Protein 8IYM (pdb70)

Solvent-accessible surface area: 25209 Å² total; per-residue (Å²): 103,46,51,38,124,61,12,68,76,114,103,118,72,15,2,49,88,16,26,56,102,26,51,82,67,41,124,141,58,63,170,86,179,122,118,134,66,10,42,26,57,8,103,51,9,80,130,117,50,11,30,0,8,8,0,12,46,45,113,109,12,0,0,0,0,0,6,34,24,89,78,93,69,34,0,35,10,22,38,23,59,32,19,50,67,13,57,50,44,34,12,6,47,84,0,1,85,46,0,31,78,73,0,92,143,117,42,25,63,61,0,18,8,105,18,54,100,53,62,113,146,27,6,77,45,19,56,98,11,9,7,93,85,98,99,76,76,101,45,93,78,147,51,72,67,56,12,24,47,1,39,44,114,13,120,83,41,55,37,127,64,11,71,73,117,98,128,78,10,6,71,95,12,47,57,90,27,40,85,63,43,132,73,56,79,168,78,80,163,109,8,51,33,65,6,92,80,7,78,133,114,54,11,29,0,8,7,0,5,65,43,109,103,7,0,0,0,0,0,5,29,27,86,81,94,66,26,0,34,8,22,63,24,53,29,15,58,83,27,77,42,62,32,20,4,69,99,0,2,90,43,0,36,82,73,0,106,150,120,42,28,42,58,0,16,7,105,17,45,118,54,64,120,96,28,8,76,46,17,38,68,12,10,1,18,79,94,112,61,55,98,43,127,162,145,88,54,12,26,54,1,40,47,81,22,71,138,43,41,42,46,125,62,11,69,78,125,102,126,67,11,4,64,84,13,46,57,99,27,78,83,64,42,124,136,57,56,159,142,125,72,15,43,22,40,8,134,102,6,84,150,112,55,10,30,0,8,7,0,8,26,40,73,103,11,0,0,0,0,0,7,39,40,87,81,92,69,22,0,31,9,22,60,22,52,11,14,49,49,14,97,53,30,42,28,8,54,35,0,0,75,46,0,13,110,75,0,110,149,128,42,31,64,61,0,19,8,108,16,49,94,52,67,107,76,27,8,75,40,20,48,103,10,4,5,45,91,91,120,106,99,85,46,104,124,142,95,90,87,57,12,15,48,3,35,46,117,51

InterPro domains:
  IPR000182 GNAT domain [PF00583] (46-132)
  IPR000182 GNAT domain [PS51186] (1-161)
  IPR016181 Acyl-CoA N-acyltransferase [SSF55729] (3-145)
  IPR050769 N-acetyltransferase, camello-type [PTHR13947] (27-139)

Secondary structure (DSSP, 8-state):
-EEEEE---SSTTHHHHHHHHHHH--TT---------HHHHHHHHHHTT-EEEEEEETTEEEEEEEEEESSSSEEEEEEEEE-GGGGGGTHHHHHHHHHHHHHHHTT--EEEEEEETT-HHHHHHHHHTT-EEEEEEEEE---EEEEEEEEEE--/-EEEEE---SSTTHHHHHHHHHHH--TT-------HHHHHHHHHHTT-EEEEEEETTEEEEEEEEEESSSSEEEEEEEEE-GGGTTTTHHHHHHHHHHHHHHHTT--EEEEEEETT-HHHHHHHHHHT-EEEEEEEE---EEEEEEEEE--/--EEEEE---SSTTHHHHHHHHHHT--TT------HHHHHHHHHHTT-EEEEEEETTEEEEEEEEEESSSSEEEEEEEEE-GGGTTTTHHHHHHHHHHHHHHHTT--EEEEEEETT-HHHHHHHHHHT-EEEEEEEEE---EEEEEEEEEE-

B-factor: mean 24.54, std 9.61, range [7.15, 76.32]

Sequence (458 aa):
MVTIKVFSPKYPTELEEFYAERIADNPLGFIQRLDPSISGFVQKLREHGGEFFEMREGNKLIGICGLNPINQTEAELCKFHINSAYQSQGLGQKLYESVEKYAFIKGYTKISLHVSKSQIKACCNLYQKLGFVHIKEEDCVVTLIFPTLFMEKILSMVTIKVFSPKYPTELEEFYAERIADNPLGFIQRLSISGFVQKLREHGGEFFEMREGNKLIGICCGLNPINQTEAELCKFHINSAYQSQGLGQKLYESVEKYAFIKGYTKISLHVSKSQIKACCNLYQKLGFVHIKEEDCVVIFPTLFMEKILSSMVTIKVVFSPKYPTELEEFYAERIADNPLGFIQPSISGFVQKLREHGGEFFEMREGNKLIGICCGLNPINQTEAELCKFHINSAYQSQGLGQKLYESVEKYAFIKGYTKISLHVSKSQIKACCNLYQKLGFVHIKEEDCVVTLIFPTLFMEKIL

Nearest PDB structures (foldseek):
  8iym-assembly2_B  TM=1.007E+00  e=6.908E-31  Helicobacter pylori 26695
  8iym-assembly1_A  TM=9.982E-01  e=2.989E-29  Helicobacter pylori 26695
  8iym-assembly3_C  TM=9.893E-01  e=1.010E-27  Helicobacter pylori 26695
  8iyo-assembly3_C  TM=9.333E-01  e=1.924E-25  Helicobacter pylori 26695
  7rb3-assembly1_A  TM=7.530E-01  e=3.002E-08  Homo sapiens

Organism: Helicobacter pylori (strain ATCC 700392 / 26695) (NCBI:txid85962)

Structure (mmCIF, N/CA/C/O backbone):
data_8IYM
#
_entry.id   8IYM
#
_cell.length_a   117.856
_cell.length_b   66.170
_cell.length_c   70.904
_cell.angle_alpha   90.000
_cell.angle_beta   91.420
_cell.angle_gamma   90.000
#
_symmetry.space_group_name_H-M   'C 1 2 1'
#
loop_
_entity.id
_entity.type
_entity.pdbx_description
1 polymer 'N-acetyltransferase domain-containing protein'
2 non-polymer 'POTASSIUM ION'
3 non-polymer 1,2-ETHANEDIOL
4 non-polymer 'THIOCYANATE ION'
5 water water
#
loop_
_atom_site.group_PDB
_atom_site.id
_atom_site.type_symbol
_atom_site.label_atom_id
_atom_site.label_alt_id
_atom_site.label_comp_id
_atom_site.label_asym_id
_atom_site.label_entity_id
_atom_site.label_seq_id
_atom_site.pdbx_PDB_ins_code
_atom_site.Cartn_x
_atom_site.Cartn_y
_atom_site.Cartn_z
_atom_site.occupancy
_atom_site.B_iso_or_equiv
_atom_site.auth_seq_id
_atom_site.auth_comp_id
_atom_site.auth_asym_id
_atom_site.auth_atom_id
_atom_site.pdbx_PDB_model_num
ATOM 1 N N . MET A 1 2 ? 15.885 -29.172 -76.843 1.00 32.15 0 MET A N 1
ATOM 2 C CA . MET A 1 2 ? 15.956 -27.947 -76.010 1.00 32.83 0 MET A CA 1
ATOM 3 C C . MET A 1 2 ? 16.628 -26.861 -76.848 1.00 30.20 0 MET A C 1
ATOM 4 O O . MET A 1 2 ? 17.849 -26.918 -77.174 1.00 37.14 0 MET A O 1
ATOM 6 N N . VAL A 1 3 ? 15.812 -25.884 -77.253 1.00 26.40 1 VAL A N 1
ATOM 7 C CA . VAL A 1 3 ? 16.343 -24.731 -77.977 1.00 25.65 1 VAL A CA 1
ATOM 8 C C . VAL A 1 3 ? 16.782 -23.687 -76.941 1.00 23.05 1 VAL A C 1
ATOM 9 O O . VAL A 1 3 ? 15.998 -23.338 -76.045 1.00 22.73 1 VAL A O 1
ATOM 13 N N . THR A 1 4 ? 18.012 -23.178 -77.075 1.00 21.16 2 THR A N 1
ATOM 14 C CA . THR A 1 4 ? 18.623 -22.348 -76.052 1.00 20.81 2 THR A CA 1
ATOM 15 C C . THR A 1 4 ? 19.155 -21.090 -76.700 1.00 19.33 2 THR A C 1
ATOM 16 O O . THR A 1 4 ? 19.868 -21.214 -77.715 1.00 15.90 2 THR A O 1
ATOM 20 N N . ILE A 1 5 ? 18.861 -19.921 -76.055 1.00 15.91 3 ILE A N 1
ATOM 21 C CA . ILE A 1 5 ? 19.375 -18.652 -76.537 1.00 16.49 3 ILE A CA 1
ATOM 22 C C . ILE A 1 5 ? 20.243 -18.009 -75.456 1.00 15.59 3 ILE A C 1
ATOM 23 O O . ILE A 1 5 ? 19.836 -17.898 -74.279 1.00 16.62 3 ILE A O 1
ATOM 28 N N . LYS A 1 6 ? 21.441 -17.609 -75.833 1.00 13.91 4 LYS A N 1
ATOM 29 C CA . LYS A 1 6 ? 22.387 -16.990 -74.912 1.00 14.21 4 LYS A CA 1
ATOM 30 C C . LYS A 1 6 ? 23.292 -16.088 -75.700 1.00 13.04 4 LYS A C 1
ATOM 31 O O . LYS A 1 6 ? 23.303 -16.131 -76.913 1.00 14.52 4 LYS A O 1
ATOM 37 N N . VAL A 1 7 ? 24.201 -15.418 -75.007 1.00 12.21 5 VAL A N 1
ATOM 38 C CA . VAL A 1 7 ? 25.331 -14.756 -75.653 1.00 13.15 5 VAL A CA 1
ATOM 39 C C . VAL A 1 7 ? 26.142 -15.859 -76.351 1.00 13.57 5 VAL A C 1
ATOM 40 O O . VAL A 1 7 ? 26.265 -16.988 -75.817 1.00 13.30 5 VAL A O 1
ATOM 44 N N . PHE A 1 8 ? 26.585 -15.562 -77.586 1.00 12.49 6 PHE A N 1
ATOM 45 C CA . PHE A 1 8 ? 27.390 -16.495 -78.327 1.00 12.95 6 PHE A CA 1
ATOM 46 C C . PHE A 1 8 ? 28.707 -16.788 -77.569 1.00 14.16 6 PHE A C 1
ATOM 47 O O . PHE A 1 8 ? 29.397 -15.871 -77.124 1.00 13.13 6 PHE A O 1
ATOM 55 N N . SER A 1 9 ? 29.002 -18.072 -77.487 1.00 15.29 7 SER A N 1
ATOM 56 C CA . SER A 1 9 ? 30.149 -18.690 -76.885 1.00 17.10 7 SER A CA 1
ATOM 57 C C . SER A 1 9 ? 30.585 -19.855 -77.812 1.00 16.73 7 SER A C 1
ATOM 58 O O . SER A 1 9 ? 29.797 -20.808 -78.111 1.00 15.19 7 SER A O 1
ATOM 61 N N . PRO A 1 10 ? 31.817 -19.804 -78.401 1.00 15.25 8 PRO A N 1
ATOM 62 C CA . PRO A 1 10 ? 32.165 -20.767 -79.442 1.00 15.74 8 PRO A CA 1
ATOM 63 C C . PRO A 1 10 ? 32.376 -22.142 -78.811 1.00 16.14 8 PRO A C 1
ATOM 64 O O . PRO A 1 10 ? 32.967 -22.212 -77.747 1.00 15.09 8 PRO A O 1
ATOM 68 N N . LYS A 1 11 ? 31.942 -23.212 -79.493 1.00 15.31 9 LYS A N 1
ATOM 69 C CA . LYS A 1 11 ? 32.339 -24.556 -79.072 1.00 16.73 9 LYS A CA 1
ATOM 70 C C . LYS A 1 11 ? 33.800 -24.825 -79.439 1.00 16.41 9 LYS A C 1
ATOM 71 O O . LYS A 1 11 ? 34.400 -25.745 -78.928 1.00 16.31 9 LYS A O 1
ATOM 77 N N . TYR A 1 12 ? 34.234 -24.274 -80.555 1.00 14.86 10 TYR A N 1
ATOM 78 C CA . TYR A 1 12 ? 35.605 -24.387 -80.995 1.00 16.76 10 TYR A CA 1
ATOM 79 C C . TYR A 1 12 ? 35.884 -23.096 -81.774 1.00 16.53 10 TYR A C 1
ATOM 80 O O . TYR A 1 12 ? 34.954 -22.341 -82.104 1.00 15.01 10 TYR A O 1
ATOM 89 N N . PRO A 1 13 ? 37.151 -22.679 -81.889 1.00 18.50 11 PRO A N 1
ATOM 90 C CA . PRO A 1 13 ? 37.475 -21.298 -82.347 1.00 18.13 11 PRO A CA 1
ATOM 91 C C . PRO A 1 13 ? 36.849 -20.859 -83.666 1.00 16.80 11 PRO A C 1
ATOM 92 O O . PRO A 1 13 ? 36.297 -19.772 -83.707 1.00 15.91 11 PRO A O 1
ATOM 96 N N . THR A 1 14 ? 36.742 -21.754 -84.641 1.00 17.78 12 THR A N 1
ATOM 97 C CA . THR A 1 14 ? 36.221 -21.446 -85.973 1.00 17.15 12 THR A CA 1
ATOM 98 C C . THR A 1 14 ? 34.722 -21.756 -86.132 1.00 15.28 12 THR A C 1
ATOM 99 O O . THR A 1 14 ? 34.185 -21.662 -87.254 1.00 14.80 12 THR A O 1
ATOM 103 N N . GLU A 1 15 ? 33.995 -22.067 -85.050 1.00 14.81 13 GLU A N 1
ATOM 104 C CA . GLU A 1 15 ? 32.579 -22.481 -85.169 1.00 14.41 13 GLU A CA 1
ATOM 105 C C . GLU A 1 15 ? 31.737 -21.365 -85.854 1.00 13.68 13 GLU A C 1
ATOM 106 O O . GLU A 1 15 ? 31.007 -21.645 -86.783 1.00 14.16 13 GLU A O 1
ATOM 112 N N . LEU A 1 16 ? 31.943 -20.106 -85.469 1.00 13.57 14 LEU A N 1
ATOM 113 C CA . LEU A 1 16 ? 31.173 -19.019 -86.007 1.00 13.52 14 LEU A CA 1
ATOM 114 C C . LEU A 1 16 ? 31.466 -18.800 -87.488 1.00 13.66 14 LEU A C 1
ATOM 115 O O . LEU A 1 16 ? 30.538 -18.659 -88.278 1.00 12.53 14 LEU A O 1
ATOM 120 N N . GLU A 1 17 ? 32.748 -18.743 -87.851 1.00 15.13 15 GLU A N 1
ATOM 121 C CA . GLU A 1 17 ? 33.155 -18.675 -89.251 1.00 17.11 15 GLU A CA 1
ATOM 122 C C . GLU A 1 17 ? 32.443 -19.703 -90.113 1.00 16.62 15 GLU A C 1
ATOM 123 O O . GLU A 1 17 ? 32.013 -19.419 -91.237 1.00 17.29 15 GLU A O 1
ATOM 129 N N . GLU A 1 18 ? 32.402 -20.912 -89.625 1.00 17.22 16 GLU A N 1
ATOM 130 C CA . GLU A 1 18 ? 31.813 -22.007 -90.398 1.00 19.24 16 GLU A CA 1
ATOM 131 C C . GLU A 1 18 ? 30.297 -21.836 -90.553 1.00 16.69 16 GLU A C 1
ATOM 132 O O . GLU A 1 18 ? 29.772 -22.062 -91.664 1.00 15.47 16 GLU A O 1
ATOM 138 N N . PHE A 1 19 ? 29.612 -21.549 -89.436 1.00 14.76 17 PHE A N 1
ATOM 139 C CA . PHE A 1 19 ? 28.182 -21.236 -89.467 1.00 14.36 17 PHE A CA 1
ATOM 140 C C . PHE A 1 19 ? 27.859 -20.120 -90.501 1.00 14.56 17 PHE A C 1
ATOM 141 O O . PHE A 1 19 ? 27.008 -20.242 -91.390 1.00 13.39 17 PHE A O 1
ATOM 149 N N . TYR A 1 20 ? 28.658 -19.071 -90.483 1.00 16.62 18 TYR A N 1
ATOM 150 C CA . TYR A 1 20 ? 28.434 -17.896 -91.288 1.00 18.31 18 TYR A CA 1
ATOM 151 C C . TYR A 1 20 ? 28.693 -18.198 -92.751 1.00 19.73 18 TYR A C 1
ATOM 152 O O . TYR A 1 20 ? 27.836 -17.864 -93.601 1.00 22.73 18 TYR A O 1
ATOM 161 N N . ALA A 1 21 ? 29.752 -18.954 -93.030 1.00 21.66 19 ALA A N 1
ATOM 162 C CA . ALA A 1 21 ? 29.999 -19.396 -94.396 1.00 22.43 19 ALA A CA 1
ATOM 163 C C . ALA A 1 21 ? 28.832 -20.249 -94.895 1.00 23.94 19 ALA A 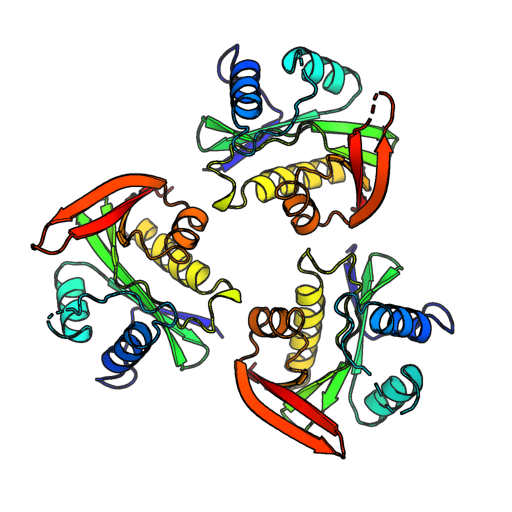C 1
ATOM 164 O O . ALA A 1 21 ? 28.410 -20.070 -96.036 1.00 26.30 19 ALA A O 1
ATOM 166 N N . GLU A 1 22 ? 28.260 -21.144 -94.055 1.00 23.10 20 GLU A N 1
ATOM 167 C CA . GLU A 1 22 ? 27.132 -21.955 -94.470 1.00 24.47 20 GLU A CA 1
ATOM 168 C C . GLU A 1 22 ? 25.930 -21.063 -94.803 1.00 23.15 20 GLU A C 1
ATOM 169 O O . GLU A 1 22 ? 25.221 -21.387 -95.769 1.00 22.90 20 GLU A O 1
ATOM 175 N N . ARG A 1 23 ? 25.662 -19.991 -94.004 1.00 20.95 21 ARG A N 1
ATOM 176 C CA . ARG A 1 23 ? 24.574 -19.073 -94.317 1.00 24.05 21 ARG A CA 1
ATOM 177 C C . ARG A 1 23 ? 24.802 -18.368 -95.655 1.00 25.19 21 ARG A C 1
ATOM 178 O O . ARG A 1 23 ? 23.881 -18.376 -96.448 1.00 26.46 21 ARG A O 1
ATOM 186 N N . ILE A 1 24 ? 26.012 -17.851 -95.901 1.00 27.51 22 ILE A N 1
ATOM 187 C CA . ILE A 1 24 ? 26.361 -17.184 -97.152 1.00 30.68 22 ILE A CA 1
ATOM 188 C C . ILE A 1 24 ? 26.259 -18.175 -98.313 1.00 28.86 22 ILE A C 1
ATOM 189 O O . ILE A 1 24 ? 25.842 -17.800 -99.381 1.00 32.17 22 ILE A O 1
ATOM 194 N N . ALA A 1 25 ? 26.640 -19.440 -98.122 1.00 29.72 23 ALA A N 1
ATOM 195 C CA . ALA A 1 25 ? 26.531 -20.449 -99.157 1.00 29.52 23 ALA A CA 1
ATOM 196 C C . ALA A 1 25 ? 25.065 -20.777 -99.470 1.00 29.09 23 ALA A C 1
ATOM 197 O O . ALA A 1 25 ? 24.852 -21.276 -100.572 1.00 26.90 23 ALA A O 1
ATOM 199 N N . ASP A 1 26 ? 24.098 -20.457 -98.562 1.00 24.71 24 ASP A N 1
ATOM 200 C CA . ASP A 1 26 ? 22.703 -20.856 -98.712 1.00 27.23 24 ASP A CA 1
ATOM 201 C C . ASP A 1 26 ? 21.976 -19.757 -99.503 1.00 26.65 24 ASP A C 1
ATOM 202 O O . ASP A 1 26 ? 21.366 -18.844 -98.901 1.00 27.03 24 ASP A O 1
ATOM 207 N N . ASN A 1 27 ? 22.135 -19.784 -100.830 1.00 26.67 25 ASN A N 1
ATOM 208 C CA . ASN A 1 27 ? 21.693 -18.743 -101.749 1.00 27.02 25 ASN A CA 1
ATOM 209 C C . ASN A 1 27 ? 20.907 -19.356 -102.920 1.00 28.22 25 ASN A C 1
ATOM 210 O O . ASN A 1 27 ? 21.313 -19.206 -104.088 1.00 27.19 25 ASN A O 1
ATOM 215 N N . PRO A 1 28 ? 19.781 -20.084 -102.704 1.00 29.74 26 PRO A N 1
ATOM 216 C CA . PRO A 1 28 ? 19.191 -20.893 -103.789 1.00 32.66 26 PRO A CA 1
ATOM 217 C C . PRO A 1 28 ? 18.565 -20.072 -104.911 1.00 33.25 26 PRO A C 1
ATOM 218 O O . PRO A 1 28 ? 18.594 -20.514 -106.040 1.00 39.14 26 PRO A O 1
ATOM 222 N N . LEU A 1 29 ? 18.079 -18.876 -104.585 1.00 31.95 27 LEU A N 1
ATOM 223 C CA . LEU A 1 29 ? 17.548 -17.903 -105.513 1.00 33.74 27 LEU A CA 1
ATOM 224 C C . LEU A 1 29 ? 18.636 -17.173 -106.306 1.00 33.42 27 LEU A C 1
ATOM 225 O O . LEU A 1 29 ? 18.293 -16.415 -107.209 1.00 33.11 27 LEU A O 1
ATOM 230 N N . GLY A 1 30 ? 19.927 -17.345 -105.940 1.00 32.33 28 GLY A N 1
ATOM 231 C CA . GLY A 1 30 ? 21.050 -16.868 -106.731 1.00 31.21 28 GLY A CA 1
ATOM 232 C C . GLY A 1 30 ? 21.229 -15.354 -106.634 1.00 30.34 28 GLY A C 1
ATOM 233 O O . GLY A 1 30 ? 21.642 -14.748 -107.619 1.00 31.02 28 GLY A O 1
ATOM 234 N N . PHE A 1 31 ? 20.984 -14.770 -105.439 1.00 29.30 29 PHE A N 1
ATOM 235 C CA . PHE A 1 31 ? 21.217 -13.350 -105.211 1.00 29.64 29 PHE A CA 1
ATOM 236 C C . PHE A 1 31 ? 22.711 -13.005 -105.284 1.00 28.47 29 PHE A C 1
ATOM 237 O O . PHE A 1 31 ? 23.549 -13.849 -105.035 1.00 30.46 29 PHE A O 1
ATOM 245 N N . ILE A 1 32 ? 23.069 -11.854 -105.873 1.00 29.49 30 ILE A N 1
ATOM 246 C CA . ILE A 1 32 ? 24.426 -11.303 -105.776 1.00 29.26 30 ILE A CA 1
ATOM 247 C C . ILE A 1 32 ? 24.731 -11.074 -104.297 1.00 28.76 30 ILE A C 1
ATOM 248 O O . ILE A 1 32 ? 23.876 -10.537 -103.612 1.00 26.48 30 ILE A O 1
ATOM 253 N N . GLN A 1 33 ? 25.998 -11.333 -103.906 1.00 29.53 31 GLN A N 1
ATOM 254 C CA . GLN A 1 33 ? 26.449 -11.212 -102.526 1.00 29.75 31 GLN A CA 1
ATOM 255 C C . GLN A 1 33 ? 27.664 -10.277 -102.502 1.00 30.40 31 GLN A C 1
ATOM 256 O O . GLN A 1 33 ? 28.527 -10.367 -103.388 1.00 31.28 31 GLN A O 1
ATOM 262 N N . ARG A 1 34 ? 27.587 -9.266 -101.597 1.00 31.04 32 ARG A N 1
ATOM 263 C CA . ARG A 1 34 ? 28.703 -8.430 -101.169 1.00 34.17 32 ARG A CA 1
ATOM 264 C C . ARG A 1 34 ? 29.272 -9.120 -99.932 1.00 31.89 32 ARG A C 1
ATOM 265 O O . ARG A 1 34 ? 28.596 -9.136 -98.917 1.00 29.66 32 ARG A O 1
ATOM 273 N N . LEU A 1 35 ? 30.416 -9.793 -100.063 1.00 33.51 33 LEU A N 1
ATOM 274 C CA . LEU A 1 35 ? 31.033 -10.468 -98.926 1.00 34.44 33 LEU A CA 1
ATOM 275 C C . LEU A 1 35 ? 31.597 -9.453 -97.940 1.00 34.43 33 LEU A C 1
ATOM 276 O O . LEU A 1 35 ? 32.120 -8.416 -98.366 1.00 40.73 33 LEU A O 1
ATOM 281 N N . ASP A 1 36 ? 31.551 -9.757 -96.640 1.00 36.82 34 ASP A N 1
ATOM 282 C CA . ASP A 1 36 ? 32.268 -8.904 -95.693 1.00 39.13 34 ASP A CA 1
ATOM 283 C C . ASP A 1 36 ? 33.787 -8.950 -95.960 1.00 36.73 34 ASP A C 1
ATOM 284 O O . ASP A 1 36 ? 34.343 -7.867 -95.782 1.00 42.33 34 ASP A O 1
ATOM 289 N N . PRO A 1 39 ? 37.303 -7.588 -91.226 1.00 29.20 37 PRO A N 1
ATOM 290 C CA . PRO A 1 39 ? 37.648 -8.854 -90.520 1.00 26.66 37 PRO A CA 1
ATOM 291 C C . PRO A 1 39 ? 36.622 -9.982 -90.631 1.00 22.59 37 PRO A C 1
ATOM 292 O O . PRO A 1 39 ? 35.465 -9.738 -90.855 1.00 20.76 37 PRO A O 1
ATOM 296 N N . SER A 1 40 ? 37.036 -11.196 -90.310 1.00 21.71 38 SER A N 1
ATOM 297 C CA . SER A 1 40 ? 36.148 -12.334 -90.166 1.00 20.96 38 SER A CA 1
ATOM 298 C C . SER A 1 40 ? 35.072 -12.029 -89.118 1.00 18.25 38 SER A C 1
ATOM 299 O O . SER A 1 40 ? 35.198 -11.122 -88.275 1.00 16.87 38 SER A O 1
ATOM 302 N N . ILE A 1 41 ? 33.993 -12.815 -89.184 1.00 16.58 39 ILE A N 1
ATOM 303 C CA . ILE A 1 41 ? 32.825 -12.644 -88.320 1.00 14.46 39 ILE A CA 1
ATOM 304 C C . ILE A 1 41 ? 33.226 -12.644 -86.838 1.00 14.00 39 ILE A C 1
ATOM 305 O O . ILE A 1 41 ? 32.711 -11.880 -86.052 1.00 12.31 39 ILE A O 1
ATOM 310 N N . SER A 1 42 ? 34.122 -13.520 -86.433 1.00 14.67 40 SER A N 1
ATOM 311 C CA . SER A 1 42 ? 34.664 -13.498 -85.089 1.00 15.46 40 SER A CA 1
ATOM 312 C C . SER A 1 42 ? 35.347 -12.186 -84.743 1.00 15.55 40 SER A C 1
ATOM 313 O O . SER A 1 42 ? 35.141 -11.689 -83.641 1.00 16.85 40 SER A O 1
ATOM 316 N N . GLY A 1 43 ? 36.140 -11.604 -85.650 1.00 16.59 41 GLY A N 1
ATOM 317 C CA . GLY A 1 43 ? 36.657 -10.253 -85.453 1.00 16.05 41 GLY A CA 1
ATOM 318 C C . GLY A 1 43 ? 35.555 -9.196 -85.293 1.00 15.05 41 GLY A C 1
ATOM 319 O O . GLY A 1 43 ? 35.583 -8.355 -84.379 1.00 13.65 41 GLY A O 1
ATOM 320 N N . PHE A 1 44 ? 34.492 -9.335 -86.134 1.00 14.90 42 PHE A N 1
ATOM 321 C CA . PHE A 1 44 ? 33.360 -8.414 -86.091 1.00 15.54 42 PHE A CA 1
ATOM 322 C C . PHE A 1 44 ? 32.736 -8.490 -84.699 1.00 14.62 42 PHE A C 1
ATOM 323 O O . PHE A 1 44 ? 32.486 -7.445 -84.079 1.00 15.14 42 PHE A O 1
ATOM 331 N N . VAL A 1 45 ? 32.529 -9.723 -84.210 1.00 13.69 43 VAL A N 1
ATOM 332 C CA . VAL A 1 45 ? 31.897 -9.908 -82.922 1.00 14.20 43 VAL A CA 1
ATOM 333 C C . VAL A 1 45 ? 32.733 -9.273 -81.826 1.00 18.00 43 VAL A C 1
ATOM 334 O O . VAL A 1 45 ? 32.156 -8.619 -80.922 1.00 15.18 43 VAL A O 1
ATOM 338 N N . GLN A 1 46 ? 34.051 -9.529 -81.866 1.00 18.88 44 GLN A N 1
ATOM 339 C CA . GLN A 1 46 ? 34.966 -8.921 -80.914 1.00 22.82 44 GLN A CA 1
ATOM 340 C C . GLN A 1 46 ? 34.837 -7.390 -80.894 1.00 22.76 44 GLN A C 1
ATOM 341 O O . GLN A 1 46 ? 34.718 -6.802 -79.806 1.00 21.26 44 GLN A O 1
ATOM 347 N N . LYS A 1 47 ? 34.825 -6.775 -82.072 1.00 22.14 45 LYS A N 1
ATOM 348 C CA . LYS A 1 47 ? 34.745 -5.322 -82.186 1.00 21.25 45 LYS A CA 1
ATOM 349 C C . LYS A 1 47 ? 33.399 -4.801 -81.703 1.00 21.45 45 LYS A C 1
ATOM 350 O O . LYS A 1 47 ? 33.340 -3.760 -81.028 1.00 21.35 45 LYS A O 1
ATOM 352 N N . LEU A 1 48 ? 32.321 -5.560 -82.010 1.00 19.49 46 LEU A N 1
ATOM 353 C CA . LEU A 1 48 ? 30.973 -5.205 -81.598 1.00 19.01 46 LEU A CA 1
ATOM 354 C C . LEU A 1 48 ? 30.898 -5.167 -80.062 1.00 19.38 46 LEU A C 1
ATOM 355 O O . LEU A 1 48 ? 30.319 -4.244 -79.484 1.00 21.76 46 LEU A O 1
ATOM 360 N N . ARG A 1 49 ? 31.466 -6.181 -79.408 1.00 18.60 47 ARG A N 1
ATOM 361 C CA . ARG A 1 49 ? 31.436 -6.252 -77.962 1.00 19.06 47 ARG A CA 1
ATOM 362 C C . ARG A 1 49 ? 32.276 -5.132 -77.345 1.00 22.91 47 ARG A C 1
ATOM 363 O O . ARG A 1 49 ? 31.803 -4.537 -76.342 1.00 21.36 47 ARG A O 1
ATOM 371 N N . GLU A 1 50 ? 33.446 -4.824 -77.944 1.00 25.19 48 GLU A N 1
ATOM 372 C CA . GLU A 1 50 ? 34.288 -3.698 -77.499 1.00 30.58 48 GLU A CA 1
ATOM 373 C C . GLU A 1 50 ? 33.556 -2.356 -77.585 1.00 29.70 48 GLU A C 1
ATOM 374 O O . GLU A 1 50 ? 33.761 -1.516 -76.712 1.00 29.00 48 GLU A O 1
ATOM 380 N N . HIS A 1 51 ? 32.676 -2.176 -78.590 1.00 27.73 49 HIS A N 1
ATOM 381 C CA . HIS A 1 51 ? 31.884 -0.966 -78.779 1.00 29.91 49 HIS A CA 1
ATOM 382 C C . HIS A 1 51 ? 30.639 -0.948 -77.869 1.00 27.28 49 HIS A C 1
ATOM 383 O O . HIS A 1 51 ? 29.812 -0.070 -78.012 1.00 27.35 49 HIS A O 1
ATOM 390 N N . GLY A 1 52 ? 30.450 -1.948 -77.007 1.00 23.36 50 GLY A N 1
ATOM 391 C CA . GLY A 1 52 ? 29.305 -2.027 -76.112 1.00 23.88 50 GLY A CA 1
ATOM 392 C C . GLY A 1 52 ? 28.129 -2.865 -76.657 1.00 19.87 50 GLY A C 1
ATOM 393 O O . GLY A 1 52 ? 27.120 -2.987 -75.982 1.00 19.74 50 GLY A O 1
ATOM 394 N N . GLY A 1 53 ? 28.265 -3.512 -77.828 1.00 18.02 51 GLY A N 1
ATOM 395 C CA . GLY A 1 53 ? 27.216 -4.363 -78.341 1.00 15.53 51 GLY A CA 1
ATOM 396 C C . GLY A 1 53 ? 27.262 -5.755 -77.725 1.00 15.91 51 GLY A C 1
ATOM 397 O O . GLY A 1 53 ? 28.044 -6.056 -76.809 1.00 16.15 51 GLY A O 1
ATOM 398 N N . GLU A 1 54 ? 26.507 -6.643 -78.341 1.00 13.74 52 GLU A N 1
ATOM 399 C CA . GLU A 1 54 ? 26.376 -8.014 -77.897 1.00 12.59 52 GLU A CA 1
ATOM 400 C C . GLU A 1 54 ? 25.907 -8.883 -79.055 1.00 11.89 52 GLU A C 1
ATOM 401 O O . GLU A 1 54 ? 25.360 -8.368 -80.030 1.00 12.74 52 GLU A O 1
ATOM 407 N N . PHE A 1 55 ? 26.316 -10.161 -78.975 1.00 11.67 53 PHE A N 1
ATOM 408 C CA . PHE A 1 55 ? 26.149 -11.135 -80.047 1.00 12.12 53 PHE A CA 1
ATOM 409 C C . PHE A 1 55 ? 25.623 -12.418 -79.439 1.00 10.89 53 PHE A C 1
ATOM 410 O O . PHE A 1 55 ? 26.115 -12.861 -78.404 1.00 12.13 53 PHE A O 1
ATOM 418 N N . PHE A 1 56 ? 24.528 -12.923 -80.019 1.00 10.11 54 PHE A N 1
ATOM 419 C CA . PHE A 1 56 ? 23.762 -14.031 -79.469 1.00 10.40 54 PHE A CA 1
ATOM 420 C C . PHE A 1 56 ? 23.785 -15.269 -80.362 1.00 10.16 54 PHE A C 1
ATOM 421 O O . PHE A 1 56 ? 23.857 -15.185 -81.601 1.00 9.92 54 PHE A O 1
ATOM 429 N N . GLU A 1 57 ? 23.638 -16.416 -79.695 1.00 11.40 55 GLU A N 1
ATOM 430 C CA . GLU A 1 57 ? 23.480 -17.734 -80.307 1.00 11.11 55 GLU A CA 1
ATOM 431 C C . GLU A 1 57 ? 22.066 -18.234 -80.037 1.00 10.96 55 GLU A C 1
ATOM 432 O O . GLU A 1 57 ? 21.488 -17.945 -78.972 1.00 10.42 55 GLU A O 1
ATOM 438 N N . MET A 1 58 ? 21.605 -19.069 -80.954 1.00 10.59 56 MET A N 1
ATOM 439 C CA . MET A 1 58 ? 20.560 -20.007 -80.631 1.00 13.05 56 MET A CA 1
ATOM 440 C C . MET A 1 58 ? 21.071 -21.397 -80.966 1.00 12.81 56 MET A C 1
ATOM 441 O O . MET A 1 58 ? 21.528 -21.649 -82.100 1.00 12.48 56 MET A O 1
ATOM 446 N N . ARG A 1 59 ? 20.897 -22.320 -80.015 1.00 14.08 57 ARG A N 1
ATOM 447 C CA . ARG A 1 59 ? 21.328 -23.684 -80.242 1.00 15.57 57 ARG A CA 1
ATOM 448 C C . ARG A 1 59 ? 20.130 -24.642 -80.126 1.00 17.57 57 ARG A C 1
ATOM 449 O O . ARG A 1 59 ? 19.254 -24.419 -79.302 1.00 16.15 57 ARG A O 1
ATOM 457 N N . GLU A 1 60 ? 20.118 -25.701 -80.934 1.00 18.69 58 GLU A N 1
ATOM 458 C CA . GLU A 1 60 ? 19.223 -26.850 -80.751 1.00 22.66 58 GLU A CA 1
ATOM 459 C C . GLU A 1 60 ? 20.092 -27.983 -80.218 1.00 21.81 58 GLU A C 1
ATOM 460 O O . GLU A 1 60 ? 20.954 -28.531 -80.927 1.00 20.24 58 GLU A O 1
ATOM 466 N N . GLY A 1 61 ? 19.912 -28.285 -78.940 1.00 23.55 59 GLY A N 1
ATOM 467 C CA . GLY A 1 61 ? 20.894 -29.088 -78.228 1.00 24.10 59 GLY A CA 1
ATOM 468 C C . GLY A 1 61 ? 22.224 -28.342 -78.253 1.00 22.90 59 GLY A C 1
ATOM 469 O O . GLY A 1 61 ? 22.271 -27.143 -77.908 1.00 24.21 59 GLY A O 1
ATOM 470 N N . ASN A 1 62 ? 23.273 -28.964 -78.783 1.00 21.84 60 ASN A N 1
ATOM 471 C CA . ASN A 1 62 ? 24.565 -28.277 -78.899 1.00 21.29 60 ASN A CA 1
ATOM 472 C C . ASN A 1 62 ? 24.773 -27.618 -80.255 1.00 19.50 60 ASN A C 1
ATOM 473 O O . ASN A 1 62 ? 25.817 -26.982 -80.476 1.00 17.90 60 ASN A O 1
ATOM 478 N N . LYS A 1 63 ? 23.801 -27.707 -81.149 1.00 21.03 61 LYS A N 1
ATOM 479 C CA . LYS A 1 63 ? 24.014 -27.320 -82.544 1.00 21.03 61 LYS A CA 1
ATOM 480 C C . LYS A 1 63 ? 23.686 -25.842 -82.681 1.00 17.83 61 LYS A C 1
ATOM 481 O O . LYS A 1 63 ? 22.565 -25.468 -82.403 1.00 17.52 61 LYS A O 1
ATOM 487 N N . LEU A 1 64 ? 24.611 -25.046 -83.240 1.00 16.45 62 LEU A N 1
ATOM 488 C CA . LEU A 1 64 ? 24.330 -23.669 -83.548 1.00 15.61 62 LEU A CA 1
ATOM 489 C C . LEU A 1 64 ? 23.371 -23.570 -84.731 1.00 15.08 62 LEU A C 1
ATOM 490 O O . LEU A 1 64 ? 23.672 -24.029 -85.794 1.00 14.88 62 LEU A O 1
ATOM 495 N N . ILE A 1 65 ? 22.197 -22.971 -84.534 1.00 14.45 63 ILE A N 1
ATOM 496 C CA . ILE A 1 65 ? 21.192 -22.861 -85.603 1.00 14.19 63 ILE A CA 1
ATOM 497 C C . ILE A 1 65 ? 20.851 -21.397 -85.910 1.00 13.65 63 ILE A C 1
ATOM 498 O O . ILE A 1 65 ? 20.297 -21.103 -86.969 1.00 16.14 63 ILE A O 1
ATOM 503 N N . GLY A 1 66 ? 21.175 -20.452 -85.039 1.00 14.01 64 GLY A N 1
ATOM 504 C CA . GLY A 1 66 ? 21.018 -19.036 -85.358 1.00 13.38 64 GLY A CA 1
ATOM 505 C C . GLY A 1 66 ? 21.959 -18.133 -84.599 1.00 11.53 64 GLY A C 1
ATOM 506 O O . GLY A 1 66 ? 22.468 -18.518 -83.530 1.00 10.64 64 GLY A O 1
ATOM 507 N N . ILE A 1 67 ? 22.102 -16.914 -85.150 1.00 11.48 65 ILE A N 1
ATOM 508 C CA . ILE A 1 67 ? 22.897 -15.836 -84.582 1.00 11.05 65 ILE A CA 1
ATOM 509 C C . ILE A 1 67 ? 22.171 -14.511 -84.791 1.00 11.97 65 ILE A C 1
ATOM 510 O O . ILE A 1 67 ? 21.404 -14.386 -85.729 1.00 11.02 65 ILE A O 1
ATOM 515 N N . CYS A 1 68 ? 22.569 -13.509 -84.006 1.00 12.84 66 CYS A N 1
ATOM 516 C CA . CYS A 1 68 ? 21.965 -12.184 -84.004 1.00 14.89 66 CYS A CA 1
ATOM 517 C C . CYS A 1 68 ? 22.916 -11.269 -83.263 1.00 14.47 66 CYS A C 1
ATOM 518 O O . CYS A 1 68 ? 23.410 -11.668 -82.195 1.00 15.19 66 CYS A O 1
ATOM 521 N N . GLY A 1 69 ? 23.165 -10.060 -83.802 1.00 13.55 67 GLY A N 1
ATOM 522 C CA . GLY A 1 69 ? 23.913 -9.033 -83.082 1.00 13.07 67 GLY A CA 1
ATOM 523 C C . GLY A 1 69 ? 23.052 -7.815 -82.733 1.00 12.64 67 GLY A C 1
ATOM 524 O O . GLY A 1 69 ? 22.055 -7.566 -83.434 1.00 10.98 67 GLY A O 1
ATOM 525 N N . LEU A 1 70 ? 23.453 -7.074 -81.701 1.00 11.78 68 LEU A N 1
ATOM 526 C CA . LEU A 1 70 ? 22.912 -5.767 -81.371 1.00 13.27 68 LEU A CA 1
ATOM 527 C C . LEU A 1 70 ? 24.067 -4.761 -81.281 1.00 15.39 68 LEU A C 1
ATOM 528 O O . LEU A 1 70 ? 25.013 -4.988 -80.554 1.00 15.41 68 LEU A O 1
ATOM 533 N N . ASN A 1 71 ? 24.031 -3.680 -82.049 1.00 15.87 69 ASN A N 1
ATOM 534 C CA . ASN A 1 71 ? 25.071 -2.671 -82.086 1.00 19.06 69 ASN A CA 1
ATOM 535 C C . ASN A 1 71 ? 24.527 -1.331 -81.623 1.00 19.25 69 ASN A C 1
ATOM 536 O O . ASN A 1 71 ? 23.620 -0.802 -82.258 1.00 18.84 69 ASN A O 1
ATOM 541 N N . PRO A 1 72 ? 25.048 -0.729 -80.532 1.00 22.92 70 PRO A N 1
ATOM 542 C CA . PRO A 1 72 ? 24.527 0.545 -80.060 1.00 23.51 70 PRO A CA 1
ATOM 543 C C . PRO A 1 72 ? 24.782 1.624 -81.105 1.00 25.40 70 PRO A C 1
ATOM 544 O O . PRO A 1 72 ? 25.895 1.734 -81.602 1.00 28.14 70 PRO A O 1
ATOM 548 N N . ILE A 1 73 ? 23.717 2.354 -81.440 1.00 25.10 71 ILE A N 1
ATOM 549 C CA . ILE A 1 73 ? 23.782 3.592 -82.193 1.00 27.78 71 ILE A CA 1
ATOM 550 C C . ILE A 1 73 ? 23.963 4.761 -81.210 1.00 32.69 71 ILE A C 1
ATOM 551 O O . ILE A 1 73 ? 24.814 5.627 -81.429 1.00 34.04 71 ILE A O 1
ATOM 556 N N . ASN A 1 74 ? 23.156 4.792 -80.132 1.00 30.37 72 ASN A N 1
ATOM 557 C CA . ASN A 1 74 ? 23.267 5.756 -79.063 1.00 31.82 72 ASN A CA 1
ATOM 558 C C . ASN A 1 74 ? 22.702 5.114 -77.794 1.00 30.74 72 ASN A C 1
ATOM 559 O O . ASN A 1 74 ? 22.501 3.908 -77.745 1.00 30.14 72 ASN A O 1
ATOM 564 N N . GLN A 1 75 ? 22.450 5.959 -76.787 1.00 30.75 73 GLN A N 1
ATOM 565 C CA . GLN A 1 75 ? 21.904 5.607 -75.495 1.00 29.35 73 GLN A CA 1
ATOM 566 C C . GLN A 1 75 ? 20.604 4.806 -75.598 1.00 27.95 73 GLN A C 1
ATOM 567 O O . GLN A 1 75 ? 20.439 3.889 -74.805 1.00 25.74 73 GLN A O 1
ATOM 569 N N . THR A 1 76 ? 19.728 5.113 -76.580 1.00 26.82 74 THR A N 1
ATOM 570 C CA . THR A 1 76 ? 18.404 4.509 -76.626 1.00 25.94 74 THR A CA 1
ATOM 571 C C . THR A 1 76 ? 18.082 3.743 -77.898 1.00 25.22 74 THR A C 1
ATOM 572 O O . THR A 1 76 ? 17.023 3.132 -77.920 1.00 23.24 74 THR A O 1
ATOM 576 N N . GLU A 1 77 ? 18.972 3.755 -78.914 1.00 22.78 75 GLU A N 1
ATOM 577 C CA . GLU A 1 77 ? 18.778 3.036 -80.155 1.00 20.53 75 GLU A CA 1
ATOM 578 C C . GLU A 1 77 ? 19.921 2.027 -80.360 1.00 18.51 75 GLU A C 1
ATOM 579 O O . GLU A 1 77 ? 21.107 2.319 -80.174 1.00 18.07 75 GLU A O 1
ATOM 585 N N . ALA A 1 78 ? 19.545 0.793 -80.737 1.00 16.62 76 ALA A N 1
ATOM 586 C CA . ALA A 1 78 ? 20.473 -0.253 -81.099 1.00 14.52 76 ALA A CA 1
ATOM 587 C C . ALA A 1 78 ? 20.099 -0.716 -82.502 1.00 15.16 76 ALA A C 1
ATOM 588 O O . ALA A 1 78 ? 18.939 -0.605 -82.911 1.00 16.29 76 ALA A O 1
ATOM 590 N N . GLU A 1 79 ? 21.069 -1.308 -83.209 1.00 15.02 77 GLU A N 1
ATOM 591 C CA . GLU A 1 79 ? 20.856 -1.787 -84.558 1.00 16.14 77 GLU A CA 1
ATOM 592 C C . GLU A 1 79 ? 21.006 -3.286 -84.494 1.00 15.10 77 GLU A C 1
ATOM 593 O O . GLU A 1 79 ? 22.030 -3.780 -83.990 1.00 13.92 77 GLU A O 1
ATOM 599 N N . LEU A 1 80 ? 20.035 -3.969 -85.099 1.00 13.97 78 LEU A N 1
ATOM 600 C CA . LEU A 1 80 ? 20.069 -5.410 -85.249 1.00 15.00 78 LEU A CA 1
ATOM 601 C C . LEU A 1 80 ? 21.002 -5.751 -86.406 1.00 14.91 78 LEU A C 1
ATOM 602 O O . LEU A 1 80 ? 20.813 -5.154 -87.470 1.00 14.32 78 LEU A O 1
ATOM 607 N N . CYS A 1 81 ? 21.978 -6.687 -86.220 1.00 14.60 79 CYS A N 1
ATOM 608 C CA . CYS A 1 81 ? 22.939 -6.988 -87.281 1.00 14.59 79 CYS A CA 1
ATOM 609 C C . CYS A 1 81 ? 23.295 -8.471 -87.296 1.00 13.84 79 CYS A C 1
ATOM 610 O O . CYS A 1 81 ? 23.050 -9.188 -86.329 1.00 13.92 79 CYS A O 1
ATOM 613 N N . LYS A 1 82 ? 23.763 -8.943 -88.426 1.00 12.31 80 LYS A N 1
ATOM 614 C CA . LYS A 1 82 ? 24.174 -10.323 -88.619 1.00 14.96 80 LYS A CA 1
ATOM 615 C C . LYS A 1 82 ? 23.091 -11.319 -88.167 1.00 15.52 80 LYS A C 1
ATOM 616 O O . LYS A 1 82 ? 23.421 -12.374 -87.620 1.00 14.44 80 LYS A O 1
ATOM 622 N N . PHE A 1 83 ? 21.808 -11.003 -88.391 1.00 14.92 81 PHE A N 1
ATOM 623 C CA . PHE A 1 83 ? 20.718 -11.898 -88.023 1.00 15.39 81 PHE A CA 1
ATOM 624 C C . PHE A 1 83 ? 20.578 -13.013 -89.080 1.00 15.74 81 PHE A C 1
ATOM 625 O O . PHE A 1 83 ? 20.179 -12.767 -90.210 1.00 14.31 81 PHE A O 1
ATOM 633 N N . HIS A 1 84 ? 20.855 -14.241 -88.703 1.00 14.71 82 HIS A N 1
ATOM 634 C CA . HIS A 1 84 ? 20.953 -15.351 -89.660 1.00 15.59 82 HIS A CA 1
ATOM 635 C C . HIS A 1 84 ? 20.523 -16.635 -88.942 1.00 15.08 82 HIS A C 1
ATOM 636 O O . HIS A 1 84 ? 20.968 -16.946 -87.837 1.00 14.45 82 HIS A O 1
ATOM 643 N N . ILE A 1 85 ? 19.578 -17.335 -89.541 1.00 16.97 83 ILE A N 1
ATOM 644 C CA . ILE A 1 85 ? 19.051 -18.600 -89.055 1.00 17.60 83 ILE A CA 1
ATOM 645 C C . ILE A 1 85 ? 19.359 -19.625 -90.139 1.00 17.77 83 ILE A C 1
ATOM 646 O O . ILE A 1 85 ? 19.203 -19.301 -91.318 1.00 16.71 83 ILE A O 1
ATOM 651 N N . ASN A 1 86 ? 19.701 -20.865 -89.751 1.00 17.65 84 ASN A N 1
ATOM 652 C CA . ASN A 1 86 ? 19.747 -21.997 -90.673 1.00 20.70 84 ASN A CA 1
ATOM 653 C C . ASN A 1 86 ? 18.345 -22.186 -91.261 1.00 23.20 84 ASN A C 1
ATOM 654 O O . ASN A 1 86 ? 17.358 -22.296 -90.517 1.00 24.02 84 ASN A O 1
ATOM 659 N N . SER A 1 87 ? 18.236 -22.133 -92.595 1.00 24.69 85 SER A N 1
ATOM 660 C CA . SER A 1 87 ? 16.930 -22.001 -93.237 1.00 28.84 85 SER A CA 1
ATOM 661 C C . SER A 1 87 ? 16.028 -23.204 -92.965 1.00 29.45 85 SER A C 1
ATOM 662 O O . SER A 1 87 ? 14.814 -23.031 -93.062 1.00 32.54 85 SER A O 1
ATOM 665 N N . ALA A 1 88 ? 16.607 -24.378 -92.671 1.00 26.91 86 ALA A N 1
ATOM 666 C CA . ALA A 1 88 ? 15.830 -25.542 -92.251 1.00 29.76 86 ALA A CA 1
ATOM 667 C C . ALA A 1 88 ? 14.966 -25.288 -90.996 1.00 29.66 86 ALA A C 1
ATOM 668 O O . ALA A 1 88 ? 14.077 -26.088 -90.737 1.00 32.10 86 ALA A O 1
ATOM 670 N N . TYR A 1 89 ? 15.270 -24.244 -90.177 1.00 24.61 87 TYR A N 1
ATOM 671 C CA . TYR A 1 89 ? 14.507 -23.918 -88.986 1.00 24.91 87 TYR A CA 1
ATOM 672 C C . TYR A 1 89 ? 13.521 -22.772 -89.153 1.00 28.34 87 TYR A C 1
ATOM 673 O O . TYR A 1 89 ? 12.855 -22.416 -88.174 1.00 31.48 87 TYR A O 1
ATOM 682 N N . GLN A 1 90 ? 13.289 -22.324 -90.404 1.00 30.01 88 GLN A N 1
ATOM 683 C CA . GLN A 1 90 ? 12.397 -21.204 -90.710 1.00 29.38 88 GLN A CA 1
ATOM 684 C C . GLN A 1 90 ? 10.913 -21.500 -90.444 1.00 29.78 88 GLN A C 1
ATOM 685 O O . GLN A 1 90 ? 10.211 -20.612 -89.933 1.00 28.47 88 GLN A O 1
ATOM 687 N N . SER A 1 91 ? 10.422 -22.751 -90.663 1.00 29.14 89 SER A N 1
ATOM 688 C CA . SER A 1 91 ? 9.008 -23.037 -90.417 1.00 30.15 89 SER A CA 1
ATOM 689 C C . SER A 1 91 ? 8.644 -23.216 -88.940 1.00 28.32 89 SER A C 1
ATOM 690 O O . SER A 1 91 ? 7.471 -23.156 -88.610 1.00 29.37 89 SER A O 1
ATOM 693 N N . GLN A 1 92 ? 9.612 -23.422 -88.049 1.00 26.59 90 GLN A N 1
ATOM 694 C CA . GLN A 1 92 ? 9.347 -23.500 -86.602 1.00 26.11 90 GLN A CA 1
ATOM 695 C C . GLN A 1 92 ? 9.213 -22.143 -85.931 1.00 25.76 90 GLN A C 1
ATOM 696 O O . GLN A 1 92 ? 8.949 -22.118 -84.725 1.00 29.14 90 GLN A O 1
ATOM 702 N N . GLY A 1 93 ? 9.407 -21.020 -86.645 1.00 24.14 91 GLY A N 1
ATOM 703 C CA . GLY A 1 93 ? 9.355 -19.729 -86.000 1.00 24.14 91 GLY A CA 1
ATOM 704 C C . GLY A 1 93 ? 10.540 -19.478 -85.036 1.00 22.50 91 GLY A C 1
ATOM 705 O O . GLY A 1 93 ? 10.404 -18.710 -84.076 1.00 22.78 91 GLY A O 1
ATOM 706 N N . LEU A 1 94 ? 11.701 -20.131 -85.263 1.00 19.37 92 LEU A N 1
ATOM 707 C CA . LEU A 1 94 ? 12.841 -19.962 -84.392 1.00 18.06 92 LEU A CA 1
ATOM 708 C C . LEU A 1 94 ? 13.557 -18.664 -84.701 1.00 16.67 92 LEU A C 1
ATOM 709 O O . LEU A 1 94 ? 14.174 -18.138 -83.798 1.00 17.31 92 LEU A O 1
ATOM 714 N N . GLY A 1 95 ? 13.450 -18.119 -85.903 1.00 16.83 93 GLY A N 1
ATOM 715 C CA . GLY A 1 95 ? 13.982 -16.769 -86.126 1.00 17.36 93 GLY A CA 1
ATOM 716 C C . GLY A 1 95 ? 13.302 -15.760 -85.169 1.00 18.01 93 GLY A C 1
ATOM 717 O O . GLY A 1 95 ? 13.954 -14.906 -84.535 1.00 14.12 93 GLY A O 1
ATOM 718 N N . GLN A 1 96 ? 11.981 -15.968 -85.005 1.00 16.37 94 GLN A N 1
ATOM 719 C CA . GLN A 1 96 ? 11.164 -15.097 -84.186 1.00 18.42 94 GLN A CA 1
ATOM 720 C C . GLN A 1 96 ? 11.521 -15.270 -82.706 1.00 17.41 94 GLN A C 1
ATOM 721 O O . GLN A 1 96 ? 11.611 -14.274 -81.985 1.00 15.36 94 GLN A O 1
ATOM 727 N N . LYS A 1 97 ? 11.788 -16.517 -82.295 1.00 19.22 95 LYS A N 1
ATOM 728 C CA . LYS A 1 97 ? 12.203 -16.839 -80.932 1.00 19.65 95 LYS A CA 1
ATOM 729 C C . LYS A 1 97 ? 13.522 -16.133 -80.618 1.00 15.96 95 LYS A C 1
ATOM 730 O O . LYS A 1 97 ? 13.669 -15.507 -79.584 1.00 14.75 95 LYS A O 1
ATOM 736 N N . LEU A 1 98 ? 14.505 -16.247 -81.509 1.00 15.73 96 LEU A N 1
ATOM 737 C CA . LEU A 1 98 ? 15.774 -15.607 -81.252 1.00 14.41 96 LEU A CA 1
ATOM 738 C C . LEU A 1 98 ? 15.583 -14.095 -81.176 1.00 12.98 96 LEU A C 1
ATOM 739 O O . LEU A 1 98 ? 16.081 -13.505 -80.242 1.00 13.66 96 LEU A O 1
ATOM 744 N N . TYR A 1 99 ? 14.851 -13.480 -82.105 1.00 13.25 97 TYR A N 1
ATOM 745 C CA . TYR A 1 99 ? 14.634 -12.050 -82.074 1.00 13.61 97 TYR A CA 1
ATOM 746 C C . TYR A 1 99 ? 13.935 -11.635 -80.775 1.00 14.10 97 TYR A C 1
ATOM 747 O O . TYR A 1 99 ? 14.395 -10.671 -80.191 1.00 14.35 97 TYR A O 1
ATOM 756 N N . GLU A 1 100 ? 12.879 -12.335 -80.342 1.00 15.37 98 GLU A N 1
ATOM 757 C CA . GLU A 1 100 ? 12.188 -11.949 -79.117 1.00 17.29 98 GLU A CA 1
ATOM 758 C C . GLU A 1 100 ? 13.128 -11.991 -77.886 1.00 16.80 98 GLU A C 1
ATOM 759 O O . GLU A 1 100 ? 12.986 -11.158 -76.997 1.00 17.39 98 GLU A O 1
ATOM 765 N N . SER A 1 101 ? 14.066 -12.934 -77.803 1.00 16.10 99 SER A N 1
ATOM 766 C CA . SER A 1 101 ? 15.037 -12.969 -76.703 1.00 18.83 99 SER A CA 1
ATOM 767 C C . SER A 1 101 ? 15.963 -11.773 -76.768 1.00 16.33 99 SER A C 1
ATOM 768 O O . SER A 1 101 ? 16.153 -11.077 -75.770 1.00 19.46 99 SER A O 1
ATOM 771 N N . VAL A 1 102 ? 16.462 -11.486 -77.957 1.00 14.58 100 VAL A N 1
ATOM 772 C CA . VAL A 1 102 ? 17.326 -10.346 -78.204 1.00 14.20 100 VAL A CA 1
ATOM 773 C C . VAL A 1 102 ? 16.626 -9.012 -77.887 1.00 13.14 100 VAL A C 1
ATOM 774 O O . VAL A 1 102 ? 17.225 -8.132 -77.276 1.00 14.04 100 VAL A O 1
ATOM 778 N N . GLU A 1 103 ? 15.354 -8.907 -78.231 1.00 13.55 101 GLU A N 1
ATOM 779 C CA . GLU A 1 103 ? 14.563 -7.724 -77.969 1.00 13.85 101 GLU A CA 1
ATOM 780 C C . GLU A 1 103 ? 14.374 -7.543 -76.467 1.00 14.73 101 GLU A C 1
ATOM 781 O O . GLU A 1 103 ? 14.413 -6.422 -75.997 1.00 14.69 101 GLU A O 1
ATOM 787 N N . LYS A 1 104 ? 14.019 -8.600 -75.730 1.00 14.59 102 LYS A N 1
ATOM 788 C CA . LYS A 1 104 ? 13.883 -8.480 -74.282 1.00 17.18 102 LYS A CA 1
ATOM 789 C C . LYS A 1 104 ? 15.199 -8.009 -73.667 1.00 16.27 102 LYS A C 1
ATOM 790 O O . LYS A 1 104 ? 15.173 -7.177 -72.751 1.00 16.77 102 LYS A O 1
ATOM 793 N N . TYR A 1 105 ? 16.308 -8.623 -74.072 1.00 15.61 103 TYR A N 1
ATOM 794 C CA . TYR A 1 105 ? 17.642 -8.149 -73.656 1.00 17.74 103 TYR A CA 1
ATOM 795 C C . TYR A 1 105 ? 17.812 -6.657 -73.936 1.00 15.70 103 TYR A C 1
ATOM 796 O O . TYR A 1 105 ? 18.261 -5.961 -73.040 1.00 17.07 103 TYR A O 1
ATOM 805 N N . ALA A 1 106 ? 17.411 -6.179 -75.139 1.00 16.70 104 ALA A N 1
ATOM 806 C CA . ALA A 1 106 ? 17.651 -4.803 -75.530 1.00 15.54 104 ALA A CA 1
ATOM 807 C C . ALA A 1 106 ? 16.903 -3.843 -74.613 1.00 16.39 104 ALA A C 1
ATOM 808 O O . ALA A 1 106 ? 17.408 -2.783 -74.210 1.00 15.07 104 ALA A O 1
ATOM 810 N N . PHE A 1 107 ? 15.662 -4.245 -74.353 1.00 16.45 105 PHE A N 1
ATOM 811 C CA . PHE A 1 107 ? 14.759 -3.543 -73.505 1.00 17.70 105 PHE A CA 1
ATOM 812 C C . PHE A 1 107 ? 15.311 -3.423 -72.082 1.00 17.18 105 PHE A C 1
ATOM 813 O O . PHE A 1 107 ? 15.292 -2.309 -71.588 1.00 15.93 105 PHE A O 1
ATOM 821 N N . ILE A 1 108 ? 15.794 -4.533 -71.508 1.00 16.96 106 ILE A N 1
ATOM 822 C CA . ILE A 1 108 ? 16.411 -4.560 -70.176 1.00 18.98 106 ILE A CA 1
ATOM 823 C C . ILE A 1 108 ? 17.625 -3.629 -70.127 1.00 18.91 106 ILE A C 1
ATOM 824 O O . ILE A 1 108 ? 17.771 -2.877 -69.134 1.00 19.68 106 ILE A O 1
ATOM 829 N N . LYS A 1 109 ? 18.375 -3.562 -71.256 1.00 17.55 107 LYS A N 1
ATOM 830 C CA . LYS A 1 109 ? 19.574 -2.738 -71.342 1.00 18.10 107 LYS A CA 1
ATOM 831 C C . LYS A 1 109 ? 19.248 -1.263 -71.536 1.00 18.71 107 LYS A C 1
ATOM 832 O O . LYS A 1 109 ? 20.189 -0.488 -71.492 1.00 21.77 107 LYS A O 1
ATOM 838 N N . GLY A 1 110 ? 17.978 -0.834 -71.686 1.00 17.02 108 GLY A N 1
ATOM 839 C CA . GLY A 1 110 ? 17.615 0.571 -71.735 1.00 18.49 108 GLY A CA 1
ATOM 840 C C . GLY A 1 110 ? 17.376 1.108 -73.147 1.00 17.98 108 GLY A C 1
ATOM 841 O O . GLY A 1 110 ? 17.035 2.234 -73.339 1.00 20.01 108 GLY A O 1
ATOM 842 N N . TYR A 1 111 ? 17.401 0.240 -74.145 1.00 17.46 109 TYR A N 1
ATOM 843 C CA . TYR A 1 111 ? 17.057 0.642 -75.504 1.00 18.53 109 TYR A CA 1
ATOM 844 C C . TYR A 1 111 ? 15.557 0.687 -75.639 1.00 18.07 109 TYR A C 1
ATOM 845 O O . TYR A 1 111 ? 14.861 -0.163 -75.082 1.00 17.64 109 TYR A O 1
ATOM 854 N N . THR A 1 112 ? 15.121 1.692 -76.351 1.00 18.58 110 THR A N 1
ATOM 855 C CA . THR A 1 112 ? 13.720 1.840 -76.719 1.00 20.36 110 THR A CA 1
ATOM 856 C C . THR A 1 112 ? 13.512 1.818 -78.241 1.00 19.33 110 THR A C 1
ATOM 857 O O . THR A 1 112 ? 12.377 1.910 -78.707 1.00 19.53 110 THR A O 1
ATOM 861 N N . LYS A 1 113 ? 14.592 1.689 -79.004 1.00 19.30 111 LYS A N 1
ATOM 862 C CA . LYS A 1 113 ? 14.440 1.589 -80.457 1.00 20.17 111 LYS A CA 1
ATOM 863 C C . LYS A 1 113 ? 15.426 0.556 -80.984 1.00 18.30 111 LYS A C 1
ATOM 864 O O . LYS A 1 113 ? 16.601 0.648 -80.631 1.00 18.64 111 LYS A O 1
ATOM 870 N N . ILE A 1 114 ? 14.957 -0.329 -81.905 1.00 17.44 112 ILE A N 1
ATOM 871 C CA . ILE A 1 114 ? 15.865 -1.150 -82.699 1.00 16.05 112 ILE A CA 1
ATOM 872 C C . ILE A 1 114 ? 15.683 -0.790 -84.190 1.00 16.33 112 ILE A C 1
ATOM 873 O O . ILE A 1 114 ? 14.560 -0.793 -84.667 1.00 16.08 112 ILE A O 1
ATOM 878 N N . SER A 1 115 ? 16.811 -0.470 -84.864 1.00 15.23 113 SER A N 1
ATOM 879 C CA . SER A 1 115 ? 16.820 -0.150 -86.279 1.00 17.01 113 SER A CA 1
ATOM 880 C C . SER A 1 115 ? 17.535 -1.282 -87.036 1.00 16.34 113 SER A C 1
ATOM 881 O O . SER A 1 115 ? 18.341 -2.030 -86.471 1.00 14.79 113 SER A O 1
ATOM 884 N N . LEU A 1 116 ? 17.237 -1.391 -88.354 1.00 16.03 114 LEU A N 1
ATOM 885 C CA . LEU A 1 116 ? 17.957 -2.342 -89.204 1.00 15.23 114 LEU A CA 1
ATOM 886 C C . LEU A 1 116 ? 17.854 -1.863 -90.633 1.00 16.94 114 LEU A C 1
ATOM 887 O O . LEU A 1 116 ? 16.980 -0.998 -90.987 1.00 17.68 114 LEU A O 1
ATOM 892 N N . HIS A 1 117 ? 18.742 -2.445 -91.449 1.00 16.81 115 HIS A N 1
ATOM 893 C CA . HIS A 1 117 ? 18.622 -2.271 -92.897 1.00 18.83 115 HIS A CA 1
ATOM 894 C C . HIS A 1 117 ? 18.826 -3.626 -93.539 1.00 18.68 115 HIS A C 1
ATOM 895 O O . HIS A 1 117 ? 19.549 -4.477 -92.997 1.00 17.23 115 HIS A O 1
ATOM 902 N N . VAL A 1 118 ? 18.174 -3.801 -94.701 1.00 19.66 116 VAL A N 1
ATOM 903 C CA . VAL A 1 118 ? 18.154 -5.090 -95.365 1.00 20.21 116 VAL A CA 1
ATOM 904 C C . VAL A 1 118 ? 18.010 -4.842 -96.851 1.00 20.21 116 VAL A C 1
ATOM 905 O O . VAL A 1 118 ? 17.331 -3.906 -97.259 1.00 20.17 116 VAL A O 1
ATOM 909 N N . SER A 1 119 ? 18.641 -5.711 -97.617 1.00 20.34 117 SER A N 1
ATOM 910 C CA . SER A 1 119 ? 18.530 -5.710 -99.065 1.00 21.14 117 SER A CA 1
ATOM 911 C C . SER A 1 119 ? 17.097 -5.932 -99.494 1.00 21.01 117 SER A C 1
ATOM 912 O O . SER A 1 119 ? 16.421 -6.841 -98.987 1.00 20.15 117 SER A O 1
ATOM 915 N N . LYS A 1 120 ? 16.713 -5.191 -100.527 1.00 23.02 118 LYS A N 1
ATOM 916 C CA . LYS A 1 120 ? 15.321 -5.181 -100.968 1.00 25.08 118 LYS A CA 1
ATOM 917 C C . LYS A 1 120 ? 14.968 -6.501 -101.647 1.00 26.59 118 LYS A C 1
ATOM 918 O O . LYS A 1 120 ? 13.814 -6.910 -101.616 1.00 26.70 118 LYS A O 1
ATOM 924 N N . SER A 1 121 ? 15.977 -7.201 -102.182 1.00 27.03 119 SER A N 1
ATOM 925 C CA . SER A 1 121 ? 15.787 -8.517 -102.743 1.00 28.43 119 SER A CA 1
ATOM 926 C C . SER A 1 121 ? 15.378 -9.575 -101.704 1.00 25.98 119 SER A C 1
ATOM 927 O O . SER A 1 121 ? 14.864 -10.603 -102.114 1.00 24.23 119 SER A O 1
ATOM 930 N N . GLN A 1 122 ? 15.629 -9.364 -100.401 1.00 24.98 120 GLN A N 1
ATOM 931 C CA . GLN A 1 122 ? 15.504 -10.391 -99.398 1.00 24.26 120 GLN A CA 1
ATOM 932 C C . GLN A 1 122 ? 14.062 -10.379 -98.867 1.00 25.51 120 GLN A C 1
ATOM 933 O O . GLN A 1 122 ? 13.794 -9.937 -97.760 1.00 22.99 120 GLN A O 1
ATOM 939 N N . ILE A 1 123 ? 13.135 -10.911 -99.650 1.00 26.58 121 ILE A N 1
ATOM 940 C CA . ILE A 1 123 ? 11.706 -10.905 -99.357 1.00 28.94 121 ILE A CA 1
ATOM 941 C C . ILE A 1 123 ? 11.386 -11.593 -98.036 1.00 28.50 121 ILE A C 1
ATOM 942 O O . ILE A 1 123 ? 10.548 -11.099 -97.286 1.00 25.10 121 ILE A O 1
ATOM 947 N N . LYS A 1 124 ? 11.966 -12.773 -97.830 1.00 29.08 122 LYS A N 1
ATOM 948 C CA . LYS A 1 124 ? 11.651 -13.618 -96.699 1.00 29.91 122 LYS A CA 1
ATOM 949 C C . LYS A 1 124 ? 12.109 -12.879 -95.455 1.00 27.74 122 LYS A C 1
ATOM 950 O O . LYS A 1 124 ? 11.334 -12.813 -94.521 1.00 27.00 122 LYS A O 1
ATOM 956 N N . ALA A 1 125 ? 13.292 -12.239 -95.496 1.00 22.32 123 ALA A N 1
ATOM 957 C CA . ALA A 1 125 ? 13.787 -11.475 -94.374 1.00 20.87 123 ALA A CA 1
ATOM 958 C C . ALA A 1 125 ? 12.876 -10.287 -94.067 1.00 20.14 123 ALA A C 1
ATOM 959 O O . ALA A 1 125 ? 12.522 -10.131 -92.908 1.00 17.02 123 ALA A O 1
ATOM 961 N N A CYS A 1 126 ? 12.540 -9.478 -95.084 0.44 20.69 124 CYS A N 1
ATOM 962 N N B CYS A 1 126 ? 12.542 -9.477 -95.084 0.56 20.93 124 CYS A N 1
ATOM 963 C CA A CYS A 1 126 ? 11.639 -8.345 -94.935 0.44 22.24 124 CYS A CA 1
ATOM 964 C CA B CYS A 1 126 ? 11.624 -8.357 -94.940 0.56 23.07 124 CYS A CA 1
ATOM 965 C C A CYS A 1 126 ? 10.311 -8.801 -94.318 0.44 23.93 124 CYS A C 1
ATOM 966 C C B CYS A 1 126 ? 10.311 -8.811 -94.303 0.56 24.61 124 CYS A C 1
ATOM 967 O O A CYS A 1 126 ? 9.823 -8.148 -93.396 0.44 25.39 124 CYS A O 1
ATOM 968 O O B CYS A 1 126 ? 9.820 -8.151 -93.386 0.56 26.59 124 CYS A O 1
ATOM 973 N N . ASN A 1 127 ? 9.777 -9.956 -94.747 1.00 24.24 125 ASN A N 1
ATOM 974 C CA . ASN A 1 127 ? 8.498 -10.446 -94.255 1.00 26.68 125 ASN A CA 1
ATOM 975 C C . ASN A 1 127 ? 8.576 -10.829 -92.783 1.00 24.41 125 ASN A C 1
ATOM 976 O O . ASN A 1 127 ? 7.665 -10.460 -92.023 1.00 22.93 125 ASN A O 1
ATOM 981 N N . LEU A 1 128 ? 9.671 -11.472 -92.360 1.00 20.64 126 LEU A N 1
ATOM 982 C CA . LEU A 1 128 ? 9.897 -11.715 -90.954 1.00 20.11 126 LEU A CA 1
ATOM 983 C C . LEU A 1 128 ? 9.933 -10.415 -90.134 1.00 19.85 126 LEU A C 1
ATOM 984 O O . LEU A 1 128 ? 9.288 -10.328 -89.076 1.00 17.66 126 LEU A O 1
ATOM 989 N N . TYR A 1 129 ? 10.721 -9.426 -90.584 1.00 19.61 127 TYR A N 1
ATOM 990 C CA . TYR A 1 129 ? 10.904 -8.184 -89.838 1.00 18.94 127 TYR A CA 1
ATOM 991 C C . TYR A 1 129 ? 9.550 -7.483 -89.646 1.00 19.05 127 TYR A C 1
ATOM 992 O O . TYR A 1 129 ? 9.247 -7.058 -88.541 1.00 16.79 127 TYR A O 1
ATOM 1001 N N . GLN A 1 130 ? 8.740 -7.378 -90.704 1.00 21.04 128 GLN A N 1
ATOM 1002 C CA . GLN A 1 130 ? 7.342 -6.926 -90.624 1.00 23.50 128 GLN A CA 1
ATOM 1003 C C . GLN A 1 130 ? 6.546 -7.674 -89.545 1.00 24.14 128 GLN A C 1
ATOM 1004 O O . GLN A 1 130 ? 5.939 -7.049 -88.636 1.00 28.61 128 GLN A O 1
ATOM 1010 N N . LYS A 1 131 ? 6.629 -8.999 -89.596 1.00 22.61 129 LYS A N 1
ATOM 1011 C CA . LYS A 1 131 ? 6.006 -9.895 -88.637 1.00 23.49 129 LYS A CA 1
ATOM 1012 C C . LYS A 1 131 ? 6.467 -9.574 -87.226 1.00 21.44 129 LYS A C 1
ATOM 1013 O O . LYS A 1 131 ? 5.610 -9.616 -86.349 1.00 21.07 129 LYS A O 1
ATOM 1019 N N . LEU A 1 132 ? 7.768 -9.217 -87.038 1.00 19.48 130 LEU A N 1
ATOM 1020 C CA . LEU A 1 132 ? 8.305 -8.936 -85.708 1.00 19.25 130 LEU A CA 1
ATOM 1021 C C . LEU A 1 132 ? 7.903 -7.542 -85.217 1.00 18.85 130 LEU A C 1
ATOM 1022 O O . LEU A 1 132 ? 8.239 -7.185 -84.100 1.00 18.86 130 LEU A O 1
ATOM 1027 N N . GLY A 1 133 ? 7.346 -6.698 -86.070 1.00 20.37 131 GLY A N 1
ATOM 1028 C CA . GLY A 1 133 ? 6.865 -5.363 -85.703 1.00 23.39 131 GLY A CA 1
ATOM 1029 C C . GLY A 1 133 ? 7.753 -4.239 -86.273 1.00 22.61 131 GLY A C 1
ATOM 1030 O O . GLY A 1 133 ? 7.544 -3.060 -85.949 1.00 21.55 131 GLY A O 1
ATOM 1031 N N . PHE A 1 134 ? 8.744 -4.564 -87.123 1.00 20.15 132 PHE A N 1
ATOM 1032 C CA . PHE A 1 134 ? 9.478 -3.491 -87.774 1.00 20.27 132 PHE A CA 1
ATOM 1033 C C . PHE A 1 134 ? 8.608 -2.737 -88.772 1.00 22.05 132 PHE A C 1
ATOM 1034 O O . PHE A 1 134 ? 7.866 -3.356 -89.532 1.00 22.69 132 PHE A O 1
ATOM 1042 N N . VAL A 1 135 ? 8.781 -1.405 -88.808 1.00 23.43 133 VAL A N 1
ATOM 1043 C CA . VAL A 1 135 ? 8.043 -0.514 -89.692 1.00 26.65 133 VAL A CA 1
ATOM 1044 C C . VAL A 1 135 ? 8.989 0.031 -90.750 1.00 26.61 133 VAL A C 1
ATOM 1045 O O . VAL A 1 135 ? 10.117 0.375 -90.425 1.00 26.38 133 VAL A O 1
ATOM 1049 N N . HIS A 1 136 ? 8.532 0.123 -92.015 1.00 28.45 134 HIS A N 1
ATOM 1050 C CA . HIS A 1 136 ? 9.289 0.728 -93.107 1.00 28.67 134 HIS A CA 1
ATOM 1051 C C . HIS A 1 136 ? 9.445 2.235 -92.863 1.00 29.26 134 HIS A C 1
ATOM 1052 O O . HIS A 1 136 ? 8.455 2.929 -92.686 1.00 28.61 134 HIS A O 1
ATOM 1059 N N . ILE A 1 137 ? 10.700 2.735 -92.850 1.00 29.60 135 ILE A N 1
ATOM 1060 C CA . ILE A 1 137 ? 11.007 4.157 -92.691 1.00 30.55 135 ILE A CA 1
ATOM 1061 C C . ILE A 1 137 ? 11.380 4.761 -94.054 1.00 33.25 135 ILE A C 1
ATOM 1062 O O . ILE A 1 137 ? 10.933 5.837 -94.380 1.00 32.92 135 ILE A O 1
ATOM 1067 N N . LYS A 1 138 ? 12.242 4.102 -94.833 1.00 32.45 136 LYS A N 1
ATOM 1068 C CA . LYS A 1 138 ? 12.710 4.668 -96.077 1.00 36.67 136 LYS A CA 1
ATOM 1069 C C . LYS A 1 138 ? 13.398 3.562 -96.866 1.00 36.45 136 LYS A C 1
ATOM 1070 O O . LYS A 1 138 ? 13.826 2.579 -96.274 1.00 34.62 136 LYS A O 1
ATOM 1076 N N . GLU A 1 139 ? 13.441 3.742 -98.187 1.00 40.59 137 GLU A N 1
ATOM 1077 C CA . GLU A 1 139 ? 14.223 2.957 -99.142 1.00 40.91 137 GLU A CA 1
ATOM 1078 C C . GLU A 1 139 ? 15.302 3.895 -99.673 1.00 42.19 137 GLU A C 1
ATOM 1079 O O . GLU A 1 139 ? 15.043 5.084 -99.840 1.00 39.25 137 GLU A O 1
ATOM 1083 N N . GLU A 1 140 ? 16.494 3.360 -99.938 1.00 43.84 138 GLU A N 1
ATOM 1084 C CA . GLU A 1 140 ? 17.540 4.093 -100.638 1.00 48.32 138 GLU A CA 1
ATOM 1085 C C . GLU A 1 140 ? 18.238 3.126 -101.583 1.00 45.18 138 GLU A C 1
ATOM 1086 O O . GLU A 1 140 ? 18.484 1.998 -101.191 1.00 42.82 138 GLU A O 1
ATOM 1092 N N . ASP A 1 141 ? 18.546 3.566 -102.808 1.00 44.59 139 ASP A N 1
ATOM 1093 C CA . ASP A 1 141 ? 19.465 2.839 -103.677 1.00 45.89 139 ASP A CA 1
ATOM 1094 C C . ASP A 1 141 ? 20.861 3.315 -103.273 1.00 45.86 139 ASP A C 1
ATOM 1095 O O . ASP A 1 141 ? 21.287 4.406 -103.676 1.00 47.62 139 ASP A O 1
ATOM 1100 N N . CYS A 1 142 ? 21.548 2.553 -102.428 1.00 44.49 140 CYS A N 1
ATOM 1101 C CA . CYS A 1 142 ? 22.883 2.910 -101.953 1.00 47.14 140 CYS A CA 1
ATOM 1102 C C . CYS A 1 142 ? 23.917 2.709 -103.070 1.00 50.86 140 CYS A C 1
ATOM 1103 O O . CYS A 1 142 ? 24.106 1.559 -103.502 1.00 51.20 140 CYS A O 1
ATOM 1106 N N . VAL A 1 143 ? 24.538 3.810 -103.574 1.00 51.32 141 VAL A N 1
ATOM 1107 C CA . VAL A 1 143 ? 25.584 3.737 -104.594 1.00 49.54 141 VAL A CA 1
ATOM 1108 C C . VAL A 1 143 ? 26.941 3.482 -103.919 1.00 50.34 141 VAL A C 1
ATOM 1109 O O . VAL A 1 143 ? 27.236 4.096 -102.899 1.00 50.02 141 VAL A O 1
ATOM 1111 N N . VAL A 1 144 ? 27.760 2.569 -104.478 1.00 49.74 142 VAL A N 1
ATOM 1112 C CA . VAL A 1 144 ? 28.933 2.013 -103.811 1.00 49.02 142 VAL A CA 1
ATOM 1113 C C . VAL A 1 144 ? 30.022 1.735 -104.852 1.00 48.17 142 VAL A C 1
ATOM 1114 O O . VAL A 1 144 ? 30.742 2.679 -105.114 1.00 52.22 142 VAL A O 1
ATOM 1116 N N . THR A 1 150 ? 30.416 1.431 -110.259 1.00 48.70 148 THR A N 1
ATOM 1117 C CA . THR A 1 150 ? 29.217 1.750 -109.438 1.00 47.17 148 THR A CA 1
ATOM 1118 C C . THR A 1 150 ? 28.321 0.516 -109.319 1.00 45.19 1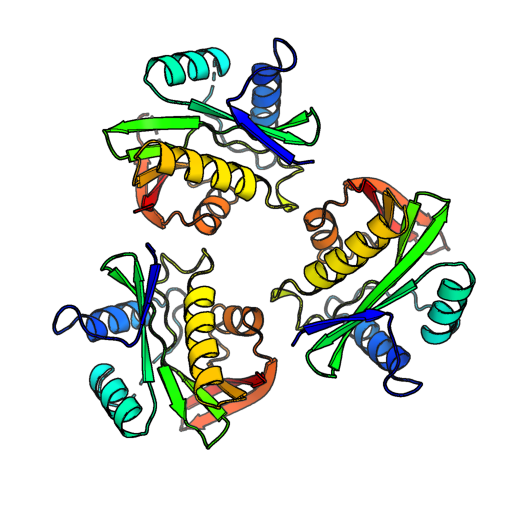48 THR A C 1
ATOM 1119 O O . THR A 1 150 ? 27.858 0.012 -110.333 1.00 45.57 148 THR A O 1
ATOM 1121 N N . LEU A 1 151 ? 28.113 0.035 -108.082 1.00 44.47 149 LEU A N 1
ATOM 1122 C CA . LEU A 1 151 ? 27.068 -0.923 -107.742 1.00 44.01 149 LEU A CA 1
ATOM 1123 C C . LEU A 1 151 ? 25.986 -0.272 -106.861 1.00 45.81 149 LEU A C 1
ATOM 1124 O O . LEU A 1 151 ? 26.329 0.439 -105.912 1.00 52.66 149 LEU A O 1
ATOM 1126 N N . ILE A 1 152 ? 24.694 -0.500 -107.214 1.00 42.48 150 ILE A N 1
ATOM 1127 C CA . ILE A 1 152 ? 23.533 -0.031 -106.475 1.00 38.41 150 ILE A CA 1
ATOM 1128 C C . ILE A 1 152 ? 22.986 -1.205 -105.661 1.00 34.94 150 ILE A C 1
ATOM 1129 O O . ILE A 1 152 ? 22.685 -2.247 -106.229 1.00 32.25 150 ILE A O 1
ATOM 1131 N N . PHE A 1 153 ? 22.863 -0.996 -104.333 1.00 32.50 151 PHE A N 1
ATOM 1132 C CA . PHE A 1 153 ? 22.259 -1.929 -103.397 1.00 30.64 151 PHE A CA 1
ATOM 1133 C C . PHE A 1 153 ? 20.942 -1.345 -102.895 1.00 30.08 151 PHE A C 1
ATOM 1134 O O . PHE A 1 153 ? 20.956 -0.595 -101.890 1.00 28.76 151 PHE A O 1
ATOM 1142 N N . PRO A 1 154 ? 19.779 -1.634 -103.576 1.00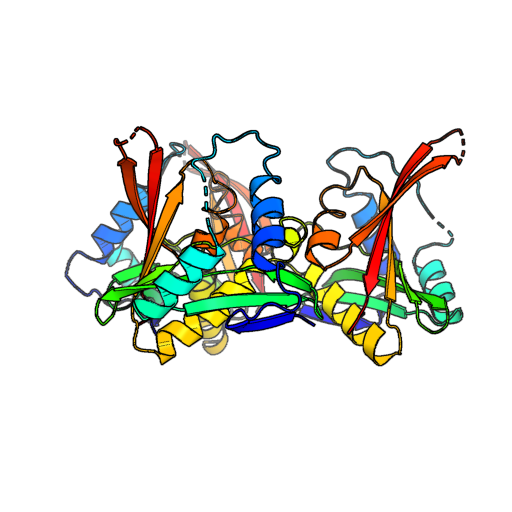 29.01 152 PRO A N 1
ATOM 1143 C CA . PRO A 1 154 ? 18.492 -1.180 -103.038 1.00 27.57 152 PRO A CA 1
ATOM 1144 C C . PRO A 1 154 ? 18.307 -1.772 -101.629 1.00 24.93 152 PRO A C 1
ATOM 1145 O O . PRO A 1 154 ? 18.391 -2.974 -101.402 1.00 23.58 152 PRO A O 1
ATOM 1149 N N . THR A 1 155 ? 18.053 -0.853 -100.685 1.00 25.07 153 THR A N 1
ATOM 1150 C CA . THR A 1 155 ? 18.097 -1.116 -99.263 1.00 23.51 153 THR A CA 1
ATOM 1151 C C . THR A 1 155 ? 16.845 -0.552 -98.598 1.00 24.40 153 THR A C 1
ATOM 1152 O O . THR A 1 155 ? 16.474 0.597 -98.877 1.00 24.59 153 THR A O 1
ATOM 1156 N N . LEU A 1 156 ? 16.285 -1.363 -97.677 1.00 23.00 154 LEU A N 1
ATOM 1157 C CA . LEU A 1 156 ? 15.096 -1.066 -96.922 1.00 22.86 154 LEU A CA 1
ATOM 1158 C C . LEU A 1 156 ? 15.532 -0.755 -95.507 1.00 21.83 154 LEU A C 1
ATOM 1159 O O . LEU A 1 156 ? 16.342 -1.528 -94.975 1.00 21.60 154 LEU A O 1
ATOM 1164 N N . PHE A 1 157 ? 15.137 0.422 -95.000 1.00 21.97 155 PHE A N 1
ATOM 1165 C CA . PHE A 1 157 ? 15.437 0.789 -93.612 1.00 21.27 155 PHE A CA 1
ATOM 1166 C C . PHE A 1 157 ? 14.166 0.678 -92.784 1.00 20.75 155 PHE A C 1
ATOM 1167 O O . PHE A 1 157 ? 13.118 1.189 -93.167 1.00 20.65 155 PHE A O 1
ATOM 1175 N N . MET A 1 158 ? 14.293 0.043 -91.606 1.00 20.59 156 MET A N 1
ATOM 1176 C CA . MET A 1 158 ? 13.152 -0.321 -90.796 1.00 20.28 156 MET A CA 1
ATOM 1177 C C . MET A 1 158 ? 13.488 0.004 -89.352 1.00 19.70 156 MET A C 1
ATOM 1178 O O . MET A 1 158 ? 14.667 -0.045 -89.001 1.00 20.08 156 MET A O 1
ATOM 1183 N N . GLU A 1 159 ? 12.469 0.289 -88.540 1.00 19.33 157 GLU A N 1
ATOM 1184 C CA . GLU A 1 159 ? 12.662 0.422 -87.097 1.00 20.12 157 GLU A CA 1
ATOM 1185 C C . GLU A 1 159 ? 11.494 -0.189 -86.321 1.00 18.89 157 GLU A C 1
ATOM 1186 O O . GLU A 1 159 ? 10.388 -0.271 -86.866 1.00 19.24 157 GLU A O 1
ATOM 1192 N N . LYS A 1 160 ? 11.718 -0.344 -85.023 1.00 19.31 158 LYS A N 1
ATOM 1193 C CA . LYS A 1 160 ? 10.699 -0.770 -84.072 1.00 20.47 158 LYS A CA 1
ATOM 1194 C C . LYS A 1 160 ? 10.909 -0.003 -82.761 1.00 20.17 158 LYS A C 1
ATOM 1195 O O . LYS A 1 160 ? 12.043 0.004 -82.261 1.00 18.65 158 LYS A O 1
ATOM 1201 N N . ILE A 1 161 ? 9.835 0.657 -82.246 1.00 21.56 159 ILE A N 1
ATOM 1202 C CA . ILE A 1 161 ? 9.872 1.211 -80.898 1.00 24.36 159 ILE A CA 1
ATOM 1203 C C . ILE A 1 161 ? 9.555 0.092 -79.901 1.00 23.29 159 ILE A C 1
ATOM 1204 O O . ILE A 1 161 ? 8.588 -0.638 -80.101 1.00 23.28 159 ILE A O 1
ATOM 1209 N N . LEU A 1 162 ? 10.305 0.019 -78.804 1.00 23.10 160 LEU A N 1
ATOM 1210 C CA . LEU A 1 162 ? 10.114 -0.987 -77.773 1.00 23.95 160 LEU A CA 1
ATOM 1211 C C . LEU A 1 162 ? 9.375 -0.387 -76.571 1.00 30.41 160 LEU A C 1
ATOM 1212 O O . LEU A 1 162 ? 9.727 0.738 -76.197 1.00 29.66 160 LEU A O 1
ATOM 1217 N N . SER A 1 163 ? 8.441 -1.177 -75.992 1.00 30.62 161 SER A N 1
ATOM 1218 C CA . SER A 1 163 ? 7.593 -0.776 -74.867 1.00 36.54 161 SER A CA 1
ATOM 1219 C C . SER A 1 163 ? 7.302 -1.965 -73.897 1.00 37.59 161 SER A C 1
ATOM 1220 O O . SER A 1 163 ? 7.533 -3.145 -74.295 1.00 33.43 161 SER A O 1
ATOM 1224 N N . MET B 1 2 ? 2.229 -1.880 -77.217 1.00 48.07 0 MET B N 1
ATOM 1225 C CA . MET B 1 2 ? 1.174 -1.534 -76.214 1.00 44.14 0 MET B CA 1
ATOM 1226 C C . MET B 1 2 ? -0.232 -1.724 -76.804 1.00 41.78 0 MET B C 1
ATOM 1227 O O . MET B 1 2 ? -0.993 -0.725 -77.003 1.00 38.57 0 MET B O 1
ATOM 1229 N N . VAL B 1 3 ? -0.581 -3.004 -77.058 1.00 34.02 1 VAL B N 1
ATOM 1230 C CA . VAL B 1 3 ? -1.834 -3.299 -77.753 1.00 32.83 1 VAL B CA 1
ATOM 1231 C C . VAL B 1 3 ? -2.949 -3.518 -76.720 1.00 27.95 1 VAL B C 1
ATOM 1232 O O . VAL B 1 3 ? -2.782 -4.338 -75.853 1.00 28.45 1 VAL B O 1
ATOM 1236 N N . THR B 1 4 ? -4.042 -2.769 -76.813 1.00 22.45 2 THR B N 1
ATOM 1237 C CA . THR B 1 4 ? -5.133 -2.784 -75.868 1.00 21.55 2 THR B CA 1
ATOM 1238 C C . THR B 1 4 ? -6.444 -3.143 -76.564 1.00 19.58 2 THR B C 1
ATOM 1239 O O . THR B 1 4 ? -6.777 -2.541 -77.629 1.00 18.19 2 THR B O 1
ATOM 1243 N N . ILE B 1 5 ? -7.205 -4.064 -75.949 1.00 16.31 3 ILE B N 1
ATOM 1244 C CA . ILE B 1 5 ? -8.529 -4.429 -76.452 1.00 17.24 3 ILE B CA 1
ATOM 1245 C C . ILE B 1 5 ? -9.635 -4.065 -75.451 1.00 15.58 3 ILE B C 1
ATOM 1246 O O . ILE B 1 5 ? -9.544 -4.455 -74.278 1.00 17.61 3 ILE B O 1
ATOM 1251 N N . LYS B 1 6 ? -10.673 -3.393 -75.923 1.00 15.01 4 LYS B N 1
ATOM 1252 C CA . LYS B 1 6 ? -11.810 -2.985 -75.108 1.00 16.31 4 LYS B CA 1
ATOM 1253 C C . LYS B 1 6 ? -13.064 -2.895 -75.952 1.00 15.56 4 LYS B C 1
ATOM 1254 O O . LYS B 1 6 ? -12.989 -2.907 -77.181 1.00 14.91 4 LYS B O 1
ATOM 1260 N N . VAL B 1 7 ? -14.224 -2.616 -75.309 1.00 13.62 5 VAL B N 1
ATOM 1261 C CA . VAL B 1 7 ? -15.388 -2.118 -76.001 1.00 12.65 5 VAL B CA 1
ATOM 1262 C C . VAL B 1 7 ? -14.996 -0.837 -76.741 1.00 11.57 5 VAL B C 1
ATOM 1263 O O . VAL B 1 7 ? -14.215 -0.053 -76.221 1.00 11.77 5 VAL B O 1
ATOM 1267 N N . PHE B 1 8 ? -15.425 -0.687 -78.003 1.00 9.98 6 PHE B N 1
ATOM 1268 C CA . PHE B 1 8 ? -15.120 0.509 -78.758 1.00 10.00 6 PHE B CA 1
ATOM 1269 C C . PHE B 1 8 ? -15.721 1.753 -78.071 1.00 10.52 6 PHE B C 1
ATOM 1270 O O . PHE B 1 8 ? -16.920 1.746 -77.793 1.00 10.04 6 PHE B O 1
ATOM 1278 N N . SER B 1 9 ? -14.873 2.775 -77.905 1.00 10.52 7 SER B N 1
ATOM 1279 C CA . SER B 1 9 ? -15.292 4.096 -77.520 1.00 12.76 7 SER B CA 1
ATOM 1280 C C . SER B 1 9 ? -14.425 5.105 -78.286 1.00 14.03 7 SER B C 1
ATOM 1281 O O . SER B 1 9 ? -13.170 4.993 -78.307 1.00 13.76 7 SER B O 1
ATOM 1284 N N . PRO B 1 10 ? -15.031 6.069 -79.031 1.00 15.00 8 PRO B N 1
ATOM 1285 C CA . PRO B 1 10 ? -14.259 6.929 -79.906 1.00 15.76 8 PRO B CA 1
ATOM 1286 C C . PRO B 1 10 ? -13.306 7.846 -79.134 1.00 17.05 8 PRO B C 1
ATOM 1287 O O . PRO B 1 10 ? -13.716 8.407 -78.159 1.00 19.13 8 PRO B O 1
ATOM 1291 N N . LYS B 1 11 ? -12.054 7.951 -79.568 1.00 16.18 9 LYS B N 1
ATOM 1292 C CA . LYS B 1 11 ? -11.114 8.859 -78.950 1.00 18.72 9 LYS B CA 1
ATOM 1293 C C . LYS B 1 11 ? -11.250 10.260 -79.483 1.00 17.50 9 LYS B C 1
ATOM 1294 O O . LYS B 1 11 ? -10.754 11.188 -78.849 1.00 17.29 9 LYS B O 1
ATOM 1300 N N . TYR B 1 12 ? -11.686 10.385 -80.730 1.00 15.92 10 TYR B N 1
ATOM 1301 C CA . TYR B 1 12 ? -12.128 11.643 -81.250 1.00 16.21 10 TYR B CA 1
ATOM 1302 C C . TYR B 1 12 ? -13.441 11.372 -82.006 1.00 14.96 10 TYR B C 1
ATOM 1303 O O . TYR B 1 12 ? -13.767 10.222 -82.275 1.00 13.05 10 TYR B O 1
ATOM 1312 N N . PRO B 1 13 ? -14.283 12.416 -82.203 1.00 15.74 11 PRO B N 1
ATOM 1313 C CA . PRO B 1 13 ? -15.725 12.172 -82.459 1.00 15.50 11 PRO B CA 1
ATOM 1314 C C . PRO B 1 13 ? -16.035 11.298 -83.660 1.00 14.91 11 PRO B C 1
ATOM 1315 O O . PRO B 1 13 ? -16.886 10.379 -83.554 1.00 14.97 11 PRO B O 1
ATOM 1319 N N . THR B 1 14 ? -15.323 11.535 -84.779 1.00 14.69 12 THR B N 1
ATOM 1320 C CA . THR B 1 14 ? -15.564 10.846 -86.029 1.00 14.74 12 THR B CA 1
ATOM 1321 C C . THR B 1 14 ? -14.593 9.669 -86.266 1.00 13.98 12 THR B C 1
ATOM 1322 O O . THR B 1 14 ? -14.515 9.178 -87.375 1.00 12.82 12 THR B O 1
ATOM 1326 N N . GLU B 1 15 ? -13.903 9.160 -85.222 1.00 13.06 13 GLU B N 1
ATOM 1327 C CA . GLU B 1 15 ? -12.848 8.173 -85.384 1.00 12.76 13 GLU B CA 1
ATOM 1328 C C . GLU B 1 15 ? -13.346 6.908 -86.055 1.00 12.23 13 GLU B C 1
ATOM 1329 O O . GLU B 1 15 ? -12.667 6.462 -86.967 1.00 12.28 13 GLU B O 1
ATOM 1335 N N . LEU B 1 16 ? -14.537 6.403 -85.704 1.00 12.41 14 LEU B N 1
ATOM 1336 C CA . LEU B 1 16 ? -15.025 5.172 -86.308 1.00 11.94 14 LEU B CA 1
ATOM 1337 C C . LEU B 1 16 ? -15.300 5.356 -87.787 1.00 12.64 14 LEU B C 1
ATOM 1338 O O . LEU B 1 16 ? -14.858 4.530 -88.586 1.00 12.01 14 LEU B O 1
ATOM 1343 N N . GLU B 1 17 ? -16.031 6.420 -88.140 1.00 14.75 15 GLU B N 1
ATOM 1344 C CA . GLU B 1 17 ? -16.311 6.718 -89.543 1.00 16.56 15 GLU B CA 1
ATOM 1345 C C . GLU B 1 17 ? -15.022 6.783 -90.339 1.00 15.64 15 GLU B C 1
ATOM 1346 O O . GLU B 1 17 ? -14.965 6.227 -91.438 1.00 15.44 15 GLU B O 1
ATOM 1352 N N . GLU B 1 18 ? -14.008 7.463 -89.791 1.00 14.67 16 GLU B N 1
ATOM 1353 C CA . GLU B 1 18 ? -12.749 7.639 -90.508 1.00 15.03 16 GLU B CA 1
ATOM 1354 C C . GLU B 1 18 ? -11.988 6.316 -90.645 1.00 14.28 16 GLU B C 1
ATOM 1355 O O . GLU B 1 18 ? -11.494 6.052 -91.738 1.00 13.77 16 GLU B O 1
ATOM 1361 N N . PHE B 1 19 ? -11.905 5.508 -89.562 1.00 13.20 17 PHE B N 1
ATOM 1362 C CA . PHE B 1 19 ? -11.306 4.184 -89.609 1.00 14.06 17 PHE B CA 1
ATOM 1363 C C . PHE B 1 19 ? -11.967 3.323 -90.716 1.00 16.45 17 PHE B C 1
ATOM 1364 O O . PHE B 1 19 ? -11.331 2.640 -91.518 1.00 15.70 17 PHE B O 1
ATOM 1372 N N . TYR B 1 20 ? -13.295 3.312 -90.720 1.00 18.95 18 TYR B N 1
ATOM 1373 C CA . TYR B 1 20 ? -14.041 2.442 -91.603 1.00 21.38 18 TYR B CA 1
ATOM 1374 C C . TYR B 1 20 ? -13.889 2.890 -93.062 1.00 21.67 18 TYR B C 1
ATOM 1375 O O . TYR B 1 20 ? -13.620 2.053 -93.942 1.00 21.63 18 TYR B O 1
ATOM 1384 N N . ALA B 1 21 ? -13.953 4.200 -93.283 1.00 20.73 19 ALA B N 1
ATOM 1385 C CA . ALA B 1 21 ? -13.597 4.774 -94.572 1.00 21.49 19 ALA B CA 1
ATOM 1386 C C . ALA B 1 21 ? -12.205 4.332 -95.032 1.00 22.80 19 ALA B C 1
ATOM 1387 O O . ALA B 1 21 ? -12.077 3.902 -96.196 1.00 22.71 19 ALA B O 1
ATOM 1389 N N . GLU B 1 22 ? -11.194 4.361 -94.133 1.00 19.92 20 GLU B N 1
ATOM 1390 C CA . GLU B 1 22 ? -9.860 3.877 -94.497 1.00 22.80 20 GLU B CA 1
ATOM 1391 C C . GLU B 1 22 ? -9.874 2.398 -94.923 1.00 21.07 20 GLU B C 1
ATOM 1392 O O . GLU B 1 22 ? -9.212 2.063 -95.896 1.00 18.33 20 GLU B O 1
ATOM 1398 N N . ARG B 1 23 ? -10.615 1.514 -94.205 1.00 19.22 21 ARG B N 1
ATOM 1399 C CA . ARG B 1 23 ? -10.715 0.111 -94.586 1.00 20.89 21 ARG B CA 1
ATOM 1400 C C . ARG B 1 23 ? -11.362 -0.049 -95.962 1.00 25.73 21 ARG B C 1
ATOM 1401 O O . ARG B 1 23 ? -10.788 -0.779 -96.770 1.00 23.23 21 ARG B O 1
ATOM 1409 N N . ILE B 1 24 ? -12.478 0.655 -96.228 1.00 29.15 22 ILE B N 1
ATOM 1410 C CA . ILE B 1 24 ? -13.146 0.586 -97.523 1.00 33.64 22 ILE B CA 1
ATOM 1411 C C . ILE B 1 24 ? -12.205 1.129 -98.614 1.00 33.21 22 ILE B C 1
ATOM 1412 O O . ILE B 1 24 ? -12.187 0.597 -99.705 1.00 35.83 22 ILE B O 1
ATOM 1417 N N . ALA B 1 25 ? -11.435 2.189 -98.346 1.00 32.43 23 ALA B N 1
ATOM 1418 C CA . ALA B 1 25 ? -10.469 2.707 -99.307 1.00 37.08 23 ALA B CA 1
ATOM 1419 C C . ALA B 1 25 ? -9.309 1.723 -99.582 1.00 37.17 23 ALA B C 1
ATOM 1420 O O . ALA B 1 25 ? -8.662 1.867 -100.611 1.00 35.80 23 ALA B O 1
ATOM 1422 N N . ASP B 1 26 ? -9.069 0.726 -98.696 1.00 31.85 24 ASP B N 1
ATOM 1423 C CA . ASP B 1 26 ? -7.931 -0.188 -98.780 1.00 31.23 24 ASP B CA 1
ATOM 1424 C C . ASP B 1 26 ? -8.331 -1.398 -99.635 1.00 27.67 24 ASP B C 1
ATOM 1425 O O . ASP B 1 26 ? -8.659 -2.435 -99.090 1.00 26.52 24 ASP B O 1
ATOM 1430 N N . ASN B 1 27 ? -8.374 -1.235 -100.969 1.00 29.40 25 ASN B N 1
ATOM 1431 C CA . ASN B 1 27 ? -8.883 -2.277 -101.884 1.00 28.85 25 ASN B CA 1
ATOM 1432 C C . ASN B 1 27 ? -7.905 -2.526 -103.038 1.00 30.82 25 ASN B C 1
ATOM 1433 O O . ASN B 1 27 ? -8.266 -2.324 -104.207 1.00 32.50 25 ASN B O 1
ATOM 1438 N N . PRO B 1 28 ? -6.624 -2.889 -102.794 1.00 32.16 26 PRO B N 1
ATOM 1439 C CA . PRO B 1 28 ? -5.617 -2.887 -103.874 1.00 34.32 26 PRO B CA 1
ATOM 1440 C C . PRO B 1 28 ? -5.835 -3.930 -104.979 1.00 34.30 26 PRO B C 1
ATOM 1441 O O . PRO B 1 28 ? -5.492 -3.655 -106.115 1.00 35.61 26 PRO B O 1
ATOM 1445 N N . LEU B 1 29 ? -6.428 -5.082 -104.616 1.00 32.84 27 LEU B N 1
ATOM 1446 C CA . LEU B 1 29 ? -6.805 -6.138 -105.533 1.00 34.38 27 LEU B CA 1
ATOM 1447 C C . LEU B 1 29 ? -8.070 -5.769 -106.330 1.00 34.73 27 LEU B C 1
ATOM 1448 O O . LEU B 1 29 ? -8.431 -6.495 -107.252 1.00 36.21 27 LEU B O 1
ATOM 1450 N N . GLY B 1 30 ? -8.794 -4.697 -105.950 1.00 32.83 28 GLY B N 1
ATOM 1451 C CA . GLY B 1 30 ? -9.881 -4.178 -106.769 1.00 32.89 28 GLY B CA 1
ATOM 1452 C C . GLY B 1 30 ? -11.157 -5.013 -106.657 1.00 31.19 28 GLY B C 1
ATOM 1453 O O . GLY B 1 30 ? -11.906 -5.057 -107.597 1.00 31.25 28 GLY B O 1
ATOM 1454 N N . PHE B 1 31 ? -11.439 -5.549 -105.467 1.00 29.25 29 PHE B N 1
ATOM 1455 C CA . PHE B 1 31 ? -12.643 -6.324 -105.221 1.00 29.73 29 PHE B CA 1
ATOM 1456 C C . PHE B 1 31 ? -13.898 -5.429 -105.302 1.00 28.80 29 PHE B C 1
ATOM 1457 O O . PHE B 1 31 ? -13.834 -4.204 -105.116 1.00 26.10 29 PHE B O 1
ATOM 1465 N N . ILE B 1 32 ? -14.990 -6.000 -105.837 1.00 29.23 30 ILE B N 1
ATOM 1466 C CA . ILE B 1 32 ? -16.294 -5.348 -105.726 1.00 30.14 30 ILE B CA 1
ATOM 1467 C C . ILE B 1 32 ? -16.651 -5.157 -104.249 1.00 27.65 30 ILE B C 1
ATOM 1468 O O . ILE B 1 32 ? -16.484 -6.082 -103.499 1.00 27.52 30 ILE B O 1
ATOM 1473 N N . GLN B 1 33 ? -17.258 -4.019 -103.901 1.00 30.42 31 GLN B N 1
ATOM 1474 C CA . GLN B 1 33 ? -17.671 -3.678 -102.523 1.00 31.16 31 GLN B CA 1
ATOM 1475 C C . GLN B 1 33 ? -19.176 -3.396 -102.544 1.00 34.82 31 GLN B C 1
ATOM 1476 O O . GLN B 1 33 ? -19.645 -2.779 -103.519 1.00 33.79 31 GLN B O 1
ATOM 1482 N N . ARG B 1 34 ? -19.932 -4.045 -101.624 1.00 38.58 32 ARG B N 1
ATOM 1483 C CA . ARG B 1 34 ? -21.337 -3.736 -101.371 1.00 39.39 32 ARG B CA 1
ATOM 1484 C C . ARG B 1 34 ? -21.327 -2.844 -100.144 1.00 40.66 32 ARG B C 1
ATOM 1485 O O . ARG B 1 34 ? -21.001 -3.331 -99.089 1.00 36.46 32 ARG B O 1
ATOM 1487 N N . LEU B 1 35 ? -21.511 -1.532 -100.324 1.00 47.56 33 LEU B N 1
ATOM 1488 C CA . LEU B 1 35 ? -21.648 -0.563 -99.244 1.00 49.74 33 LEU B CA 1
ATOM 1489 C C . LEU B 1 35 ? -23.143 -0.194 -99.199 0.62 53.93 33 LEU B C 1
ATOM 1490 O O . LEU B 1 35 ? -23.662 0.090 -98.106 1.00 54.59 33 LEU B O 1
ATOM 1495 N N . SER B 1 40 ? -24.851 3.869 -91.676 1.00 26.98 38 SER B N 1
ATOM 1496 C CA . SER B 1 40 ? -23.433 4.138 -91.330 1.00 24.98 38 SER B CA 1
ATOM 1497 C C . SER B 1 40 ? -22.927 3.113 -90.320 1.00 21.51 38 SER B C 1
ATOM 1498 O O . SER B 1 40 ? -23.681 2.411 -89.644 1.00 19.67 38 SER B O 1
ATOM 1501 N N . ILE B 1 41 ? -21.612 3.034 -90.205 1.00 21.30 39 ILE B N 1
ATOM 1502 C CA . ILE B 1 41 ? -20.952 2.169 -89.246 1.00 19.61 39 ILE B CA 1
ATOM 1503 C C . ILE B 1 41 ? -21.418 2.543 -87.845 1.00 15.15 39 ILE B C 1
ATOM 1504 O O . ILE B 1 41 ? -21.691 1.669 -87.034 1.00 14.90 39 ILE B O 1
ATOM 1509 N N . SER B 1 42 ? -21.478 3.816 -87.536 1.00 15.59 40 SER B N 1
ATOM 1510 C CA . SER B 1 42 ? -21.789 4.286 -86.183 1.00 16.94 40 SER B CA 1
ATOM 1511 C C . SER B 1 42 ? -23.229 3.926 -85.830 1.00 17.21 40 SER B C 1
ATOM 1512 O O . SER B 1 42 ? -23.468 3.389 -84.741 1.00 18.51 40 SER B O 1
ATOM 1515 N N . GLY B 1 43 ? -24.137 4.055 -86.808 1.00 17.93 41 GLY B N 1
ATOM 1516 C CA . GLY B 1 43 ? -25.514 3.624 -86.618 1.00 19.78 41 GLY B CA 1
ATOM 1517 C C . GLY B 1 43 ? -25.613 2.124 -86.468 1.00 18.59 41 GLY B C 1
ATOM 1518 O O . GLY B 1 43 ? -26.321 1.649 -85.577 1.00 19.62 41 GLY B O 1
ATOM 1519 N N . PHE B 1 44 ? -24.830 1.371 -87.284 1.00 18.85 42 PHE B N 1
ATOM 1520 C CA . PHE B 1 44 ? -24.789 -0.080 -87.151 1.00 17.58 42 PHE B CA 1
ATOM 1521 C C . PHE B 1 44 ? -24.383 -0.473 -85.722 1.00 18.41 42 PHE B C 1
ATOM 1522 O O . PHE B 1 44 ? -25.055 -1.341 -85.085 1.00 17.22 42 PHE B O 1
ATOM 1530 N N . VAL B 1 45 ? -23.280 0.138 -85.229 1.00 14.49 43 VAL B N 1
ATOM 1531 C CA . VAL B 1 45 ? -22.813 -0.155 -83.886 1.00 15.53 43 VAL B CA 1
ATOM 1532 C C . VAL B 1 45 ? -23.921 0.045 -82.871 1.00 16.21 43 VAL B C 1
ATOM 1533 O O . VAL B 1 45 ? -24.061 -0.766 -81.941 1.00 14.72 43 VAL B O 1
ATOM 1537 N N . GLN B 1 46 ? -24.573 1.215 -82.969 1.00 19.01 44 GLN B N 1
ATOM 1538 C CA . GLN B 1 46 ? -25.623 1.575 -82.030 1.00 19.92 44 GLN B CA 1
ATOM 1539 C C . GLN B 1 46 ? -26.763 0.530 -82.065 1.00 21.08 44 GLN B C 1
ATOM 1540 O O . GLN B 1 46 ? -27.252 0.108 -81.023 1.00 20.50 44 GLN B O 1
ATOM 1546 N N . LYS B 1 47 ? -27.169 0.090 -83.263 1.00 21.16 45 LYS B N 1
ATOM 1547 C CA . LYS B 1 47 ? -28.243 -0.888 -83.407 1.00 24.69 45 LYS B CA 1
ATOM 1548 C C . LYS B 1 47 ? -27.791 -2.259 -82.862 1.00 24.43 45 LYS B C 1
ATOM 1549 O O . LYS B 1 47 ? -28.559 -2.962 -82.214 1.00 22.34 45 LYS B O 1
ATOM 1552 N N . LEU B 1 48 ? -26.529 -2.603 -83.075 1.00 19.81 46 LEU B N 1
ATOM 1553 C CA . LEU B 1 48 ? -25.927 -3.828 -82.562 1.00 20.61 46 LEU B CA 1
ATOM 1554 C C . LEU B 1 48 ? -25.992 -3.867 -81.021 1.00 22.24 46 LEU B C 1
ATOM 1555 O O . LEU B 1 48 ? -26.411 -4.904 -80.434 1.00 19.53 46 LEU B O 1
ATOM 1560 N N . ARG B 1 49 ? -25.624 -2.743 -80.389 1.00 20.10 47 ARG B N 1
ATOM 1561 C CA . ARG B 1 49 ? -25.698 -2.656 -78.933 1.00 21.47 47 ARG B CA 1
ATOM 1562 C C . ARG B 1 49 ? -27.141 -2.734 -78.424 1.00 21.84 47 ARG B C 1
ATOM 1563 O O . ARG B 1 49 ? -27.405 -3.400 -77.439 1.00 22.98 47 ARG B O 1
ATOM 1571 N N . GLU B 1 50 ? -28.054 -2.062 -79.103 1.00 22.93 48 GLU B N 1
ATOM 1572 C CA . GLU B 1 50 ? -29.474 -2.082 -78.773 1.00 24.85 48 GLU B CA 1
ATOM 1573 C C . GLU B 1 50 ? -30.086 -3.484 -78.912 1.00 27.14 48 GLU B C 1
ATOM 1574 O O . GLU B 1 50 ? -30.970 -3.803 -78.150 1.00 26.52 48 GLU B O 1
ATOM 1580 N N . HIS B 1 51 ? -29.570 -4.327 -79.810 1.00 27.43 49 HIS B N 1
ATOM 1581 C CA . HIS B 1 51 ? -29.983 -5.723 -79.979 1.00 31.10 49 HIS B CA 1
ATOM 1582 C C . HIS B 1 51 ? -29.281 -6.652 -78.971 1.00 29.98 49 HIS B C 1
ATOM 1583 O O . HIS B 1 51 ? -29.431 -7.857 -79.081 1.00 32.54 49 HIS B O 1
ATOM 1590 N N . GLY B 1 52 ? -28.444 -6.142 -78.063 1.00 26.41 50 GLY B N 1
ATOM 1591 C CA . GLY B 1 52 ? -27.716 -6.967 -77.113 1.00 26.03 50 GLY B CA 1
ATOM 1592 C C . GLY B 1 52 ? -26.285 -7.332 -77.529 1.00 24.32 50 GLY B C 1
ATOM 1593 O O . GLY B 1 52 ? -25.588 -7.964 -76.777 1.00 23.47 50 GLY B O 1
ATOM 1594 N N . GLY B 1 53 ? -25.807 -6.916 -78.697 1.00 22.76 51 GLY B N 1
ATOM 1595 C CA . GLY B 1 53 ? -24.434 -7.178 -79.088 1.00 20.03 51 GLY B CA 1
ATOM 1596 C C . GLY B 1 53 ? -23.447 -6.157 -78.522 1.00 19.30 51 GLY B C 1
ATOM 1597 O O . GLY B 1 53 ? -23.751 -5.336 -77.633 1.00 18.33 51 GLY B O 1
ATOM 1598 N N . GLU B 1 54 ? -22.224 -6.264 -79.047 1.00 16.58 52 GLU B N 1
ATOM 1599 C CA . GLU B 1 54 ? -21.093 -5.510 -78.559 1.00 14.91 52 GLU B CA 1
ATOM 1600 C C . GLU B 1 54 ? -20.082 -5.321 -79.667 1.00 14.98 52 GLU B C 1
ATOM 1601 O O . GLU B 1 54 ? -20.015 -6.127 -80.635 1.00 14.93 52 GLU B O 1
ATOM 1607 N N . PHE B 1 55 ? -19.438 -4.166 -79.581 1.00 11.96 53 PHE B N 1
ATOM 1608 C CA . PHE B 1 55 ? -18.492 -3.717 -80.589 1.00 11.38 53 PHE B CA 1
ATOM 1609 C C . PHE B 1 55 ? -17.178 -3.391 -79.899 1.00 9.24 53 PHE B C 1
ATOM 1610 O O . PHE B 1 55 ? -17.185 -2.705 -78.892 1.00 9.58 53 PHE B O 1
ATOM 1618 N N . PHE B 1 56 ? -16.099 -3.954 -80.404 1.00 8.79 54 PHE B N 1
ATOM 1619 C CA . PHE B 1 56 ? -14.787 -3.900 -79.794 1.00 8.88 54 PHE B CA 1
ATOM 1620 C C . PHE B 1 56 ? -13.747 -3.148 -80.650 1.00 9.95 54 PHE B C 1
ATOM 1621 O O . PHE B 1 56 ? -13.819 -3.116 -81.890 1.00 10.67 54 PHE B O 1
ATOM 1629 N N . GLU B 1 57 ? -12.739 -2.632 -79.944 1.00 10.58 55 GLU B N 1
ATOM 1630 C CA . GLU B 1 57 ? -11.608 -1.923 -80.468 1.00 11.23 55 GLU B CA 1
ATOM 1631 C C . GLU B 1 57 ? -10.348 -2.665 -80.110 1.00 13.25 55 GLU B C 1
ATOM 1632 O O . GLU B 1 57 ? -10.226 -3.245 -79.025 1.00 12.99 55 GLU B O 1
ATOM 1638 N N . MET B 1 58 ? -9.375 -2.527 -81.010 1.00 12.94 56 MET B N 1
ATOM 1639 C CA . MET B 1 58 ? -8.013 -2.824 -80.650 1.00 11.96 56 MET B CA 1
ATOM 1640 C C . MET B 1 58 ? -7.200 -1.573 -80.946 1.00 12.34 56 MET B C 1
ATOM 1641 O O . MET B 1 58 ? -7.309 -0.990 -82.061 1.00 12.14 56 MET B O 1
ATOM 1646 N N . ARG B 1 59 ? -6.378 -1.162 -79.980 1.00 12.07 57 ARG B N 1
ATOM 1647 C CA . ARG B 1 59 ? -5.550 0.009 -80.181 1.00 12.74 57 ARG B CA 1
ATOM 1648 C C . ARG B 1 59 ? -4.081 -0.294 -79.953 1.00 14.09 57 ARG B C 1
ATOM 1649 O O . ARG B 1 59 ? -3.730 -1.136 -79.146 1.00 13.96 57 ARG B O 1
ATOM 1657 N N . GLU B 1 60 ? -3.241 0.417 -80.714 1.00 16.02 58 GLU B N 1
ATOM 1658 C CA . GLU B 1 60 ? -1.815 0.437 -80.516 1.00 19.81 58 GLU B CA 1
ATOM 1659 C C . GLU B 1 60 ? -1.524 1.808 -79.937 1.00 19.97 58 GLU B C 1
ATOM 1660 O O . GLU B 1 60 ? -1.639 2.807 -80.636 1.00 19.27 58 GLU B O 1
ATOM 1666 N N . GLY B 1 61 ? -1.127 1.845 -78.668 1.00 22.36 59 GLY B N 1
ATOM 1667 C CA . GLY B 1 61 ? -1.157 3.101 -77.917 1.00 23.22 59 GLY B CA 1
ATOM 1668 C C . GLY B 1 61 ? -2.585 3.678 -77.982 1.00 21.38 59 GLY B C 1
ATOM 1669 O O . GLY B 1 61 ? -3.512 2.962 -77.653 1.00 21.01 59 GLY B O 1
ATOM 1670 N N . ASN B 1 62 ? -2.768 4.887 -78.506 1.00 20.90 60 ASN B N 1
ATOM 1671 C CA . ASN B 1 62 ? -4.109 5.469 -78.664 1.00 21.07 60 ASN B CA 1
ATOM 1672 C C . ASN B 1 62 ? -4.678 5.274 -80.066 1.00 17.21 60 ASN B C 1
ATOM 1673 O O . ASN B 1 62 ? -5.807 5.686 -80.328 1.00 14.53 60 ASN B O 1
ATOM 1678 N N . LYS B 1 63 ? -3.980 4.543 -80.950 1.00 16.97 61 LYS B N 1
ATOM 1679 C CA . LYS B 1 63 ? -4.363 4.502 -82.358 1.00 17.05 61 LYS B CA 1
ATOM 1680 C C . LYS B 1 63 ? -5.299 3.308 -82.545 1.00 14.95 61 LYS B C 1
ATOM 1681 O O . LYS B 1 63 ? -4.884 2.171 -82.312 1.00 15.78 61 LYS B O 1
ATOM 1687 N N . LEU B 1 64 ? -6.476 3.536 -83.124 1.00 13.60 62 LEU B N 1
ATOM 1688 C CA . LEU B 1 64 ? -7.397 2.486 -83.477 1.00 12.06 62 LEU B CA 1
ATOM 1689 C C . LEU B 1 64 ? -6.829 1.685 -84.648 1.00 12.71 62 LEU B C 1
ATOM 1690 O O . LEU B 1 64 ? -6.584 2.224 -85.731 1.00 14.17 62 LEU B O 1
ATOM 1695 N N . ILE B 1 65 ? -6.560 0.395 -84.427 1.00 12.50 63 ILE B N 1
ATOM 1696 C CA . ILE B 1 65 ? -5.980 -0.442 -85.493 1.00 13.27 63 ILE B CA 1
ATOM 1697 C C . ILE B 1 65 ? -6.903 -1.619 -85.881 1.00 13.37 63 ILE B C 1
ATOM 1698 O O . ILE B 1 65 ? -6.715 -2.238 -86.928 1.00 13.03 63 ILE B O 1
ATOM 1703 N N . GLY B 1 66 ? -7.904 -1.955 -85.039 1.00 13.29 64 GLY B N 1
ATOM 1704 C CA . GLY B 1 66 ? -8.830 -3.028 -85.362 1.00 12.20 64 GLY B CA 1
ATOM 1705 C C . GLY B 1 66 ? -10.196 -2.774 -84.720 1.00 10.92 64 GLY B C 1
ATOM 1706 O O . GLY B 1 66 ? -10.250 -2.183 -83.670 1.00 9.36 64 GLY B O 1
ATOM 1707 N N . ILE B 1 67 ? -11.214 -3.351 -85.336 1.00 10.86 65 ILE B N 1
ATOM 1708 C CA . ILE B 1 67 ? -12.571 -3.369 -84.826 1.00 11.57 65 ILE B CA 1
ATOM 1709 C C . ILE B 1 67 ? -13.211 -4.739 -85.093 1.00 11.72 65 ILE B C 1
ATOM 1710 O O . ILE B 1 67 ? -12.789 -5.479 -85.986 1.00 9.95 65 ILE B O 1
ATOM 1715 N N A CYS B 1 68 ? -14.243 -5.038 -84.310 0.46 11.70 66 CYS B N 1
ATOM 1716 N N B CYS B 1 68 ? -14.181 -5.085 -84.278 0.54 10.40 66 CYS B N 1
ATOM 1717 C CA A CYS B 1 68 ? -14.908 -6.330 -84.334 0.46 13.71 66 CYS B CA 1
ATOM 1718 C CA B CYS B 1 68 ? -15.088 -6.157 -84.644 0.54 11.24 66 CYS B CA 1
ATOM 1719 C C A CYS B 1 68 ? -16.265 -6.203 -83.658 0.46 13.50 66 CYS B C 1
ATOM 1720 C C B CYS B 1 68 ? -16.295 -6.146 -83.724 0.54 12.09 66 CYS B C 1
ATOM 1721 O O A CYS B 1 68 ? -16.329 -5.536 -82.629 0.46 14.37 66 CYS B O 1
ATOM 1722 O O B CYS B 1 68 ? -16.312 -5.505 -82.665 0.54 13.03 66 CYS B O 1
ATOM 1727 N N . GLY B 1 69 ? -17.320 -6.837 -84.193 1.00 13.34 67 GLY B N 1
ATOM 1728 C CA . GLY B 1 69 ? -18.604 -6.913 -83.508 1.00 14.27 67 GLY B CA 1
ATOM 1729 C C . GLY B 1 69 ? -19.012 -8.339 -83.186 1.00 14.86 67 GLY B C 1
ATOM 1730 O O . GLY B 1 69 ? -18.527 -9.291 -83.817 1.00 17.29 67 GLY B O 1
ATOM 1731 N N . LEU B 1 70 ? -19.866 -8.473 -82.168 1.00 15.24 68 LEU B N 1
ATOM 1732 C CA . LEU B 1 70 ? -20.507 -9.733 -81.763 1.00 16.75 68 LEU B CA 1
ATOM 1733 C C . LEU B 1 70 ? -22.013 -9.503 -81.756 1.00 17.93 68 LEU B C 1
ATOM 1734 O O . LEU B 1 70 ? -22.493 -8.594 -81.052 1.00 17.48 68 LEU B O 1
ATOM 1739 N N . ASN B 1 71 ? -22.742 -10.263 -82.578 1.00 17.51 69 ASN B N 1
ATOM 1740 C CA . ASN B 1 71 ? -24.186 -10.104 -82.677 1.00 19.22 69 ASN B CA 1
ATOM 1741 C C . ASN B 1 71 ? -24.894 -11.376 -82.185 1.00 19.21 69 ASN B C 1
ATOM 1742 O O . ASN B 1 71 ? -24.690 -12.447 -82.778 1.00 17.01 69 ASN B O 1
ATOM 1747 N N . PRO B 1 72 ? -25.714 -11.339 -81.132 1.00 22.36 70 PRO B N 1
ATOM 1748 C CA . PRO B 1 72 ? -26.446 -12.532 -80.693 1.00 25.49 70 PRO B CA 1
ATOM 1749 C C . PRO B 1 72 ? -27.346 -13.071 -81.791 1.00 26.88 70 PRO B C 1
ATOM 1750 O O . PRO B 1 72 ? -28.137 -12.306 -82.309 1.00 27.71 70 PRO B O 1
ATOM 1754 N N . ILE B 1 73 ? -27.153 -14.362 -82.127 1.00 27.51 71 ILE B N 1
ATOM 1755 C CA . ILE B 1 73 ? -28.076 -15.147 -82.940 1.00 29.22 71 ILE B CA 1
ATOM 1756 C C . ILE B 1 73 ? -29.146 -15.766 -82.035 1.00 32.92 71 ILE B C 1
ATOM 1757 O O . ILE B 1 73 ? -30.320 -15.725 -82.384 1.00 37.98 71 ILE B O 1
ATOM 1762 N N . ASN B 1 74 ? -28.741 -16.361 -80.898 1.00 32.54 72 ASN B N 1
ATOM 1763 C CA . ASN B 1 74 ? -29.667 -16.907 -79.912 1.00 31.95 72 ASN B CA 1
ATOM 1764 C C . ASN B 1 74 ? -28.942 -16.903 -78.571 1.00 31.49 72 ASN B C 1
ATOM 1765 O O . ASN B 1 74 ? -27.904 -16.222 -78.451 1.00 29.98 72 ASN B O 1
ATOM 1770 N N . GLN B 1 75 ? -29.461 -17.702 -77.624 1.00 29.76 73 GLN B N 1
ATOM 1771 C CA . GLN B 1 75 ? -28.962 -17.824 -76.269 1.00 29.92 73 GLN B CA 1
ATOM 1772 C C . GLN B 1 75 ? -27.499 -18.249 -76.248 1.00 28.11 73 GLN B C 1
ATOM 1773 O O . GLN B 1 75 ? -26.705 -17.656 -75.502 1.00 29.47 73 GLN B O 1
ATOM 1775 N N . THR B 1 76 ? -27.096 -19.136 -77.178 1.00 28.62 74 THR B N 1
ATOM 1776 C CA . THR B 1 76 ? -25.752 -19.692 -77.126 1.00 28.39 74 THR B CA 1
ATOM 1777 C C . THR B 1 76 ? -24.874 -19.424 -78.324 1.00 25.37 74 THR B C 1
ATOM 1778 O O . THR B 1 76 ? -23.716 -19.874 -78.292 1.00 26.98 74 THR B O 1
ATOM 1782 N N . GLU B 1 77 ? -25.384 -18.736 -79.373 1.00 24.07 75 GLU B N 1
ATOM 1783 C CA . GLU B 1 77 ? -24.596 -18.492 -80.570 1.00 22.30 75 GLU B CA 1
ATOM 1784 C C . GLU B 1 77 ? -24.505 -16.977 -80.773 1.00 20.42 75 GLU B C 1
ATOM 1785 O O . GLU B 1 77 ? -25.511 -16.254 -80.708 1.00 22.12 75 GLU B O 1
ATOM 1791 N N . ALA B 1 78 ? -23.303 -16.528 -81.053 1.00 18.12 76 ALA B N 1
ATOM 1792 C CA . ALA B 1 78 ? -23.065 -15.147 -81.485 1.00 16.75 76 ALA B CA 1
ATOM 1793 C C . ALA B 1 78 ? -22.382 -15.154 -82.852 1.00 16.51 76 ALA B C 1
ATOM 1794 O O . ALA B 1 78 ? -21.682 -16.132 -83.216 1.00 17.08 76 ALA B O 1
ATOM 1796 N N . GLU B 1 79 ? -22.628 -14.081 -83.620 1.00 17.04 77 GLU B N 1
ATOM 1797 C CA . GLU B 1 79 ? -22.041 -13.935 -84.948 1.00 17.57 77 GLU B CA 1
ATOM 1798 C C . GLU B 1 79 ? -20.946 -12.883 -84.867 1.00 16.06 77 GLU B C 1
ATOM 1799 O O . GLU B 1 79 ? -21.179 -11.817 -84.326 1.00 14.96 77 GLU B O 1
ATOM 1805 N N . LEU B 1 80 ? -19.753 -13.232 -85.335 1.00 15.84 78 LEU B N 1
ATOM 1806 C CA . LEU B 1 80 ? -18.661 -12.271 -85.515 1.00 15.88 78 LEU B CA 1
ATOM 1807 C C . LEU B 1 80 ? -18.979 -11.416 -86.745 1.00 16.57 78 LEU B C 1
ATOM 1808 O O . LEU B 1 80 ? -19.258 -12.008 -87.787 1.00 16.62 78 LEU B O 1
ATOM 1813 N N . CYS B 1 81 ? -18.937 -10.081 -86.646 1.00 15.17 79 CYS B N 1
ATOM 1814 C CA . CYS B 1 81 ? -19.255 -9.197 -87.767 1.00 16.85 79 CYS B CA 1
ATOM 1815 C C . CYS B 1 81 ? -18.365 -7.946 -87.747 1.00 16.32 79 CYS B C 1
ATOM 1816 O O . CYS B 1 81 ? -17.734 -7.645 -86.742 1.00 14.80 79 CYS B O 1
ATOM 1819 N N . LYS B 1 82 ? -18.239 -7.298 -88.902 1.00 14.33 80 LYS B N 1
ATOM 1820 C CA . LYS B 1 82 ? -17.512 -6.055 -89.055 1.00 14.58 80 LYS B CA 1
ATOM 1821 C C . LYS B 1 82 ? -16.080 -6.220 -88.554 1.00 15.34 80 LYS B C 1
ATOM 1822 O O . LYS B 1 82 ? -15.515 -5.288 -87.970 1.00 16.38 80 LYS B O 1
ATOM 1828 N N . PHE B 1 83 ? -15.464 -7.403 -88.795 1.00 14.79 81 PHE B N 1
ATOM 1829 C CA . PHE B 1 83 ? -14.114 -7.662 -88.356 1.00 14.83 81 PHE B CA 1
ATOM 1830 C C . PHE B 1 83 ? -13.140 -7.008 -89.347 1.00 15.69 81 PHE B C 1
ATOM 1831 O O . PHE B 1 83 ? -12.986 -7.488 -90.457 1.00 14.38 81 PHE B O 1
ATOM 1839 N N . HIS B 1 84 ? -12.379 -6.012 -88.913 1.00 13.77 82 HIS B N 1
ATOM 1840 C CA . HIS B 1 84 ? -11.516 -5.263 -89.823 1.00 14.13 82 HIS B CA 1
ATOM 1841 C C . HIS B 1 84 ? -10.246 -4.836 -89.094 1.00 13.80 82 HIS B C 1
ATOM 1842 O O . HIS B 1 84 ? -10.308 -4.252 -87.985 1.00 12.36 82 HIS B O 1
ATOM 1849 N N . ILE B 1 85 ? -9.104 -5.209 -89.661 1.00 14.05 83 ILE B N 1
ATOM 1850 C CA . ILE B 1 85 ? -7.810 -4.811 -89.124 1.00 15.90 83 ILE B CA 1
ATOM 1851 C C . ILE B 1 85 ? -7.175 -3.887 -90.152 1.00 15.96 83 ILE B C 1
ATOM 1852 O O . ILE B 1 85 ? -7.213 -4.214 -91.332 1.00 18.33 83 ILE B O 1
ATOM 1857 N N . ASN B 1 86 ? -6.484 -2.833 -89.707 1.00 16.16 84 ASN B N 1
ATOM 1858 C CA . ASN B 1 86 ? -5.641 -1.999 -90.590 1.00 17.01 84 ASN B CA 1
ATOM 1859 C C . ASN B 1 86 ? -4.551 -2.921 -91.158 1.00 19.17 84 ASN B C 1
ATOM 1860 O O . ASN B 1 86 ? -3.861 -3.616 -90.417 1.00 18.06 84 ASN B O 1
ATOM 1865 N N . SER B 1 87 ? -4.448 -2.972 -92.489 1.00 22.29 85 SER B N 1
ATOM 1866 C CA . SER B 1 87 ? -3.731 -4.054 -93.159 1.00 25.49 85 SER B CA 1
ATOM 1867 C C . SER B 1 87 ? -2.245 -3.963 -92.896 1.00 29.22 85 SER B C 1
ATOM 1868 O O . SER B 1 87 ? -1.624 -5.000 -92.993 1.00 33.03 85 SER B O 1
ATOM 1871 N N . ALA B 1 88 ? -1.701 -2.772 -92.576 1.00 31.66 86 ALA B N 1
ATOM 1872 C CA . ALA B 1 88 ? -0.324 -2.640 -92.101 1.00 32.72 86 ALA B CA 1
ATOM 1873 C C . ALA B 1 88 ? -0.023 -3.452 -90.827 1.00 32.42 86 ALA B C 1
ATOM 1874 O O . ALA B 1 88 ? 1.139 -3.679 -90.558 1.00 36.12 86 ALA B O 1
ATOM 1876 N N . TYR B 1 89 ? -1.030 -3.916 -90.070 1.00 30.23 87 TYR B N 1
ATOM 1877 C CA . TYR B 1 89 ? -0.843 -4.728 -88.861 1.00 32.96 87 TYR B CA 1
ATOM 1878 C C . TYR B 1 89 ? -1.139 -6.205 -89.073 1.00 36.21 87 TYR B C 1
ATOM 1879 O O . TYR B 1 89 ? -1.023 -6.963 -88.124 1.00 37.21 87 TYR B O 1
ATOM 1888 N N . GLN B 1 90 ? -1.277 -6.633 -90.344 1.00 38.16 88 GLN B N 1
ATOM 1889 C CA . GLN B 1 90 ? -1.625 -7.996 -90.700 1.00 36.13 88 GLN B CA 1
ATOM 1890 C C . GLN B 1 90 ? -0.394 -8.906 -90.602 1.00 35.08 88 GLN B C 1
ATOM 1891 O O . GLN B 1 90 ? -0.539 -10.043 -90.224 1.00 35.61 88 GLN B O 1
ATOM 1894 N N . SER B 1 91 ? 0.822 -8.425 -90.873 1.00 37.02 89 SER B N 1
ATOM 1895 C CA . SER B 1 91 ? 2.030 -9.245 -90.713 1.00 38.36 89 SER B CA 1
ATOM 1896 C C . SER B 1 91 ? 2.240 -9.716 -89.268 1.00 38.85 89 SER B C 1
ATOM 1897 O O . SER B 1 91 ? 2.743 -10.827 -89.030 1.00 38.29 89 SER B O 1
ATOM 1900 N N . GLN B 1 92 ? 1.833 -8.887 -88.289 1.00 35.66 90 GLN B N 1
ATOM 1901 C CA . GLN B 1 92 ? 2.067 -9.149 -86.877 1.00 33.88 90 GLN B CA 1
ATOM 1902 C C . GLN B 1 92 ? 0.996 -10.080 -86.262 1.00 32.41 90 GLN B C 1
ATOM 1903 O O . GLN B 1 92 ? 1.111 -10.496 -85.110 1.00 31.25 90 GLN B O 1
ATOM 1909 N N . GLY B 1 93 ? -0.066 -10.430 -86.986 1.00 33.23 91 GLY B N 1
ATOM 1910 C CA . GLY B 1 93 ? -1.091 -11.322 -86.462 1.00 34.64 91 GLY B CA 1
ATOM 1911 C C . GLY B 1 93 ? -1.944 -10.691 -85.347 1.00 32.24 91 GLY B C 1
ATOM 1912 O O . GLY B 1 93 ? -2.483 -11.406 -84.488 1.00 33.13 91 GLY B O 1
ATOM 1913 N N . LEU B 1 94 ? -2.088 -9.350 -85.351 1.00 28.71 92 LEU B N 1
ATOM 1914 C CA . LEU B 1 94 ? -2.829 -8.641 -84.317 1.00 22.33 92 LEU B CA 1
ATOM 1915 C C . LEU B 1 94 ? -4.331 -8.874 -84.469 1.00 21.31 92 LEU B C 1
ATOM 1916 O O . LEU B 1 94 ? -5.084 -8.714 -83.499 1.00 21.63 92 LEU B O 1
ATOM 1921 N N . GLY B 1 95 ? -4.781 -9.225 -85.675 1.00 21.21 93 GLY B N 1
ATOM 1922 C CA . GLY B 1 95 ? -6.138 -9.688 -85.857 1.00 21.34 93 GLY B CA 1
ATOM 1923 C C . GLY B 1 95 ? -6.454 -10.818 -84.877 1.00 21.39 93 GLY B C 1
ATOM 1924 O O . GLY B 1 95 ? -7.557 -10.843 -84.312 1.00 20.15 93 GLY B O 1
ATOM 1925 N N . GLN B 1 96 ? -5.471 -11.709 -84.662 1.00 21.84 94 GLN B N 1
ATOM 1926 C CA . GLN B 1 96 ? -5.642 -12.857 -83.798 1.00 23.48 94 GLN B CA 1
ATOM 1927 C C . GLN B 1 96 ? -5.805 -12.428 -82.336 1.00 24.27 94 GLN B C 1
ATOM 1928 O O . GLN B 1 96 ? -6.655 -13.000 -81.647 1.00 24.97 94 GLN B O 1
ATOM 1934 N N . LYS B 1 97 ? -5.011 -11.438 -81.863 1.00 22.37 95 LYS B N 1
ATOM 1935 C CA . LYS B 1 97 ? -5.131 -10.927 -80.506 1.00 21.70 95 LYS B CA 1
ATOM 1936 C C . LYS B 1 97 ? -6.528 -10.313 -80.328 1.00 19.16 95 LYS B C 1
ATOM 1937 O O . LYS B 1 97 ? -7.150 -10.544 -79.285 1.00 19.30 95 LYS B O 1
ATOM 1943 N N . LEU B 1 98 ? -7.015 -9.518 -81.295 1.00 16.79 96 LEU B N 1
ATOM 1944 C CA . LEU B 1 98 ? -8.346 -8.924 -81.143 1.00 15.88 96 LEU B CA 1
ATOM 1945 C C . LEU B 1 98 ? -9.392 -10.042 -81.034 1.00 14.00 96 LEU B C 1
ATOM 1946 O O . LEU B 1 98 ? -10.176 -10.020 -80.112 1.00 14.29 96 LEU B O 1
ATOM 1951 N N . TYR B 1 99 ? -9.325 -11.039 -81.909 1.00 14.62 97 TYR B N 1
ATOM 1952 C CA . TYR B 1 99 ? -10.263 -12.127 -81.878 1.00 14.77 97 TYR B CA 1
ATOM 1953 C C . TYR B 1 99 ? -10.190 -12.927 -80.552 1.00 16.80 97 TYR B C 1
ATOM 1954 O O . TYR B 1 99 ? -11.239 -13.223 -80.003 1.00 15.44 97 TYR B O 1
ATOM 1963 N N . GLU B 1 100 ? -8.999 -13.265 -80.043 1.00 16.89 98 GLU B N 1
ATOM 1964 C CA . GLU B 1 100 ? -8.892 -14.056 -78.836 1.00 18.35 98 GLU B CA 1
ATOM 1965 C C . GLU B 1 100 ? -9.550 -13.326 -77.645 1.00 17.59 98 GLU B C 1
ATOM 1966 O O . GLU B 1 100 ? -10.141 -13.959 -76.775 1.00 19.25 98 GLU B O 1
ATOM 1972 N N . SER B 1 101 ? -9.393 -11.999 -77.517 1.00 15.64 99 SER B N 1
ATOM 1973 C CA . SER B 1 101 ? -10.051 -11.223 -76.470 1.00 15.31 99 SER B CA 1
ATOM 1974 C C . SER B 1 101 ? -11.578 -11.214 -76.639 1.00 13.74 99 SER B C 1
ATOM 1975 O O . SER B 1 101 ? -12.284 -11.481 -75.675 1.00 13.99 99 SER B O 1
ATOM 1978 N N . VAL B 1 102 ? -12.065 -11.072 -77.846 1.00 11.17 100 VAL B N 1
ATOM 1979 C CA . VAL B 1 102 ? -13.471 -11.138 -78.178 1.00 12.22 100 VAL B CA 1
ATOM 1980 C C . VAL B 1 102 ? -14.081 -12.503 -77.892 1.00 13.39 100 VAL B C 1
ATOM 1981 O O . VAL B 1 102 ? -15.190 -12.619 -77.330 1.00 13.67 100 VAL B O 1
ATOM 1985 N N . GLU B 1 103 ? -13.303 -13.561 -78.167 1.00 13.51 101 GLU B N 1
ATOM 1986 C CA . GLU B 1 103 ? -13.741 -14.911 -77.940 1.00 14.53 101 GLU B CA 1
ATOM 1987 C C . GLU B 1 103 ? -13.884 -15.139 -76.428 1.00 15.59 101 GLU B C 1
ATOM 1988 O O . GLU B 1 103 ? -14.845 -15.780 -76.034 1.00 15.48 101 GLU B O 1
ATOM 1994 N N . LYS B 1 104 ? -12.890 -14.734 -75.635 1.00 16.24 102 LYS B N 1
ATOM 1995 C CA . LYS B 1 104 ? -12.981 -14.877 -74.180 1.00 19.89 102 LYS B CA 1
ATOM 1996 C C . LYS B 1 104 ? -14.210 -14.123 -73.648 1.00 17.91 102 LYS B C 1
ATOM 1997 O O . LYS B 1 104 ? -14.881 -14.616 -72.756 1.00 17.45 102 LYS B O 1
ATOM 2000 N N . TYR B 1 105 ? -14.411 -12.870 -74.091 1.00 16.46 103 TYR B N 1
ATOM 2001 C CA . TYR B 1 105 ? -15.630 -12.115 -73.756 1.00 17.24 103 TYR B CA 1
ATOM 2002 C C . TYR B 1 105 ? -16.897 -12.927 -74.074 1.00 17.42 103 TYR B C 1
ATOM 2003 O O . TYR B 1 105 ? -17.793 -12.997 -73.240 1.00 17.53 103 TYR B O 1
ATOM 2012 N N . ALA B 1 106 ? -16.954 -13.566 -75.266 1.00 18.91 104 ALA B N 1
ATOM 2013 C CA . ALA B 1 106 ? -18.167 -14.234 -75.696 1.00 18.63 104 ALA B CA 1
ATOM 2014 C C . ALA B 1 106 ? -18.465 -15.415 -74.772 1.00 19.44 104 ALA B C 1
ATOM 2015 O O . ALA B 1 106 ? -19.633 -15.664 -74.424 1.00 19.88 104 ALA B O 1
ATOM 2017 N N . PHE B 1 107 ? -17.377 -16.130 -74.444 1.00 18.50 105 PHE B N 1
ATOM 2018 C CA . PHE B 1 107 ? -17.415 -17.252 -73.561 1.00 22.00 105 PHE B CA 1
ATOM 2019 C C . PHE B 1 107 ? -17.951 -16.872 -72.169 1.00 21.34 105 PHE B C 1
ATOM 2020 O O . PHE B 1 107 ? -18.789 -17.591 -71.643 1.00 21.02 105 PHE B O 1
ATOM 2028 N N . ILE B 1 108 ? -17.399 -15.818 -71.585 1.00 20.21 106 ILE B N 1
ATOM 2029 C CA . ILE B 1 108 ? -17.861 -15.237 -70.307 1.00 21.88 106 ILE B CA 1
ATOM 2030 C C . ILE B 1 108 ? -19.358 -14.871 -70.365 1.00 21.94 106 ILE B C 1
ATOM 2031 O O . ILE B 1 108 ? -20.082 -15.076 -69.419 1.00 21.74 106 ILE B O 1
ATOM 2036 N N . LYS B 1 109 ? -19.824 -14.391 -71.527 1.00 19.91 107 LYS B N 1
ATOM 2037 C CA . LYS B 1 109 ? -21.218 -13.998 -71.717 1.00 21.36 107 LYS B CA 1
ATOM 2038 C C . LYS B 1 109 ? -22.137 -15.187 -71.919 1.00 21.72 107 LYS B C 1
ATOM 2039 O O . LYS B 1 109 ? -23.335 -14.970 -71.904 1.00 22.74 107 LYS B O 1
ATOM 2045 N N . GLY B 1 110 ? -21.632 -16.435 -72.037 1.00 21.47 108 GLY B N 1
ATOM 2046 C CA . GLY B 1 110 ? -22.476 -17.614 -72.073 1.00 24.16 108 GLY B CA 1
ATOM 2047 C C . GLY B 1 110 ? -22.562 -18.249 -73.472 1.00 24.03 108 GLY B C 1
ATOM 2048 O O . GLY B 1 110 ? -23.128 -19.327 -73.622 1.00 23.06 108 GLY B O 1
ATOM 2049 N N . TYR B 1 111 ? -21.918 -17.648 -74.475 1.00 22.02 109 TYR B N 1
ATOM 2050 C CA . TYR B 1 111 ? -21.957 -18.204 -75.803 1.00 22.88 109 TYR B CA 1
ATOM 2051 C C . TYR B 1 111 ? -21.041 -19.413 -75.900 1.00 23.37 109 TYR B C 1
ATOM 2052 O O . TYR B 1 111 ? -19.942 -19.381 -75.333 1.00 24.96 109 TYR B O 1
ATOM 2061 N N . THR B 1 112 ? -21.518 -20.430 -76.610 1.00 21.36 110 THR B N 1
ATOM 2062 C CA . THR B 1 112 ? -20.769 -21.635 -76.873 1.00 24.01 110 THR B CA 1
ATOM 2063 C C . THR B 1 112 ? -20.527 -21.845 -78.364 1.00 22.49 110 THR B C 1
ATOM 2064 O O . THR B 1 112 ? -19.872 -22.818 -78.740 1.00 23.41 110 THR B O 1
ATOM 2068 N N . LYS B 1 113 ? -21.020 -20.941 -79.194 1.00 21.52 111 LYS B N 1
ATOM 2069 C CA . LYS B 1 113 ? -20.724 -21.032 -80.622 1.00 21.83 111 LYS B CA 1
ATOM 2070 C C . LYS B 1 113 ? -20.545 -19.636 -81.222 1.00 18.47 111 LYS B C 1
ATOM 2071 O O . LYS B 1 113 ? -21.277 -18.694 -80.846 1.00 18.55 111 LYS B O 1
ATOM 2077 N N . ILE B 1 114 ? -19.513 -19.463 -82.075 1.00 17.32 112 ILE B N 1
ATOM 2078 C CA . ILE B 1 114 ? -19.360 -18.202 -82.861 1.00 15.14 112 ILE B CA 1
ATOM 2079 C C . ILE B 1 114 ? -19.422 -18.572 -84.341 1.00 15.07 112 ILE B C 1
ATOM 2080 O O . ILE B 1 114 ? -18.649 -19.466 -84.783 1.00 15.38 112 ILE B O 1
ATOM 2085 N N . SER B 1 115 ? -20.394 -17.984 -85.039 1.00 14.11 113 SER B N 1
ATOM 2086 C CA . SER B 1 115 ? -20.522 -18.182 -86.472 1.00 15.56 113 SER B CA 1
ATOM 2087 C C . SER B 1 115 ? -20.024 -16.919 -87.229 1.00 15.10 113 SER B C 1
ATOM 2088 O O . SER B 1 115 ? -19.986 -15.811 -86.671 1.00 13.94 113 SER B O 1
ATOM 2091 N N . LEU B 1 116 ? -19.680 -17.104 -88.520 1.00 15.82 114 LEU B N 1
ATOM 2092 C CA . LEU B 1 116 ? -19.453 -15.970 -89.389 1.00 15.59 114 LEU B CA 1
ATOM 2093 C C . LEU B 1 116 ? -19.664 -16.386 -90.842 1.00 19.00 114 LEU B C 1
ATOM 2094 O O . LEU B 1 116 ? -19.679 -17.593 -91.171 1.00 19.64 114 LEU B O 1
ATOM 2099 N N . HIS B 1 117 ? -19.732 -15.362 -91.695 1.00 20.49 115 HIS B N 1
ATOM 2100 C CA . HIS B 1 117 ? -19.802 -15.589 -93.129 1.00 21.03 115 HIS B CA 1
ATOM 2101 C C . HIS B 1 117 ? -18.908 -14.560 -93.781 1.00 20.03 115 HIS B C 1
ATOM 2102 O O . HIS B 1 117 ? -18.773 -13.450 -93.291 1.00 20.06 115 HIS B O 1
ATOM 2109 N N . VAL B 1 118 ? -18.250 -14.978 -94.862 1.00 20.19 116 VAL B N 1
ATOM 2110 C CA . VAL B 1 118 ? -17.252 -14.130 -95.468 1.00 20.07 116 VAL B CA 1
ATOM 2111 C C . VAL B 1 118 ? -17.294 -14.369 -96.957 1.00 20.93 116 VAL B C 1
ATOM 2112 O O . VAL B 1 118 ? -17.459 -15.530 -97.395 1.00 19.58 116 VAL B O 1
ATOM 2116 N N . SER B 1 119 ? -17.080 -13.270 -97.693 1.00 20.40 117 SER B N 1
ATOM 2117 C CA . SER B 1 119 ? -16.978 -13.383 -99.128 1.00 22.88 117 SER B CA 1
ATOM 2118 C C . SER B 1 119 ? -15.859 -14.347 -99.518 1.00 22.03 117 SER B C 1
ATOM 2119 O O . SER B 1 119 ? -14.759 -14.246 -99.030 1.00 23.17 117 SER B O 1
ATOM 2122 N N . LYS B 1 120 ? -16.146 -15.224 -100.456 1.00 23.39 118 LYS B N 1
ATOM 2123 C CA . LYS B 1 120 ? -15.204 -16.227 -100.910 1.00 24.06 118 LYS B CA 1
ATOM 2124 C C . LYS B 1 120 ? -13.994 -15.591 -101.599 1.00 24.51 118 LYS B C 1
ATOM 2125 O O . LYS B 1 120 ? -12.919 -16.176 -101.555 1.00 24.65 118 LYS B O 1
ATOM 2131 N N . SER B 1 121 ? -14.152 -14.380 -102.148 1.00 24.01 119 SER B N 1
ATOM 2132 C CA . SER B 1 121 ? -13.019 -13.645 -102.673 1.00 25.88 119 SER B CA 1
ATOM 2133 C C . SER B 1 121 ? -11.989 -13.216 -101.646 1.00 24.38 119 SER B C 1
ATOM 2134 O O . SER B 1 121 ? -10.880 -12.903 -102.063 1.00 25.23 119 SER B O 1
ATOM 2137 N N . GLN B 1 122 ? -12.340 -13.148 -100.339 1.00 23.12 120 GLN B N 1
ATOM 2138 C CA . GLN B 1 122 ? -11.477 -12.584 -99.328 1.00 23.03 120 GLN B CA 1
ATOM 2139 C C . GLN B 1 122 ? -10.543 -13.660 -98.781 1.00 23.57 120 GLN B C 1
ATOM 2140 O O . GLN B 1 122 ? -10.695 -14.081 -97.647 1.00 22.95 120 GLN B O 1
ATOM 2146 N N . ILE B 1 123 ? -9.540 -14.074 -99.558 1.00 25.20 121 ILE B N 1
ATOM 2147 C CA . ILE B 1 123 ? -8.641 -15.167 -99.169 1.00 27.65 121 ILE B CA 1
ATOM 2148 C C . ILE B 1 123 ? -7.899 -14.885 -97.851 1.00 27.03 121 ILE B C 1
ATOM 2149 O O . ILE B 1 123 ? -7.758 -15.782 -97.025 1.00 27.09 121 ILE B O 1
ATOM 2154 N N . LYS B 1 124 ? -7.380 -13.666 -97.669 1.00 27.21 122 LYS B N 1
ATOM 2155 C CA . LYS B 1 124 ? -6.593 -13.332 -96.488 1.00 27.11 122 LYS B CA 1
ATOM 2156 C C . LYS B 1 124 ? -7.487 -13.433 -95.247 1.00 27.43 122 LYS B C 1
ATOM 2157 O O . LYS B 1 124 ? -7.091 -14.051 -94.255 1.00 25.37 122 LYS B O 1
ATOM 2160 N N . ALA B 1 125 ? -8.733 -12.962 -95.347 1.00 25.11 123 ALA B N 1
ATOM 2161 C CA . ALA B 1 125 ? -9.659 -13.046 -94.232 1.00 23.15 123 ALA B CA 1
ATOM 2162 C C . ALA B 1 125 ? -10.003 -14.514 -93.923 1.00 24.09 123 ALA B C 1
ATOM 2163 O O . ALA B 1 125 ? -9.931 -14.873 -92.762 1.00 23.48 123 ALA B O 1
ATOM 2165 N N A CYS B 1 126 ? -10.383 -15.306 -94.947 0.53 25.50 124 CYS B N 1
ATOM 2166 N N B CYS B 1 126 ? -10.400 -15.300 -94.943 0.47 26.26 124 CYS B N 1
ATOM 2167 C CA A CYS B 1 126 ? -10.653 -16.732 -94.789 0.53 26.11 124 CYS B CA 1
ATOM 2168 C CA B CYS B 1 126 ? -10.634 -16.735 -94.810 0.47 27.58 124 CYS B CA 1
ATOM 2169 C C A CYS B 1 126 ? -9.470 -17.433 -94.106 0.53 26.03 124 CYS B C 1
ATOM 2170 C C B CYS B 1 126 ? -9.466 -17.422 -94.100 0.47 26.79 124 CYS B C 1
ATOM 2171 O O A CYS B 1 126 ? -9.677 -18.189 -93.152 0.53 24.96 124 CYS B O 1
ATOM 2172 O O B CYS B 1 126 ? -9.672 -18.175 -93.150 0.47 25.65 124 CYS B O 1
ATOM 2177 N N . ASN B 1 127 ? -8.233 -17.111 -94.529 1.00 27.28 125 ASN B N 1
ATOM 2178 C CA . ASN B 1 127 ? -7.052 -17.776 -93.992 1.00 28.43 125 ASN B CA 1
ATOM 2179 C C . ASN B 1 127 ? -6.844 -17.425 -92.502 1.00 26.19 125 ASN B C 1
ATOM 2180 O O . ASN B 1 127 ? -6.555 -18.310 -91.701 1.00 25.10 125 ASN B O 1
ATOM 2185 N N . LEU B 1 128 ? -7.057 -16.169 -92.113 1.00 24.80 126 LEU B N 1
ATOM 2186 C CA . LEU B 1 128 ? -7.064 -15.791 -90.703 1.00 23.31 126 LEU B CA 1
ATOM 2187 C C . LEU B 1 128 ? -8.123 -16.572 -89.904 1.00 22.06 126 LEU B C 1
ATOM 2188 O O . LEU B 1 128 ? -7.820 -17.074 -88.825 1.00 22.99 126 LEU B O 1
ATOM 2193 N N . TYR B 1 129 ? -9.364 -16.637 -90.395 1.00 20.20 127 TYR B N 1
ATOM 2194 C CA . TYR B 1 129 ? -10.435 -17.258 -89.632 1.00 20.74 127 TYR B CA 1
ATOM 2195 C C . TYR B 1 129 ? -10.135 -18.730 -89.379 1.00 20.27 127 TYR B C 1
ATOM 2196 O O . TYR B 1 129 ? -10.264 -19.202 -88.261 1.00 20.57 127 TYR B O 1
ATOM 2205 N N . GLN B 1 130 ? -9.673 -19.443 -90.414 1.00 23.85 128 GLN B N 1
ATOM 2206 C CA . GLN B 1 130 ? -9.093 -20.781 -90.255 1.00 25.62 128 GLN B CA 1
ATOM 2207 C C . GLN B 1 130 ? -8.068 -20.830 -89.118 1.00 25.35 128 GLN B C 1
ATOM 2208 O O . GLN B 1 130 ? -8.104 -21.711 -88.241 1.00 25.72 128 GLN B O 1
ATOM 2214 N N . LYS B 1 131 ? -7.086 -19.936 -89.189 1.00 24.08 129 LYS B N 1
ATOM 2215 C CA . LYS B 1 131 ? -6.009 -19.862 -88.230 1.00 25.67 129 LYS B CA 1
ATOM 2216 C C . LYS B 1 131 ? -6.580 -19.643 -86.820 1.00 25.43 129 LYS B C 1
ATOM 2217 O O . LYS B 1 131 ? -6.031 -20.196 -85.873 1.00 25.40 129 LYS B O 1
ATOM 2220 N N . LEU B 1 132 ? -7.700 -18.895 -86.693 1.00 22.63 130 LEU B N 1
ATOM 2221 C CA . LEU B 1 132 ? -8.314 -18.661 -85.386 1.00 24.14 130 LEU B CA 1
ATOM 2222 C C . LEU B 1 132 ? -9.098 -19.867 -84.867 1.00 22.46 130 LEU B C 1
ATOM 2223 O O . LEU B 1 132 ? -9.564 -19.858 -83.720 1.00 26.82 130 LEU B O 1
ATOM 2228 N N . GLY B 1 133 ? -9.328 -20.860 -85.701 1.00 21.65 131 GLY B N 1
ATOM 2229 C CA . GLY B 1 133 ? -10.046 -22.060 -85.304 1.00 21.57 131 GLY B CA 1
ATOM 2230 C C . GLY B 1 133 ? -11.461 -22.125 -85.890 1.00 20.43 131 GLY B C 1
ATOM 2231 O O . GLY B 1 133 ? -12.209 -23.046 -85.613 1.00 20.50 131 GLY B O 1
ATOM 2232 N N . PHE B 1 134 ? -11.810 -21.251 -86.845 1.00 20.30 132 PHE B N 1
ATOM 2233 C CA . PHE B 1 134 ? -13.083 -21.459 -87.525 1.00 20.60 132 PHE B CA 1
ATOM 2234 C C . PHE B 1 134 ? -12.940 -22.604 -88.517 1.00 22.99 132 PHE B C 1
ATOM 2235 O O . PHE B 1 134 ? -11.946 -22.674 -89.221 1.00 24.12 132 PHE B O 1
ATOM 2243 N N . VAL B 1 135 ? -14.007 -23.390 -88.642 1.00 22.98 133 VAL B N 1
ATOM 2244 C CA . VAL B 1 135 ? -14.104 -24.496 -89.555 1.00 26.24 133 VAL B CA 1
ATOM 2245 C C . VAL B 1 135 ? -15.121 -24.122 -90.643 1.00 24.72 133 VAL B C 1
ATOM 2246 O O . VAL B 1 135 ? -16.168 -23.589 -90.322 1.00 23.31 133 VAL B O 1
ATOM 2250 N N . HIS B 1 136 ? -14.836 -24.480 -91.907 1.00 24.98 134 HIS B N 1
ATOM 2251 C CA . HIS B 1 136 ? -15.759 -24.364 -93.030 1.00 24.90 134 HIS B CA 1
ATOM 2252 C C . HIS B 1 136 ? -16.967 -25.292 -92.833 1.00 26.42 134 HIS B C 1
ATOM 2253 O O . HIS B 1 136 ? -16.787 -26.482 -92.619 1.00 26.89 134 HIS B O 1
ATOM 2260 N N . ILE B 1 137 ? -18.187 -24.740 -92.869 1.00 26.60 135 ILE B N 1
ATOM 2261 C CA . ILE B 1 137 ? -19.442 -25.479 -92.774 1.00 29.73 135 ILE B CA 1
ATOM 2262 C C . ILE B 1 137 ? -20.075 -25.621 -94.164 1.00 31.64 135 ILE B C 1
ATOM 2263 O O . ILE B 1 137 ? -20.585 -26.687 -94.481 1.00 33.01 135 ILE B O 1
ATOM 2268 N N . LYS B 1 138 ? -20.132 -24.558 -94.970 1.00 30.28 136 LYS B N 1
ATOM 2269 C CA . LYS B 1 138 ? -20.757 -24.653 -96.277 1.00 32.44 136 LYS B CA 1
ATOM 2270 C C . LYS B 1 138 ? -20.489 -23.346 -97.016 1.00 31.45 136 LYS B C 1
ATOM 2271 O O . LYS B 1 138 ? -20.235 -22.332 -96.382 1.00 29.82 136 LYS B O 1
ATOM 2277 N N . GLU B 1 139 ? -20.561 -23.404 -98.348 1.00 32.42 137 GLU B N 1
ATOM 2278 C CA . GLU B 1 139 ? -20.538 -22.304 -99.287 1.00 31.62 137 GLU B CA 1
ATOM 2279 C C . GLU B 1 139 ? -21.952 -22.177 -99.886 1.00 33.30 137 GLU B C 1
ATOM 2280 O O . GLU B 1 139 ? -22.636 -23.177 -100.091 1.00 34.30 137 GLU B O 1
ATOM 2282 N N . GLU B 1 140 ? -22.374 -20.943 -100.177 1.00 33.24 138 GLU B N 1
ATOM 2283 C CA . GLU B 1 140 ? -23.612 -20.643 -100.895 1.00 34.15 138 GLU B CA 1
ATOM 2284 C C . GLU B 1 140 ? -23.314 -19.465 -101.817 1.00 32.90 138 GLU B C 1
ATOM 2285 O O . GLU B 1 140 ? -22.592 -18.555 -101.434 1.00 30.84 138 GLU B O 1
ATOM 2288 N N . ASP B 1 141 ? -23.792 -19.493 -103.059 1.00 36.15 139 ASP B N 1
ATOM 2289 C CA . ASP B 1 141 ? -23.748 -18.313 -103.915 1.00 37.70 139 ASP B CA 1
ATOM 2290 C C . ASP B 1 141 ? -25.037 -17.540 -103.602 1.00 40.37 139 ASP B C 1
ATOM 2291 O O . ASP B 1 141 ? -26.083 -17.872 -104.142 1.00 44.15 139 ASP B O 1
ATOM 2296 N N . CYS B 1 142 ? -24.966 -16.534 -102.710 1.00 40.67 140 CYS B N 1
ATOM 2297 C CA . CYS B 1 142 ? -26.154 -15.832 -102.232 1.00 40.18 140 CYS B CA 1
ATOM 2298 C C . CYS B 1 142 ? -26.704 -14.906 -103.326 1.00 42.31 140 CYS B C 1
ATOM 2299 O O . CYS B 1 142 ? -26.002 -14.009 -103.793 1.00 42.18 140 CYS B O 1
ATOM 2302 N N . VAL B 1 143 ? -27.953 -15.152 -103.777 1.00 45.42 141 VAL B N 1
ATOM 2303 C CA . VAL B 1 143 ? -28.658 -14.288 -104.719 1.00 49.99 141 VAL B CA 1
ATOM 2304 C C . VAL B 1 143 ? -29.326 -13.136 -103.958 1.00 52.41 141 VAL B C 1
ATOM 2305 O O . VAL B 1 143 ? -29.907 -13.367 -102.907 1.00 53.60 141 VAL B O 1
ATOM 2309 N N . VAL B 1 144 ? -29.237 -11.905 -104.493 1.00 56.54 142 VAL B N 1
ATOM 2310 C CA . VAL B 1 144 ? -29.942 -10.735 -103.970 1.00 60.10 142 VAL B CA 1
ATOM 2311 C C . VAL B 1 144 ? -30.515 -9.916 -105.137 1.00 60.59 142 VAL B C 1
ATOM 2312 O O . VAL B 1 144 ? -29.706 -9.205 -105.777 1.00 57.99 142 VAL B O 1
ATOM 2316 N N . ILE B 1 152 ? -25.114 -11.825 -107.091 1.00 37.70 150 ILE B N 1
ATOM 2317 C CA . ILE B 1 152 ? -24.435 -13.096 -106.656 1.00 38.42 150 ILE B CA 1
ATOM 2318 C C . ILE B 1 152 ? -23.186 -12.790 -105.818 1.00 35.74 150 ILE B C 1
ATOM 2319 O O . ILE B 1 152 ? -22.189 -12.327 -106.354 1.00 34.97 150 ILE B O 1
ATOM 2324 N N . PHE B 1 153 ? -23.283 -13.088 -104.511 1.00 34.11 151 PHE B N 1
ATOM 2325 C CA . PHE B 1 153 ? -22.216 -12.982 -103.535 1.00 32.51 151 PHE B CA 1
ATOM 2326 C C . PHE B 1 153 ? -21.772 -14.366 -103.065 1.00 31.34 151 PHE B C 1
ATOM 2327 O O . PHE B 1 153 ? -22.341 -14.867 -102.082 1.00 30.31 151 PHE B O 1
ATOM 2335 N N . PRO B 1 154 ? -20.782 -15.042 -103.735 1.00 30.13 152 PRO B N 1
ATOM 2336 C CA . PRO B 1 154 ? -20.238 -16.300 -103.206 1.00 29.11 152 PRO B CA 1
ATOM 2337 C C . PRO B 1 154 ? -19.705 -16.093 -101.781 1.00 25.09 152 PRO B C 1
ATOM 2338 O O . PRO B 1 154 ? -18.855 -15.232 -101.515 1.00 23.97 152 PRO B O 1
ATOM 2342 N N . THR B 1 155 ? -20.246 -16.893 -100.873 1.00 24.25 153 THR B N 1
ATOM 2343 C CA . THR B 1 155 ? -20.088 -16.718 -99.442 1.00 22.09 153 THR B CA 1
ATOM 2344 C C . THR B 1 155 ? -19.732 -18.035 -98.759 1.00 22.79 153 THR B C 1
ATOM 2345 O O . THR B 1 155 ? -20.370 -19.078 -99.020 1.00 23.18 153 THR B O 1
ATOM 2349 N N . LEU B 1 156 ? -18.769 -17.936 -97.818 1.00 22.05 154 LEU B N 1
ATOM 2350 C CA . LEU B 1 156 ? -18.264 -19.052 -97.039 1.00 22.89 154 LEU B CA 1
ATOM 2351 C C . LEU B 1 156 ? -18.834 -18.879 -95.635 1.00 22.03 154 LEU B C 1
ATOM 2352 O O . LEU B 1 156 ? -18.743 -17.786 -95.131 1.00 19.75 154 LEU B O 1
ATOM 2357 N N . PHE B 1 157 ? -19.475 -19.932 -95.094 1.00 22.62 155 PHE B N 1
ATOM 2358 C CA . PHE B 1 157 ? -19.98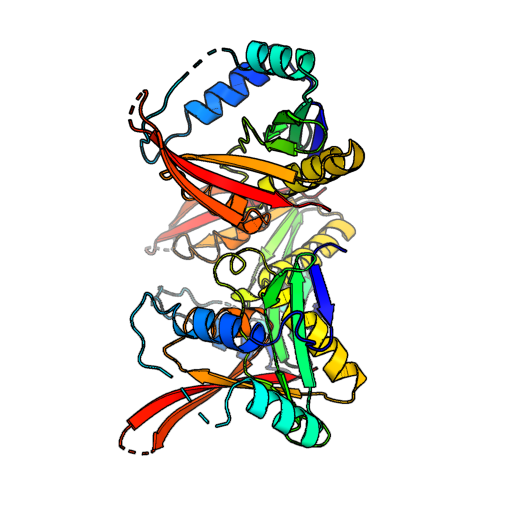7 -19.922 -93.727 1.00 22.94 155 PHE B CA 1
ATOM 2359 C C . PHE B 1 157 ? -19.085 -20.819 -92.890 1.00 22.19 155 PHE B C 1
ATOM 2360 O O . PHE B 1 157 ? -18.726 -21.907 -93.310 1.00 21.22 155 PHE B O 1
ATOM 2368 N N . MET B 1 158 ? -18.793 -20.369 -91.672 1.00 22.64 156 MET B N 1
ATOM 2369 C CA . MET B 1 158 ? -17.737 -20.941 -90.864 1.00 21.88 156 MET B CA 1
ATOM 2370 C C . MET B 1 158 ? -18.235 -20.859 -89.424 1.00 20.59 156 MET B C 1
ATOM 2371 O O . MET B 1 158 ? -19.081 -20.014 -89.111 1.00 20.11 156 MET B O 1
ATOM 2376 N N . GLU B 1 159 ? -17.755 -21.771 -88.583 1.00 20.65 157 GLU B N 1
ATOM 2377 C CA . GLU B 1 159 ? -18.084 -21.695 -87.156 1.00 21.45 157 GLU B CA 1
ATOM 2378 C C . GLU B 1 159 ? -16.914 -22.194 -86.314 1.00 20.17 157 GLU B C 1
ATOM 2379 O O . GLU B 1 159 ? -16.079 -22.993 -86.786 1.00 19.31 157 GLU B O 1
ATOM 2385 N N . LYS B 1 160 ? -17.035 -21.876 -85.009 1.00 19.54 158 LYS B N 1
ATOM 2386 C CA . LYS B 1 160 ? -16.147 -22.348 -83.983 1.00 20.45 158 LYS B CA 1
ATOM 2387 C C . LYS B 1 160 ? -17.027 -22.635 -82.779 1.00 21.74 158 LYS B C 1
ATOM 2388 O O . LYS B 1 160 ? -17.730 -21.730 -82.338 1.00 23.19 158 LYS B O 1
ATOM 2394 N N . ILE B 1 161 ? -17.002 -23.869 -82.262 1.00 23.47 159 ILE B N 1
ATOM 2395 C CA . ILE B 1 161 ? -17.622 -24.183 -80.980 1.00 26.07 159 ILE B CA 1
ATOM 2396 C C . ILE B 1 161 ? -16.614 -23.835 -79.885 1.00 26.84 159 ILE B C 1
ATOM 2397 O O . ILE B 1 161 ? -15.447 -24.157 -80.019 1.00 25.95 159 ILE B O 1
ATOM 2402 N N . LEU B 1 162 ? -17.082 -23.209 -78.791 1.00 29.88 160 LEU B N 1
ATOM 2403 C CA . LEU B 1 162 ? -16.246 -22.764 -77.682 1.00 31.59 160 LEU B CA 1
ATOM 2404 C C . LEU B 1 162 ? -16.321 -23.740 -76.499 1.00 38.42 160 LEU B C 1
ATOM 2405 O O . LEU B 1 162 ? -15.317 -23.914 -75.777 1.00 48.53 160 LEU B O 1
ATOM 2410 N N . SER B 1 163 ? -17.524 -24.311 -76.245 1.00 41.29 161 SER B N 1
ATOM 2411 C CA . SER B 1 163 ? -17.786 -25.366 -75.253 1.00 50.99 161 SER B CA 1
ATOM 2412 C C . SER B 1 163 ? -18.869 -24.904 -74.283 1.00 52.99 161 SER B C 1
ATOM 2413 O O . SER B 1 163 ? -19.779 -25.737 -73.938 1.00 57.38 161 SER B O 1
ATOM 2416 N N . SER C 1 1 ? -11.674 -29.201 -71.328 1.00 52.35 -1 SER C N 1
ATOM 2417 C CA . SER C 1 1 ? -11.217 -28.599 -72.610 1.00 49.33 -1 SER C CA 1
ATOM 2418 C C . SER C 1 1 ? -12.175 -28.995 -73.735 1.00 48.51 -1 SER C C 1
ATOM 2419 O O . SER C 1 1 ? -12.826 -30.041 -73.595 1.00 46.75 -1 SER C O 1
ATOM 2422 N N . MET C 1 2 ? -12.247 -28.188 -74.834 1.00 44.44 0 MET C N 1
ATOM 2423 C CA . MET C 1 2 ? -12.927 -28.636 -76.063 1.00 39.49 0 MET C CA 1
ATOM 2424 C C . MET C 1 2 ? -12.121 -29.728 -76.781 1.00 30.37 0 MET C C 1
ATOM 2425 O O . MET C 1 2 ? -12.698 -30.820 -76.987 1.00 27.76 0 MET C O 1
ATOM 2430 N N . VAL C 1 3 ? -10.845 -29.463 -77.153 1.00 27.02 1 VAL C N 1
ATOM 2431 C CA . VAL C 1 3 ? -10.055 -30.480 -77.850 1.00 26.05 1 VAL C CA 1
ATOM 2432 C C . VAL C 1 3 ? -9.364 -31.389 -76.814 1.00 25.94 1 VAL C C 1
ATOM 2433 O O . VAL C 1 3 ? -8.685 -30.892 -75.923 1.00 22.43 1 VAL C O 1
ATOM 2437 N N . THR C 1 4 ? -9.536 -32.717 -76.975 1.00 23.21 2 THR C N 1
ATOM 2438 C CA . THR C 1 4 ? -9.069 -33.725 -76.044 1.00 20.58 2 THR C CA 1
ATOM 2439 C C . THR C 1 4 ? -8.161 -34.718 -76.769 1.00 19.53 2 THR C C 1
ATOM 2440 O O . THR C 1 4 ? -8.524 -35.218 -77.830 1.00 19.11 2 THR C O 1
ATOM 2444 N N . ILE C 1 5 ? -7.006 -35.036 -76.171 1.00 17.77 3 ILE C N 1
ATOM 2445 C CA . ILE C 1 5 ? -6.108 -36.072 -76.676 1.00 15.57 3 ILE C CA 1
ATOM 2446 C C . ILE C 1 5 ? -5.929 -37.198 -75.644 1.00 13.88 3 ILE C C 1
ATOM 2447 O O . ILE C 1 5 ? -5.672 -36.944 -74.482 1.00 13.49 3 ILE C O 1
ATOM 2452 N N . LYS C 1 6 ? -6.077 -38.436 -76.058 1.00 14.66 4 LYS C N 1
ATOM 2453 C CA . LYS C 1 6 ? -6.031 -39.617 -75.188 1.00 14.31 4 LYS C CA 1
ATOM 2454 C C . LYS C 1 6 ?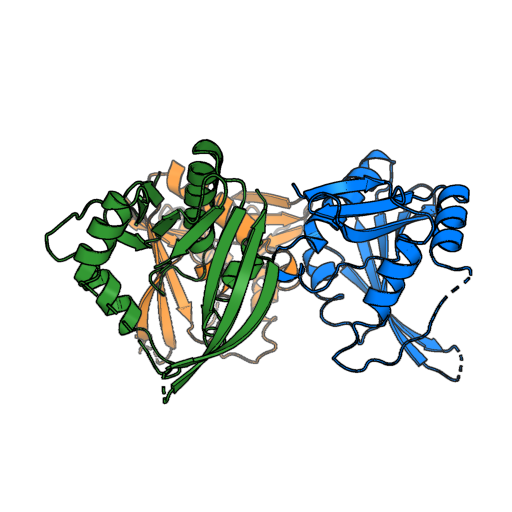 -5.668 -40.824 -76.049 1.00 12.56 4 LYS C C 1
ATOM 2455 O O . LYS C 1 6 ? -5.661 -40.771 -77.285 1.00 12.01 4 LYS C O 1
ATOM 2461 N N . VAL C 1 7 ? -5.547 -41.983 -75.417 1.00 12.82 5 VAL C N 1
ATOM 2462 C CA A VAL C 1 7 ? -5.438 -43.240 -76.150 0.31 12.10 5 VAL C CA 1
ATOM 2463 C CA B VAL C 1 7 ? -5.417 -43.222 -76.189 0.69 12.18 5 VAL C CA 1
ATOM 2464 C C . VAL C 1 7 ? -6.738 -43.394 -76.949 1.00 12.09 5 VAL C C 1
ATOM 2465 O O . VAL C 1 7 ? -7.789 -42.988 -76.455 1.00 11.18 5 VAL C O 1
ATOM 2472 N N . PHE C 1 8 ? -6.631 -43.849 -78.219 1.00 10.78 6 PHE C N 1
ATOM 2473 C CA . PHE C 1 8 ? -7.801 -44.099 -79.019 1.00 11.21 6 PHE C CA 1
ATOM 2474 C C . PHE C 1 8 ? -8.732 -45.166 -78.367 1.00 11.89 6 PHE C C 1
ATOM 2475 O O . PHE C 1 8 ? -8.262 -46.208 -77.909 1.00 10.77 6 PHE C O 1
ATOM 2483 N N . SER C 1 9 ? -10.010 -44.824 -78.309 1.00 12.16 7 SER C N 1
ATOM 2484 C CA . SER C 1 9 ? -11.098 -45.723 -78.022 1.00 16.09 7 SER C CA 1
ATOM 2485 C C . SER C 1 9 ? -12.295 -45.403 -78.939 1.00 15.24 7 SER C C 1
ATOM 2486 O O . SER C 1 9 ? -12.745 -44.277 -79.003 1.00 13.76 7 SER C O 1
ATOM 2489 N N . PRO C 1 10 ? -12.843 -46.378 -79.685 1.00 15.07 8 PRO C N 1
ATOM 2490 C CA . PRO C 1 10 ? -13.900 -46.116 -80.659 1.00 16.38 8 PRO C CA 1
ATOM 2491 C C . PRO C 1 10 ? -15.202 -45.714 -79.991 1.00 15.06 8 PRO C C 1
ATOM 2492 O O . PRO C 1 10 ? -15.527 -46.322 -78.989 1.00 14.12 8 PRO C O 1
ATOM 2496 N N . LYS C 1 11 ? -15.843 -44.654 -80.486 1.00 13.46 9 LYS C N 1
ATOM 2497 C CA . LYS C 1 11 ? -17.149 -44.292 -79.994 1.00 14.71 9 LYS C CA 1
ATOM 2498 C C . LYS C 1 11 ? -18.231 -45.186 -80.604 1.00 13.24 9 LYS C C 1
ATOM 2499 O O . LYS C 1 11 ? -19.326 -45.140 -80.127 1.00 14.13 9 LYS C O 1
ATOM 2505 N N . TYR C 1 12 ? -17.992 -45.842 -81.726 1.00 11.80 10 TYR C N 1
ATOM 2506 C CA . TYR C 1 12 ? -18.941 -46.668 -82.419 1.00 12.49 10 TYR C CA 1
ATOM 2507 C C . TYR C 1 12 ? -18.079 -47.611 -83.300 1.00 12.76 10 TYR C C 1
ATOM 2508 O O . TYR C 1 12 ? -16.887 -47.323 -83.561 1.00 12.51 10 TYR C O 1
ATOM 2517 N N . PRO C 1 13 ? -18.629 -48.801 -83.684 1.00 13.43 11 PRO C N 1
ATOM 2518 C CA . PRO C 1 13 ? -17.812 -49.899 -84.217 1.00 13.06 11 PRO C CA 1
ATOM 2519 C C . PRO C 1 13 ? -16.899 -49.532 -85.392 1.00 12.57 11 PRO C C 1
ATOM 2520 O O . PRO C 1 13 ? -15.741 -49.878 -85.324 1.00 12.76 11 PRO C O 1
ATOM 2524 N N . THR C 1 14 ? -17.403 -48.740 -86.350 1.00 12.54 12 THR C N 1
ATOM 2525 C CA . THR C 1 14 ? -16.674 -48.413 -87.566 1.00 13.32 12 THR C CA 1
ATOM 2526 C C . THR C 1 14 ? -16.040 -47.020 -87.526 1.00 12.13 12 THR C C 1
ATOM 2527 O O . THR C 1 14 ? -15.589 -46.570 -88.560 1.00 13.09 12 THR C O 1
ATOM 2531 N N . GLU C 1 15 ? -15.916 -46.375 -86.367 1.00 11.81 13 GLU C N 1
ATOM 2532 C CA . GLU C 1 15 ? -15.420 -45.005 -86.290 1.00 11.13 13 GLU C CA 1
ATOM 2533 C C . GLU C 1 15 ? -14.013 -44.871 -86.883 1.00 11.82 13 GLU C C 1
ATOM 2534 O O . GLU C 1 15 ? -13.781 -43.995 -87.719 1.00 13.15 13 GLU C O 1
ATOM 2540 N N . LEU C 1 16 ? -13.082 -45.772 -86.479 1.00 12.26 14 LEU C N 1
ATOM 2541 C CA . LEU C 1 16 ? -11.701 -45.670 -86.944 1.00 12.34 14 LEU C CA 1
ATOM 2542 C C . LEU C 1 16 ? -11.627 -45.914 -88.438 1.00 13.93 14 LEU C C 1
ATOM 2543 O O . LEU C 1 16 ? -11.013 -45.158 -89.173 1.00 14.76 14 LEU C O 1
ATOM 2548 N N . GLU C 1 17 ? -12.265 -46.980 -88.889 1.00 15.79 15 GLU C N 1
ATOM 2549 C CA . GLU C 1 17 ? -12.317 -47.383 -90.277 1.00 15.74 15 GLU C CA 1
ATOM 2550 C C . GLU C 1 17 ? -12.857 -46.236 -91.122 1.00 15.84 15 GLU C C 1
ATOM 2551 O O . GLU C 1 17 ? -12.279 -45.945 -92.183 1.00 16.62 15 GLU C O 1
ATOM 2557 N N . GLU C 1 18 ? -13.933 -45.576 -90.660 1.00 14.56 16 GLU C N 1
ATOM 2558 C CA . GLU C 1 18 ? -14.497 -44.433 -91.367 1.00 15.14 16 GLU C CA 1
ATOM 2559 C C . GLU C 1 18 ? -13.545 -43.252 -91.474 1.00 14.36 16 GLU C C 1
ATOM 2560 O O . GLU C 1 18 ? -13.394 -42.660 -92.546 1.00 14.59 16 GLU C O 1
ATOM 2566 N N . PHE C 1 19 ? -12.991 -42.849 -90.356 1.00 13.89 17 PHE C N 1
ATOM 2567 C CA . PHE C 1 19 ? -12.002 -41.775 -90.271 1.00 13.67 17 PHE C CA 1
ATOM 2568 C C . PHE C 1 19 ? -10.834 -42.043 -91.228 1.00 13.82 17 PHE C C 1
ATOM 2569 O O . PHE C 1 19 ? -10.466 -41.199 -92.032 1.00 14.57 17 PHE C O 1
ATOM 2577 N N . TYR C 1 20 ? -10.312 -43.256 -91.188 1.00 13.81 18 TYR C N 1
ATOM 2578 C CA . TYR C 1 20 ? -9.166 -43.609 -92.014 1.00 16.35 18 TYR C CA 1
ATOM 2579 C C . TYR C 1 20 ? -9.499 -43.624 -93.500 1.00 16.64 18 TYR C C 1
ATOM 2580 O O . TYR C 1 20 ? -8.772 -43.045 -94.327 1.00 15.59 18 TYR C O 1
ATOM 2589 N N . ALA C 1 21 ? -10.678 -44.177 -93.836 1.00 17.56 19 ALA C N 1
ATOM 2590 C CA . ALA C 1 21 ? -11.168 -44.108 -95.186 1.00 18.93 19 ALA C CA 1
ATOM 2591 C C . ALA C 1 21 ? -11.316 -42.646 -95.659 1.00 21.17 19 ALA C C 1
ATOM 2592 O O . ALA C 1 21 ? -10.940 -42.343 -96.816 1.00 18.83 19 ALA C O 1
ATOM 2594 N N . GLU C 1 22 ? -11.811 -41.727 -94.790 1.00 18.21 20 GLU C N 1
ATOM 2595 C CA . GLU C 1 22 ? -11.935 -40.345 -95.171 1.00 20.50 20 GLU C CA 1
ATOM 2596 C C . GLU C 1 22 ? -10.559 -39.734 -95.458 1.00 19.14 20 GLU C C 1
ATOM 2597 O O . GLU C 1 22 ? -10.453 -38.924 -96.401 1.00 19.73 20 GLU C O 1
ATOM 2603 N N . ARG C 1 23 ? -9.531 -40.071 -94.653 1.00 17.08 21 ARG C N 1
ATOM 2604 C CA . ARG C 1 23 ? -8.176 -39.574 -94.917 1.00 20.39 21 ARG C CA 1
ATOM 2605 C C . ARG C 1 23 ? -7.657 -40.096 -96.256 1.00 21.20 21 ARG C C 1
ATOM 2606 O O . ARG C 1 23 ? -7.172 -39.290 -97.019 1.00 23.60 21 ARG C O 1
ATOM 2614 N N . ILE C 1 24 ? -7.844 -41.382 -96.556 1.00 22.29 22 ILE C N 1
ATOM 2615 C CA . ILE C 1 24 ? -7.390 -41.978 -97.803 1.00 26.46 22 ILE C CA 1
ATOM 2616 C C . ILE C 1 24 ? -8.147 -41.367 -98.986 1.00 28.67 22 ILE C C 1
ATOM 2617 O O . ILE C 1 24 ? -7.512 -41.117 -100.017 1.00 32.63 22 ILE C O 1
ATOM 2622 N N . ALA C 1 25 ? -9.453 -41.083 -98.833 1.00 24.62 23 ALA C N 1
ATOM 2623 C CA . ALA C 1 25 ? -10.228 -40.405 -99.847 1.00 24.63 23 ALA C CA 1
ATOM 2624 C C . ALA C 1 25 ? -9.779 -38.953 -100.097 1.00 23.66 23 ALA C C 1
ATOM 2625 O O . ALA C 1 25 ? -10.260 -38.361 -101.099 1.00 23.58 23 ALA C O 1
ATOM 2627 N N . ASP C 1 26 ? -9.031 -38.335 -99.160 1.00 20.84 24 ASP C N 1
ATOM 2628 C CA . ASP C 1 26 ? -8.712 -36.906 -99.194 1.00 22.29 24 ASP C CA 1
ATOM 2629 C C . ASP C 1 26 ? -7.428 -36.758 -100.008 1.00 21.71 24 ASP C C 1
ATOM 2630 O O . ASP C 1 26 ? -6.355 -36.787 -99.408 1.00 21.13 24 ASP C O 1
ATOM 2635 N N . ASN C 1 27 ? -7.546 -36.823 -101.347 1.00 23.03 25 ASN C N 1
ATOM 2636 C CA . ASN C 1 27 ? -6.389 -36.921 -102.245 1.00 24.62 25 ASN C CA 1
ATOM 2637 C C . ASN C 1 27 ? -6.550 -35.950 -103.401 1.00 27.24 25 ASN C C 1
ATOM 2638 O O . ASN C 1 27 ? -6.561 -36.378 -104.557 1.00 29.61 25 ASN C O 1
ATOM 2643 N N . PRO C 1 28 ? -6.683 -34.614 -103.193 1.00 29.61 26 PRO C N 1
ATOM 2644 C CA . PRO C 1 28 ? -7.060 -33.725 -104.306 1.00 32.76 26 PRO C CA 1
ATOM 2645 C C . PRO C 1 28 ? -6.006 -33.547 -105.400 1.00 32.93 26 PRO C C 1
ATOM 2646 O O . PRO C 1 28 ? -6.386 -33.357 -106.532 1.00 33.10 26 PRO C O 1
ATOM 2650 N N . LEU C 1 29 ? -4.731 -33.692 -105.041 1.00 32.73 27 LEU C N 1
ATOM 2651 C CA . LEU C 1 29 ? -3.620 -33.662 -105.998 1.00 36.56 27 LEU C CA 1
ATOM 2652 C C . LEU C 1 29 ? -3.484 -34.983 -106.770 1.00 34.97 27 LEU C C 1
ATOM 2653 O O . LEU C 1 29 ? -2.777 -35.041 -107.774 1.00 36.43 27 LEU C O 1
ATOM 2658 N N . GLY C 1 30 ? -4.193 -36.049 -106.346 1.00 32.09 28 GLY C N 1
ATOM 2659 C CA . GLY C 1 30 ? -4.235 -37.299 -107.099 1.00 31.53 28 GLY C CA 1
ATOM 2660 C C . GLY C 1 30 ? -2.949 -38.118 -106.947 1.00 30.50 28 GLY C C 1
ATOM 2661 O O . GLY C 1 30 ? -2.519 -38.783 -107.862 1.00 31.06 28 GLY C O 1
ATOM 2662 N N . PHE C 1 31 ? -2.352 -38.088 -105.769 1.00 29.78 29 PHE C N 1
ATOM 2663 C CA . PHE C 1 31 ? -1.204 -38.913 -105.456 1.00 31.59 29 PHE C CA 1
ATOM 2664 C C . PHE C 1 31 ? -1.520 -40.429 -105.449 1.00 32.40 29 PHE C C 1
ATOM 2665 O O . PHE C 1 31 ? -2.637 -40.834 -105.185 1.00 31.57 29 PHE C O 1
ATOM 2673 N N . ILE C 1 32 ? -0.622 -41.260 -106.013 1.00 33.70 30 ILE C N 1
ATOM 2674 C CA . ILE C 1 32 ? -0.628 -42.701 -105.787 1.00 32.45 30 ILE C CA 1
ATOM 2675 C C . ILE C 1 32 ? -0.598 -43.003 -104.291 1.00 31.32 30 ILE C C 1
ATOM 2676 O O . ILE C 1 32 ? 0.161 -42.377 -103.573 1.00 29.90 30 ILE C O 1
ATOM 2681 N N . GLN C 1 33 ? -1.380 -44.013 -103.870 1.00 33.05 31 GLN C N 1
ATOM 2682 C CA . GLN C 1 33 ? -1.522 -44.402 -102.461 1.00 31.34 31 GLN C CA 1
ATOM 2683 C C . GLN C 1 33 ? -1.176 -45.897 -102.338 1.00 30.36 31 GLN C C 1
ATOM 2684 O O . GLN C 1 33 ? -1.715 -46.650 -103.218 1.00 34.31 31 GLN C O 1
ATOM 2690 N N . PRO C 1 39 ? -2.840 -56.131 -92.209 1.00 32.29 37 PRO C N 1
ATOM 2691 C CA . PRO C 1 39 ? -4.086 -55.845 -91.503 1.00 29.59 37 PRO C CA 1
ATOM 2692 C C . PRO C 1 39 ? -4.808 -54.543 -91.845 1.00 27.62 37 PRO C C 1
ATOM 2693 O O . PRO C 1 39 ? -4.180 -53.605 -92.380 1.00 29.77 37 PRO C O 1
ATOM 2697 N N . SER C 1 40 ? -6.114 -54.488 -91.476 1.00 22.47 38 SER C N 1
ATOM 2698 C CA . SER C 1 40 ? -6.961 -53.302 -91.447 1.00 19.30 38 SER C CA 1
ATOM 2699 C C . SER C 1 40 ? -6.361 -52.247 -90.517 1.00 18.25 38 SER C C 1
ATOM 2700 O O . SER C 1 40 ? -5.452 -52.566 -89.766 1.00 19.33 38 SER C O 1
ATOM 2703 N N . ILE C 1 41 ? -6.887 -50.994 -90.499 1.00 18.31 39 ILE C N 1
ATOM 2704 C CA . ILE C 1 41 ? -6.434 -50.002 -89.529 1.00 16.95 39 ILE C CA 1
ATOM 2705 C C . ILE C 1 41 ? -6.620 -50.529 -88.095 1.00 15.93 39 ILE C C 1
ATOM 2706 O O . ILE C 1 41 ? -5.760 -50.385 -87.234 1.00 14.40 39 ILE C O 1
ATOM 2711 N N . SER C 1 42 ? -7.782 -51.123 -87.820 1.00 14.93 40 SER C N 1
ATOM 2712 C CA . SER C 1 42 ? -8.051 -51.623 -86.481 1.00 15.57 40 SER C CA 1
ATOM 2713 C C . SER C 1 42 ? -7.118 -52.742 -86.067 1.00 14.71 40 SER C C 1
ATOM 2714 O O . SER C 1 42 ? -6.625 -52.756 -84.945 1.00 14.99 40 SER C O 1
ATOM 2717 N N . GLY C 1 43 ? -6.831 -53.641 -86.994 1.00 15.94 41 GLY C N 1
ATOM 2718 C CA . GLY C 1 43 ? -5.882 -54.711 -86.765 1.00 17.63 41 GLY C CA 1
ATOM 2719 C C . GLY C 1 43 ? -4.469 -54.132 -86.569 1.00 17.42 41 GLY C C 1
ATOM 2720 O O . GLY C 1 43 ? -3.756 -54.588 -85.680 1.00 16.51 41 GLY C O 1
ATOM 2721 N N . PHE C 1 44 ? -4.120 -53.076 -87.339 1.00 17.20 42 PHE C N 1
ATOM 2722 C CA . PHE C 1 44 ? -2.837 -52.417 -87.183 1.00 17.43 42 PHE C CA 1
ATOM 2723 C C . PHE C 1 44 ? -2.683 -51.925 -85.765 1.00 16.30 42 PHE C C 1
ATOM 2724 O O . PHE C 1 44 ? -1.663 -52.195 -85.116 1.00 16.18 42 PHE C O 1
ATOM 2732 N N . VAL C 1 45 ? -3.729 -51.192 -85.296 1.00 14.87 43 VAL C N 1
ATOM 2733 C CA . VAL C 1 45 ? -3.687 -50.666 -83.978 1.00 14.24 43 VAL C CA 1
ATOM 2734 C C . VAL C 1 45 ? -3.481 -51.775 -82.947 1.00 16.28 43 VAL C C 1
ATOM 2735 O O . VAL C 1 45 ? -2.682 -51.613 -81.999 1.00 16.44 43 VAL C O 1
ATOM 2739 N N . GLN C 1 46 ? -4.294 -52.836 -83.054 1.00 15.97 44 GLN C N 1
ATOM 2740 C CA . GLN C 1 46 ? -4.142 -53.968 -82.162 1.00 17.26 44 GLN C CA 1
ATOM 2741 C C . GLN C 1 46 ? -2.689 -54.501 -82.141 1.00 17.50 44 GLN C C 1
ATOM 2742 O O . GLN C 1 46 ? -2.136 -54.768 -81.089 1.00 18.34 44 GLN C O 1
ATOM 2748 N N . LYS C 1 47 ? -2.091 -54.693 -83.292 1.00 18.12 45 LYS C N 1
ATOM 2749 C CA . LYS C 1 47 ? -0.733 -55.250 -83.365 1.00 20.70 45 LYS C CA 1
ATOM 2750 C C . LYS C 1 47 ? 0.313 -54.250 -82.820 1.00 18.66 45 LYS C C 1
ATOM 2751 O O . LYS C 1 47 ? 1.253 -54.649 -82.141 1.00 19.81 45 LYS C O 1
ATOM 2757 N N . LEU C 1 48 ? 0.040 -52.954 -83.000 1.00 17.63 46 LEU C N 1
ATOM 2758 C CA . LEU C 1 48 ? 0.898 -51.904 -82.485 1.00 19.34 46 LEU C CA 1
ATOM 2759 C C . LEU C 1 48 ? 0.945 -51.945 -80.948 1.00 19.66 46 LEU C C 1
ATOM 2760 O O . LEU C 1 48 ? 2.027 -51.907 -80.343 1.00 18.99 46 LEU C O 1
ATOM 2765 N N . ARG C 1 49 ? -0.244 -52.108 -80.350 1.00 18.50 47 ARG C N 1
ATOM 2766 C CA . ARG C 1 49 ? -0.338 -52.187 -78.917 1.00 19.75 47 ARG C CA 1
ATOM 2767 C C . ARG C 1 49 ? 0.290 -53.464 -78.384 1.00 22.34 47 ARG C C 1
ATOM 2768 O O . ARG C 1 49 ? 0.927 -53.392 -77.347 1.00 20.81 47 ARG C O 1
ATOM 2776 N N . GLU C 1 50 ? 0.103 -54.616 -79.087 1.00 24.80 48 GLU C N 1
ATOM 2777 C CA . GLU C 1 50 ? 0.699 -55.887 -78.691 1.00 26.89 48 GLU C CA 1
ATOM 2778 C C . GLU C 1 50 ? 2.236 -55.767 -78.671 1.00 25.68 48 GLU C C 1
ATOM 2779 O O . GLU C 1 50 ? 2.852 -56.366 -77.811 1.00 24.63 48 GLU C O 1
ATOM 2785 N N . HIS C 1 51 ? 2.822 -54.992 -79.584 1.00 26.50 49 HIS C N 1
ATOM 2786 C CA . HIS C 1 51 ? 4.266 -54.770 -79.653 1.00 31.06 49 HIS C CA 1
ATOM 2787 C C . HIS C 1 51 ? 4.764 -53.718 -78.662 1.00 28.61 49 HIS C C 1
ATOM 2788 O O . HIS C 1 51 ? 5.899 -53.298 -78.766 1.00 27.35 49 HIS C O 1
ATOM 2795 N N . GLY C 1 52 ? 3.881 -53.174 -77.817 1.00 24.45 50 GLY C N 1
ATOM 2796 C CA . GLY C 1 52 ? 4.252 -52.204 -76.807 1.00 24.00 50 GLY C CA 1
ATOM 2797 C C . GLY C 1 52 ? 4.053 -50.759 -77.257 1.00 21.33 50 GLY C C 1
ATOM 2798 O O . GLY C 1 52 ? 4.332 -49.849 -76.491 1.00 21.60 50 GLY C O 1
ATOM 2799 N N . GLY C 1 53 ? 3.471 -50.536 -78.445 1.00 19.93 51 GLY C N 1
ATOM 2800 C CA . GLY C 1 53 ? 3.192 -49.209 -78.897 1.00 17.92 51 GLY C CA 1
ATOM 2801 C C . GLY C 1 53 ? 1.869 -48.694 -78.378 1.00 16.58 51 GLY C C 1
ATOM 2802 O O . GLY C 1 53 ? 1.256 -49.288 -77.504 1.00 15.79 51 GLY C O 1
ATOM 2803 N N . GLU C 1 54 ? 1.456 -47.571 -78.983 1.00 14.19 52 GLU C N 1
ATOM 2804 C CA . GLU C 1 54 ? 0.253 -46.885 -78.538 1.00 14.07 52 GLU C CA 1
ATOM 2805 C C . GLU C 1 54 ? -0.332 -46.072 -79.668 1.00 13.76 52 GLU C C 1
ATOM 2806 O O . GLU C 1 54 ? 0.382 -45.659 -80.617 1.00 16.43 52 GLU C O 1
ATOM 2812 N N . PHE C 1 55 ? -1.664 -45.957 -79.606 1.00 12.90 53 PHE C N 1
ATOM 2813 C CA . PHE C 1 55 ? -2.455 -45.306 -80.626 1.00 11.61 53 PHE C CA 1
ATOM 2814 C C . PHE C 1 55 ? -3.317 -44.253 -79.959 1.00 10.91 53 PHE C C 1
ATOM 2815 O O . PHE C 1 55 ? -3.955 -44.547 -78.983 1.00 11.56 53 PHE C O 1
ATOM 2823 N N . PHE C 1 56 ? -3.266 -43.031 -80.499 1.00 10.62 54 PHE C N 1
ATOM 2824 C CA . PHE C 1 56 ? -3.897 -41.868 -79.896 1.00 9.98 54 PHE C CA 1
ATOM 2825 C C . PHE C 1 56 ? -4.978 -41.271 -80.786 1.00 8.94 54 PHE C C 1
ATOM 2826 O O . PHE C 1 56 ? -4.934 -41.364 -82.026 1.00 9.16 54 PHE C O 1
ATOM 2834 N N . GLU C 1 57 ? -5.904 -40.588 -80.131 1.00 9.32 55 GLU C N 1
ATOM 2835 C CA . GLU C 1 57 ? -7.000 -39.852 -80.710 1.00 10.32 55 GLU C CA 1
ATOM 2836 C C . GLU C 1 57 ? -6.853 -38.412 -80.269 1.00 11.00 55 GLU C C 1
ATOM 2837 O O . GLU C 1 57 ? -6.446 -38.148 -79.154 1.00 11.06 55 GLU C O 1
ATOM 2843 N N . MET C 1 58 ? -7.340 -37.523 -81.132 1.00 11.50 56 MET C N 1
ATOM 2844 C CA . MET C 1 58 ? -7.708 -36.196 -80.770 1.00 12.28 56 MET C CA 1
ATOM 2845 C C . MET C 1 58 ? -9.193 -36.017 -81.113 1.00 11.65 56 MET C C 1
ATOM 2846 O O . MET C 1 58 ? -9.610 -36.313 -82.261 1.00 10.78 56 MET C O 1
ATOM 2851 N N . ARG C 1 59 ? -9.925 -35.400 -80.213 1.00 11.45 57 ARG C N 1
ATOM 2852 C CA . ARG C 1 59 ? -11.337 -35.210 -80.414 1.00 13.50 57 ARG C CA 1
ATOM 2853 C C . ARG C 1 59 ? -11.678 -33.739 -80.197 1.00 15.22 57 ARG C C 1
ATOM 2854 O O . ARG C 1 59 ? -11.116 -33.142 -79.286 1.00 14.77 57 ARG C O 1
ATOM 2862 N N . GLU C 1 60 ? -12.695 -33.244 -80.915 1.00 16.34 58 GLU C N 1
ATOM 2863 C CA . GLU C 1 60 ? -13.333 -31.961 -80.562 1.00 20.31 58 GLU C CA 1
ATOM 2864 C C . GLU C 1 60 ? -14.695 -32.300 -79.985 1.00 19.93 58 GLU C C 1
ATOM 2865 O O . GLU C 1 60 ? -15.555 -32.754 -80.728 1.00 19.30 58 GLU C O 1
ATOM 2871 N N . GLY C 1 61 ? -14.800 -32.178 -78.662 1.00 21.63 59 GLY C N 1
ATOM 2872 C CA . GLY C 1 61 ? -15.887 -32.770 -77.913 1.00 22.95 59 GLY C CA 1
ATOM 2873 C C . GLY C 1 61 ? -15.914 -34.264 -78.219 1.00 20.41 59 GLY C C 1
ATOM 2874 O O . GLY C 1 61 ? -14.936 -34.894 -77.983 1.00 22.05 59 GLY C O 1
ATOM 2875 N N . ASN C 1 62 ? -16.956 -34.794 -78.853 1.00 20.86 60 ASN C N 1
ATOM 2876 C CA . ASN C 1 62 ? -17.033 -36.224 -79.127 1.00 18.26 60 ASN C CA 1
ATOM 2877 C C . ASN C 1 62 ? -16.527 -36.585 -80.516 1.00 16.51 60 ASN C C 1
ATOM 2878 O O . ASN C 1 62 ? -16.435 -37.769 -80.787 1.00 13.57 60 ASN C O 1
ATOM 2880 N N . LYS C 1 63 ? -16.144 -35.596 -81.357 1.00 17.76 61 LYS C N 1
ATOM 2881 C CA . LYS C 1 63 ? -15.840 -35.832 -82.741 1.00 17.65 61 LYS C CA 1
ATOM 2882 C C . LYS C 1 63 ? -14.373 -36.225 -82.905 1.00 15.89 61 LYS C C 1
ATOM 2883 O O . LYS C 1 63 ? -13.509 -35.409 -82.599 1.00 18.24 61 LYS C O 1
ATOM 2889 N N . LEU C 1 64 ? -14.084 -37.372 -83.552 1.00 13.69 62 LEU C N 1
ATOM 2890 C CA . LEU C 1 64 ? -12.728 -37.745 -83.851 1.00 12.97 62 LEU C CA 1
ATOM 2891 C C . LEU C 1 64 ? -12.170 -36.875 -84.980 1.00 14.37 62 LEU C C 1
ATOM 2892 O O . LEU C 1 64 ? -12.706 -36.849 -86.077 1.00 13.88 62 LEU C O 1
ATOM 2897 N N . ILE C 1 65 ? -11.092 -36.108 -84.694 1.00 13.75 63 ILE C N 1
ATOM 2898 C CA . ILE C 1 65 ? -10.524 -35.207 -85.692 1.00 13.55 63 ILE C CA 1
ATOM 2899 C C . ILE C 1 65 ? -9.054 -35.555 -86.005 1.00 13.80 63 ILE C C 1
ATOM 2900 O O . ILE C 1 65 ? -8.500 -35.061 -86.995 1.00 16.58 63 ILE C O 1
ATOM 2905 N N . GLY C 1 66 ? -8.393 -36.389 -85.214 1.00 12.84 64 GLY C N 1
ATOM 2906 C CA . GLY C 1 66 ? -7.050 -36.827 -85.512 1.00 13.21 64 GLY C CA 1
ATOM 2907 C C . GLY C 1 66 ? -6.663 -38.103 -84.807 1.00 13.02 64 GLY C C 1
ATOM 2908 O O . GLY C 1 66 ? -7.252 -38.456 -83.787 1.00 13.75 64 GLY C O 1
ATOM 2909 N N . ILE C 1 67 ? -5.654 -38.754 -85.368 1.00 11.86 65 ILE C N 1
ATOM 2910 C CA . ILE C 1 67 ? -5.117 -40.009 -84.868 1.00 11.06 65 ILE C CA 1
ATOM 2911 C C . ILE C 1 67 ? -3.613 -39.977 -85.055 1.00 11.25 65 ILE C C 1
ATOM 2912 O O . ILE C 1 67 ? -3.128 -39.287 -85.934 1.00 13.21 65 ILE C O 1
ATOM 2917 N N . CYS C 1 68 ? -2.906 -40.758 -84.269 1.00 10.99 66 CYS C N 1
ATOM 2918 C CA A CYS C 1 68 ? -1.461 -40.897 -84.336 0.52 12.86 66 CYS C CA 1
ATOM 2919 C CA B CYS C 1 68 ? -1.545 -41.123 -84.613 0.48 10.57 66 CYS C CA 1
ATOM 2920 C C . CYS C 1 68 ? -1.062 -42.231 -83.683 1.00 11.86 66 CYS C C 1
ATOM 2921 O O . CYS C 1 68 ? -1.647 -42.562 -82.637 1.00 12.46 66 CYS C O 1
ATOM 2926 N N . GLY C 1 69 ? -0.011 -42.897 -84.154 1.00 11.35 67 GLY C N 1
ATOM 2927 C CA . GLY C 1 69 ? 0.594 -43.993 -83.446 1.00 12.10 67 GLY C CA 1
ATOM 2928 C C . GLY C 1 69 ? 2.061 -43.762 -83.065 1.00 11.59 67 GLY C C 1
ATOM 2929 O O . GLY C 1 69 ? 2.721 -42.968 -83.716 1.00 11.81 67 GLY C O 1
ATOM 2930 N N . LEU C 1 70 ? 2.500 -44.456 -82.015 1.00 12.05 68 LEU C N 1
ATOM 2931 C CA . LEU C 1 70 ? 3.906 -44.558 -81.597 1.00 15.32 68 LEU C CA 1
ATOM 2932 C C . LEU C 1 70 ? 4.287 -46.023 -81.551 1.00 16.11 68 LEU C C 1
ATOM 2933 O O . LEU C 1 70 ? 3.664 -46.797 -80.842 1.00 17.81 68 LEU C O 1
ATOM 2938 N N . ASN C 1 71 ? 5.332 -46.381 -82.264 1.00 16.49 69 ASN C N 1
ATOM 2939 C CA . ASN C 1 71 ? 5.783 -47.755 -82.379 1.00 18.90 69 ASN C CA 1
ATOM 2940 C C . ASN C 1 71 ? 7.206 -47.856 -81.863 1.00 18.97 69 ASN C C 1
ATOM 2941 O O . ASN C 1 71 ? 8.082 -47.242 -82.447 1.00 19.34 69 ASN C O 1
ATOM 2946 N N . PRO C 1 72 ? 7.503 -48.633 -80.808 1.00 21.91 70 PRO C N 1
ATOM 2947 C CA . PRO C 1 72 ? 8.885 -48.747 -80.327 1.00 25.88 70 PRO C CA 1
ATOM 2948 C C . PRO C 1 72 ? 9.787 -49.328 -81.415 1.00 26.05 70 PRO C C 1
ATOM 2949 O O . PRO C 1 72 ? 9.438 -50.340 -81.995 1.00 25.55 70 PRO C O 1
ATOM 2953 N N . ILE C 1 73 ? 10.910 -48.657 -81.658 1.00 24.83 71 ILE C N 1
ATOM 2954 C CA . ILE C 1 73 ? 12.043 -49.184 -82.387 1.00 26.01 71 ILE C CA 1
ATOM 2955 C C . ILE C 1 73 ? 12.987 -49.902 -81.421 1.00 27.77 71 ILE C C 1
ATOM 2956 O O . ILE C 1 73 ? 13.455 -50.975 -81.784 1.00 29.50 71 ILE C O 1
ATOM 2961 N N . ASN C 1 74 ? 13.293 -49.305 -80.247 1.00 26.32 72 ASN C N 1
ATOM 2962 C CA . ASN C 1 74 ? 14.192 -49.886 -79.256 1.00 30.05 72 ASN C CA 1
ATOM 2963 C C . ASN C 1 74 ? 13.876 -49.203 -77.906 1.00 31.04 72 ASN C C 1
ATOM 2964 O O . ASN C 1 74 ? 12.842 -48.580 -77.794 1.00 26.98 72 ASN C O 1
ATOM 2969 N N . GLN C 1 75 ? 14.810 -49.269 -76.952 1.00 32.30 73 GLN C N 1
ATOM 2970 C CA . GLN C 1 75 ? 14.626 -48.741 -75.608 1.00 35.47 73 GLN C CA 1
ATOM 2971 C C . GLN C 1 75 ? 14.437 -47.227 -75.618 1.00 34.71 73 GLN C C 1
ATOM 2972 O O . GLN C 1 75 ? 13.618 -46.733 -74.872 1.00 32.55 73 GLN C O 1
ATOM 2974 N N . THR C 1 76 ? 15.102 -46.516 -76.546 1.00 33.85 74 THR C N 1
ATOM 2975 C CA . THR C 1 76 ? 15.080 -45.062 -76.521 1.00 30.12 74 THR C CA 1
ATOM 2976 C C . THR C 1 76 ? 14.464 -44.393 -77.747 1.00 24.84 74 THR C C 1
ATOM 2977 O O . THR C 1 76 ? 14.380 -43.177 -77.708 1.00 20.84 74 THR C O 1
ATOM 2981 N N . GLU C 1 77 ? 14.103 -45.159 -78.800 1.00 24.38 75 GLU C N 1
ATOM 2982 C CA . GLU C 1 77 ? 13.561 -44.590 -80.029 1.00 23.97 75 GLU C CA 1
ATOM 2983 C C . GLU C 1 77 ? 12.164 -45.148 -80.312 1.00 22.58 75 GLU C C 1
ATOM 2984 O O . GLU C 1 77 ? 11.980 -46.359 -80.247 1.00 24.35 75 GLU C O 1
ATOM 2990 N N . ALA C 1 78 ? 11.206 -44.251 -80.605 1.00 19.02 76 ALA C N 1
ATOM 2991 C CA . ALA C 1 78 ? 9.854 -44.623 -81.020 1.00 18.19 76 ALA C CA 1
ATOM 2992 C C . ALA C 1 78 ? 9.580 -44.015 -82.406 1.00 19.11 76 ALA C C 1
ATOM 2993 O O . ALA C 1 78 ? 10.168 -42.986 -82.749 1.00 20.07 76 ALA C O 1
ATOM 2995 N N . GLU C 1 79 ? 8.779 -44.703 -83.237 1.00 18.29 77 GLU C N 1
ATOM 2996 C CA . GLU C 1 79 ? 8.444 -44.224 -84.573 1.00 18.85 77 GLU C CA 1
ATOM 2997 C C . GLU C 1 79 ? 7.006 -43.690 -84.560 1.00 17.10 77 GLU C C 1
ATOM 2998 O O . GLU C 1 79 ? 6.092 -44.354 -84.045 1.00 15.49 77 GLU C O 1
ATOM 3004 N N . LEU C 1 80 ? 6.854 -42.490 -85.103 1.00 16.64 78 LEU C N 1
ATOM 3005 C CA . LEU C 1 80 ? 5.571 -41.869 -85.335 1.00 17.92 78 LEU C CA 1
ATOM 3006 C C . LEU C 1 80 ? 4.937 -42.495 -86.582 1.00 20.08 78 LEU C C 1
ATOM 3007 O O . LEU C 1 80 ? 5.610 -42.494 -87.604 1.00 20.05 78 LEU C O 1
ATOM 3012 N N . CYS C 1 81 ? 3.697 -43.035 -86.498 1.00 17.94 79 CYS C N 1
ATOM 3013 C CA . CYS C 1 81 ? 3.043 -43.643 -87.648 1.00 17.60 79 CYS C CA 1
ATOM 3014 C C . CYS C 1 81 ? 1.539 -43.320 -87.673 1.00 16.89 79 CYS C C 1
ATOM 3015 O O . CYS C 1 81 ? 0.960 -42.917 -86.682 1.00 14.05 79 CYS C O 1
ATOM 3018 N N . LYS C 1 82 ? 0.936 -43.440 -88.845 1.00 14.55 80 LYS C N 1
ATOM 3019 C CA . LYS C 1 82 ? -0.509 -43.268 -88.992 1.00 16.42 80 LYS C CA 1
ATOM 3020 C C . LYS C 1 82 ? -0.985 -41.921 -88.427 1.00 16.93 80 LYS C C 1
ATOM 3021 O O . LYS C 1 82 ? -2.084 -41.828 -87.899 1.00 16.26 80 LYS C O 1
ATOM 3027 N N . PHE C 1 83 ? -0.159 -40.870 -88.624 1.00 15.25 81 PHE C N 1
ATOM 3028 C CA . PHE C 1 83 ? -0.458 -39.544 -88.202 1.00 15.45 81 PHE C CA 1
ATOM 3029 C C . PHE C 1 83 ? -1.410 -38.923 -89.234 1.00 16.80 81 PHE C C 1
ATOM 3030 O O . PHE C 1 83 ? -0.965 -38.630 -90.358 1.00 16.15 81 PHE C O 1
ATOM 3038 N N . HIS C 1 84 ? -2.651 -38.581 -88.814 1.00 13.83 82 HIS C N 1
ATOM 3039 C CA . HIS C 1 84 ? -3.668 -38.131 -89.756 1.00 16.18 82 HIS C CA 1
ATOM 3040 C C . HIS C 1 84 ? -4.590 -37.147 -89.048 1.00 16.09 82 HIS C C 1
ATOM 3041 O O . HIS C 1 84 ? -5.048 -37.424 -87.970 1.00 15.14 82 HIS C O 1
ATOM 3048 N N . ILE C 1 85 ? -4.764 -35.951 -89.622 1.00 18.11 83 ILE C N 1
ATOM 3049 C CA . ILE C 1 85 ? -5.705 -34.947 -89.166 1.00 17.88 83 ILE C CA 1
ATOM 3050 C C . ILE C 1 85 ? -6.776 -34.772 -90.234 1.00 18.69 83 IL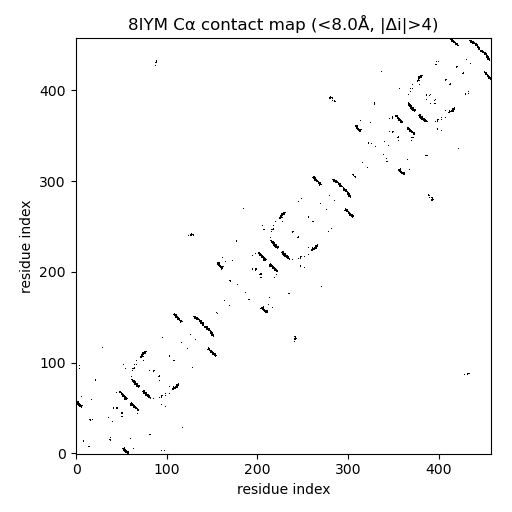E C C 1
ATOM 3051 O O . ILE C 1 85 ? -6.427 -34.726 -91.418 1.00 17.85 83 ILE C O 1
ATOM 3056 N N . ASN C 1 86 ? -8.053 -34.614 -89.806 1.00 17.36 84 ASN C N 1
ATOM 3057 C CA . ASN C 1 86 ? -9.143 -34.293 -90.717 1.00 20.26 84 ASN C CA 1
ATOM 3058 C C . ASN C 1 86 ? -8.815 -32.973 -91.402 1.00 22.68 84 ASN C C 1
ATOM 3059 O O . ASN C 1 86 ? -8.457 -31.987 -90.738 1.00 19.77 84 ASN C O 1
ATOM 3064 N N . SER C 1 87 ? -8.904 -32.930 -92.749 1.00 25.74 85 SER C N 1
ATOM 3065 C CA . SER C 1 87 ? -8.369 -31.766 -93.441 1.00 27.27 85 SER C CA 1
ATOM 3066 C C . SER C 1 87 ? -9.104 -30.470 -93.098 1.00 26.40 85 SER C C 1
ATOM 3067 O O . SER C 1 87 ? -8.474 -29.422 -93.171 1.00 27.17 85 SER C O 1
ATOM 3070 N N . ALA C 1 88 ? -10.379 -30.561 -92.711 1.00 25.79 86 ALA C 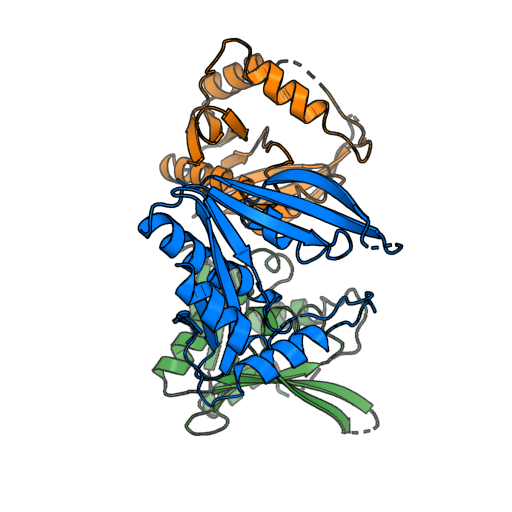N 1
ATOM 3071 C CA . ALA C 1 88 ? -11.124 -29.366 -92.299 1.00 27.65 86 ALA C CA 1
ATOM 3072 C C . ALA C 1 88 ? -10.534 -28.742 -91.017 1.00 25.97 86 ALA C C 1
ATOM 3073 O O . ALA C 1 88 ? -10.901 -27.611 -90.722 1.00 26.87 86 ALA C O 1
ATOM 3075 N N . TYR C 1 89 ? -9.711 -29.473 -90.249 1.00 25.11 87 TYR C N 1
ATOM 3076 C CA . TYR C 1 89 ? -9.098 -28.987 -89.007 1.00 25.81 87 TYR C CA 1
ATOM 3077 C C . TYR C 1 89 ? -7.608 -28.703 -89.163 1.00 28.26 87 TYR C C 1
ATOM 3078 O O . TYR C 1 89 ? -6.921 -28.511 -88.153 1.00 29.32 87 TYR C O 1
ATOM 3087 N N . GLN C 1 90 ? -7.096 -28.685 -90.398 1.00 32.41 88 GLN C N 1
ATOM 3088 C CA . GLN C 1 90 ? -5.654 -28.760 -90.656 1.00 38.89 88 GLN C CA 1
ATOM 3089 C C . GLN C 1 90 ? -4.952 -27.387 -90.605 1.00 42.13 88 GLN C C 1
ATOM 3090 O O . GLN C 1 90 ? -3.719 -27.317 -90.543 1.00 43.40 88 GLN C O 1
ATOM 3096 N N . SER C 1 91 ? -5.699 -26.288 -90.655 1.00 42.17 89 SER C N 1
ATOM 3097 C CA . SER C 1 91 ? -5.117 -24.964 -90.749 1.00 45.18 89 SER C CA 1
ATOM 3098 C C . SER C 1 91 ? -5.104 -24.213 -89.407 1.00 41.61 89 SER C C 1
ATOM 3099 O O . SER C 1 91 ? -4.796 -23.026 -89.409 1.00 44.50 89 SER C O 1
ATOM 3102 N N . GLN C 1 92 ? -5.312 -24.895 -88.258 1.00 35.93 90 GLN C N 1
ATOM 3103 C CA . GLN C 1 92 ? -5.448 -24.209 -86.971 1.00 36.48 90 GLN C CA 1
ATOM 3104 C C . GLN C 1 92 ? -4.578 -24.768 -85.857 1.00 31.96 90 GLN C C 1
ATOM 3105 O O . GLN C 1 92 ? -4.862 -24.552 -84.669 1.00 35.21 90 GLN C O 1
ATOM 3111 N N . GLY C 1 93 ? -3.466 -25.385 -86.219 1.00 27.51 91 GLY C N 1
ATOM 3112 C CA . GLY C 1 93 ? -2.485 -25.781 -85.224 1.00 26.37 91 GLY C CA 1
ATOM 3113 C C . GLY C 1 93 ? -2.828 -27.053 -84.447 1.00 24.91 91 GLY C C 1
ATOM 3114 O O . GLY C 1 93 ? -2.137 -27.335 -83.466 1.00 25.32 91 GLY C O 1
ATOM 3115 N N . LEU C 1 94 ? -3.886 -27.807 -84.803 1.00 23.80 92 LEU C N 1
ATOM 3116 C CA . LEU C 1 94 ? -4.312 -28.980 -84.039 1.00 20.58 92 LEU C CA 1
ATOM 3117 C C . LEU C 1 94 ? -3.438 -30.188 -84.340 1.00 18.01 92 LEU C C 1
ATOM 3118 O O . LEU C 1 94 ? -3.291 -31.063 -83.496 1.00 15.03 92 LEU C O 1
ATOM 3123 N N . GLY C 1 95 ? -2.871 -30.278 -85.532 1.00 19.85 93 GLY C N 1
ATOM 3124 C CA . GLY C 1 95 ? -1.878 -31.321 -85.801 1.00 19.54 93 GLY C CA 1
ATOM 3125 C C . GLY C 1 95 ? -0.740 -31.244 -84.760 1.00 20.47 93 GLY C C 1
ATOM 3126 O O . GLY C 1 95 ? -0.285 -32.253 -84.184 1.00 19.90 93 GLY C O 1
ATOM 3127 N N . GLN C 1 96 ? -0.378 -29.987 -84.455 1.00 21.30 94 GLN C N 1
ATOM 3128 C CA . GLN C 1 96 ? 0.682 -29.691 -83.529 1.00 22.98 94 GLN C CA 1
ATOM 3129 C C . GLN C 1 96 ? 0.301 -30.069 -82.112 1.00 22.36 94 GLN C C 1
ATOM 3130 O O . GLN C 1 96 ? 1.141 -30.661 -81.434 1.00 21.49 94 GLN C O 1
ATOM 3136 N N . LYS C 1 97 ? -0.957 -29.789 -81.701 1.00 20.21 95 LYS C N 1
ATOM 3137 C CA . LYS C 1 97 ? -1.439 -30.153 -80.385 1.00 18.83 95 LYS C CA 1
ATOM 3138 C C . LYS C 1 97 ? -1.405 -31.673 -80.217 1.00 17.26 95 LYS C C 1
ATOM 3139 O O . LYS C 1 97 ? -0.942 -32.130 -79.197 1.00 18.72 95 LYS C O 1
ATOM 3141 N N . LEU C 1 98 ? -1.844 -32.438 -81.206 1.00 15.67 96 LEU C N 1
ATOM 3142 C CA . LEU C 1 98 ? -1.833 -33.868 -81.070 1.00 15.31 96 LEU C CA 1
ATOM 3143 C C . LEU C 1 98 ? -0.381 -34.363 -80.942 1.00 14.94 96 LEU C C 1
ATOM 3144 O O . LEU C 1 98 ? -0.131 -35.190 -80.068 1.00 13.25 96 LEU C O 1
ATOM 3149 N N . TYR C 1 99 ? 0.502 -33.963 -81.885 1.00 14.69 97 TYR C N 1
ATOM 3150 C CA . TYR C 1 99 ? 1.895 -34.337 -81.817 1.00 14.65 97 TYR C CA 1
ATOM 3151 C C . TYR C 1 99 ? 2.514 -33.979 -80.458 1.00 15.10 97 TYR C C 1
ATOM 3152 O O . TYR C 1 99 ? 3.187 -34.855 -79.895 1.00 13.42 97 TYR C O 1
ATOM 3161 N N . GLU C 1 100 ? 2.265 -32.761 -79.942 1.00 16.78 98 GLU C N 1
ATOM 3162 C CA . GLU C 1 100 ? 2.896 -32.341 -78.694 1.00 18.60 98 GLU C CA 1
ATOM 3163 C C . GLU C 1 100 ? 2.474 -33.209 -77.521 1.00 18.17 98 GLU C C 1
ATOM 3164 O O . GLU C 1 100 ? 3.306 -33.495 -76.661 1.00 19.88 98 GLU C O 1
ATOM 3170 N N . SER C 1 101 ? 1.196 -33.615 -77.444 1.00 16.88 99 SER C N 1
ATOM 3171 C CA . SER C 1 101 ? 0.743 -34.521 -76.390 1.00 16.93 99 SER C CA 1
ATOM 3172 C C . SER C 1 101 ? 1.421 -35.896 -76.530 1.00 17.01 99 SER C C 1
ATOM 3173 O O . SER C 1 101 ? 1.893 -36.450 -75.513 1.00 17.29 99 SER C O 1
ATOM 3176 N N . VAL C 1 102 ? 1.498 -36.418 -77.771 1.00 14.96 100 VAL C N 1
ATOM 3177 C CA . VAL C 1 102 ? 2.113 -37.714 -78.010 1.00 13.63 100 VAL C CA 1
ATOM 3178 C C . VAL C 1 102 ? 3.604 -37.694 -77.677 1.00 14.11 100 VAL C C 1
ATOM 3179 O O . VAL C 1 102 ? 4.138 -38.631 -77.054 1.00 15.54 100 VAL C O 1
ATOM 3183 N N . GLU C 1 103 ? 4.273 -36.592 -78.003 1.00 14.21 101 GLU C N 1
ATOM 3184 C CA . GLU C 1 103 ? 5.673 -36.426 -77.698 1.00 14.70 101 GLU C CA 1
ATOM 3185 C C . GLU C 1 103 ? 5.897 -36.411 -76.186 1.00 15.70 101 GLU C C 1
ATOM 3186 O O . GLU C 1 103 ? 6.857 -37.030 -75.748 1.00 15.85 101 GLU C O 1
ATOM 3192 N N . LYS C 1 104 ? 5.101 -35.645 -75.437 1.00 15.97 102 LYS C N 1
ATOM 3193 C CA . LYS C 1 104 ? 5.278 -35.620 -73.997 1.00 18.33 102 LYS C CA 1
ATOM 3194 C C . LYS C 1 104 ? 5.060 -37.022 -73.402 1.00 16.42 102 LYS C C 1
ATOM 3195 O O . LYS C 1 104 ? 5.760 -37.396 -72.461 1.00 16.77 102 LYS C O 1
ATOM 3201 N N . TYR C 1 105 ? 4.066 -37.747 -73.886 1.00 14.53 103 TYR C N 1
ATOM 3202 C CA . TYR C 1 105 ? 3.827 -39.127 -73.465 1.00 16.64 103 TYR C CA 1
ATOM 3203 C C . TYR C 1 105 ? 5.062 -39.993 -73.735 1.00 15.84 103 TYR C C 1
ATOM 3204 O O . TYR C 1 105 ? 5.492 -40.705 -72.852 1.00 16.33 103 TYR C O 1
ATOM 3213 N N . ALA C 1 106 ? 5.659 -39.869 -74.913 1.00 16.90 104 ALA C N 1
ATOM 3214 C CA . ALA C 1 106 ? 6.786 -40.681 -75.303 1.00 16.36 104 ALA C CA 1
ATOM 3215 C C . ALA C 1 106 ? 7.975 -40.388 -74.375 1.00 17.61 104 ALA C C 1
ATOM 3216 O O . ALA C 1 106 ? 8.736 -41.305 -74.020 1.00 15.60 104 ALA C O 1
ATOM 3218 N N . PHE C 1 107 ? 8.156 -39.070 -74.092 1.00 16.93 105 PHE C N 1
ATOM 3219 C CA . PHE C 1 107 ? 9.226 -38.600 -73.270 1.00 18.90 105 PHE C CA 1
ATOM 3220 C C . PHE C 1 107 ? 9.105 -39.194 -71.869 1.00 18.80 105 PHE C C 1
ATOM 3221 O O . PHE C 1 107 ? 10.101 -39.662 -71.347 1.00 18.11 105 PHE C O 1
ATOM 3229 N N . ILE C 1 108 ? 7.907 -39.121 -71.289 1.00 21.05 106 ILE C N 1
ATOM 3230 C CA . ILE C 1 108 ? 7.625 -39.697 -69.972 1.00 24.13 106 ILE C CA 1
ATOM 3231 C C . ILE C 1 108 ? 7.900 -41.204 -69.942 1.00 22.43 106 ILE C C 1
ATOM 3232 O O . ILE C 1 108 ? 8.472 -41.679 -68.954 1.00 20.96 106 ILE C O 1
ATOM 3237 N N . LYS C 1 109 ? 7.609 -41.892 -71.076 1.00 21.97 107 LYS C N 1
ATOM 3238 C CA . LYS C 1 109 ? 7.835 -43.322 -71.223 1.00 21.56 107 LYS C CA 1
ATOM 3239 C C . LYS C 1 109 ? 9.302 -43.673 -71.350 1.00 20.86 107 LYS C C 1
ATOM 3240 O O . LYS C 1 109 ? 9.597 -44.824 -71.204 1.00 23.00 107 LYS C O 1
ATOM 3246 N N . GLY C 1 110 ? 10.238 -42.723 -71.537 1.00 20.20 108 GLY C N 1
ATOM 3247 C CA . GLY C 1 110 ? 11.671 -43.005 -71.539 1.00 21.71 108 GLY C CA 1
ATOM 3248 C C . GLY C 1 110 ? 12.265 -42.913 -72.941 1.00 20.95 108 GLY C C 1
ATOM 3249 O O . GLY C 1 110 ? 13.470 -43.084 -73.127 1.00 22.60 108 GLY C O 1
ATOM 3250 N N . TYR C 1 111 ? 11.478 -42.497 -73.922 1.00 18.88 109 TYR C N 1
ATOM 3251 C CA . TYR C 1 111 ? 12.015 -42.314 -75.273 1.00 20.10 109 TYR C CA 1
ATOM 3252 C C . TYR C 1 111 ? 12.719 -40.985 -75.363 1.00 20.32 109 TYR C C 1
ATOM 3253 O O . TYR C 1 111 ? 12.229 -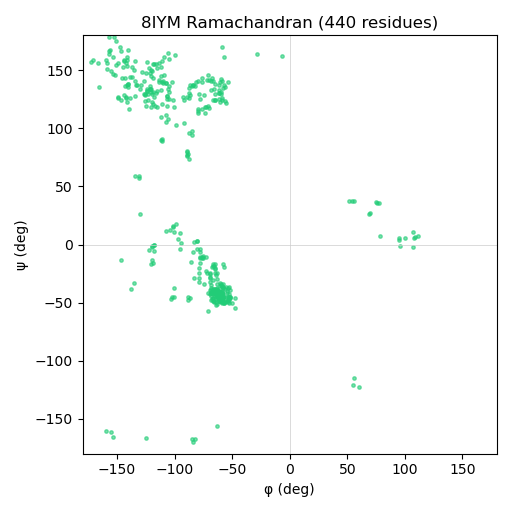40.016 -74.808 1.00 24.30 109 TYR C O 1
ATOM 3262 N N . THR C 1 112 ? 13.840 -40.970 -76.043 1.00 20.55 110 THR C N 1
ATOM 3263 C CA . THR C 1 112 ? 14.607 -39.759 -76.279 1.00 21.21 110 THR C CA 1
ATOM 3264 C C . THR C 1 112 ? 14.763 -39.428 -77.773 1.00 21.28 110 THR C C 1
ATOM 3265 O O . THR C 1 112 ? 15.445 -38.438 -78.150 1.00 21.04 110 THR C O 1
ATOM 3269 N N . LYS C 1 113 ? 14.212 -40.290 -78.634 1.00 19.77 111 LYS C N 1
ATOM 3270 C CA . LYS C 1 113 ? 14.217 -40.009 -80.061 1.00 19.59 111 LYS C CA 1
ATOM 3271 C C . LYS C 1 113 ? 12.861 -40.447 -80.632 1.00 18.67 111 LYS C C 1
ATOM 3272 O O . LYS C 1 113 ? 12.395 -41.535 -80.340 1.00 17.39 111 LYS C O 1
ATOM 3278 N N . ILE C 1 114 ? 12.296 -39.614 -81.524 1.00 18.96 112 ILE C N 1
ATOM 3279 C CA . ILE C 1 114 ? 11.137 -40.029 -82.346 1.00 19.76 112 ILE C CA 1
ATOM 3280 C C . ILE C 1 114 ? 11.535 -39.945 -83.819 1.00 19.03 112 ILE C C 1
ATOM 3281 O O . ILE C 1 114 ? 12.048 -38.910 -84.225 1.00 17.06 112 ILE C O 1
ATOM 3286 N N . SER C 1 115 ? 11.413 -41.081 -84.536 1.00 19.16 113 SER C N 1
ATOM 3287 C CA . SER C 1 115 ? 11.743 -41.139 -85.963 1.00 18.89 113 SER C CA 1
ATOM 3288 C C . SER C 1 115 ? 10.433 -41.278 -86.758 1.00 18.37 113 SER C C 1
ATOM 3289 O O . SER C 1 115 ? 9.412 -41.724 -86.207 1.00 15.99 113 SER C O 1
ATOM 3292 N N . LEU C 1 116 ? 10.510 -40.958 -88.074 1.00 19.19 114 LEU C N 1
ATOM 3293 C CA . LEU C 1 116 ? 9.416 -41.201 -88.988 1.00 17.85 114 LEU C CA 1
ATOM 3294 C C . LEU C 1 116 ? 9.972 -41.280 -90.397 1.00 19.74 114 LEU C C 1
ATOM 3295 O O . LEU C 1 116 ? 11.096 -40.801 -90.703 1.00 20.68 114 LEU C O 1
ATOM 3300 N N . HIS C 1 117 ? 9.129 -41.777 -91.289 1.00 20.83 115 HIS C N 1
ATOM 3301 C CA . HIS C 1 117 ? 9.417 -41.689 -92.730 1.00 22.66 115 HIS C CA 1
ATOM 3302 C C . HIS C 1 117 ? 8.125 -41.290 -93.433 1.00 21.52 115 HIS C C 1
ATOM 3303 O O . HIS C 1 117 ? 7.047 -41.642 -92.961 1.00 19.43 115 HIS C O 1
ATOM 3310 N N . VAL C 1 118 ? 8.286 -40.483 -94.487 1.00 21.21 116 VAL C N 1
ATOM 3311 C CA . VAL C 1 118 ? 7.141 -39.956 -95.194 1.00 21.52 116 VAL C CA 1
ATOM 3312 C C . VAL C 1 118 ? 7.447 -39.911 -96.670 1.00 21.43 116 VAL C C 1
ATOM 3313 O O . VAL C 1 118 ? 8.575 -39.596 -97.045 1.00 20.07 116 VAL C O 1
ATOM 3317 N N . SER C 1 119 ? 6.405 -40.204 -97.460 1.00 22.87 117 SER C N 1
ATOM 3318 C CA . SER C 1 119 ? 6.522 -40.028 -98.911 1.00 24.42 117 SER C CA 1
ATOM 3319 C C . SER C 1 119 ? 6.899 -38.604 -99.251 1.00 23.84 117 SER C C 1
ATOM 3320 O O . SER C 1 119 ? 6.258 -37.657 -98.762 1.00 21.62 117 SER C O 1
ATOM 3323 N N . LYS C 1 120 ? 7.831 -38.475 -100.198 1.00 24.72 118 LYS C N 1
ATOM 3324 C CA . LYS C 1 120 ? 8.347 -37.178 -100.595 1.00 25.68 118 LYS C CA 1
ATOM 3325 C C . LYS C 1 120 ? 7.283 -36.378 -101.326 1.00 26.28 118 LYS C C 1
ATOM 3326 O O . LYS C 1 120 ? 7.328 -35.166 -101.255 1.00 26.03 118 LYS C O 1
ATOM 3332 N N . SER C 1 121 ? 6.302 -37.042 -101.948 1.00 27.83 119 SER C N 1
ATOM 3333 C CA . SER C 1 121 ? 5.209 -36.329 -102.585 1.00 30.57 119 SER C CA 1
ATOM 3334 C C . SER C 1 121 ? 4.293 -35.587 -101.605 1.00 29.97 119 SER C C 1
ATOM 3335 O O . SER C 1 121 ? 3.534 -34.727 -102.042 1.00 30.02 119 SER C O 1
ATOM 3338 N N . GLN C 1 122 ? 4.337 -35.914 -100.299 1.00 29.27 120 GLN C N 1
ATOM 3339 C CA . GLN C 1 122 ? 3.403 -35.392 -99.325 1.00 27.60 120 GLN C CA 1
ATOM 3340 C C . GLN C 1 122 ? 3.932 -34.083 -98.740 1.00 29.40 120 GLN C C 1
ATOM 3341 O O . GLN C 1 122 ? 4.348 -34.041 -97.566 1.00 32.07 120 GLN C O 1
ATOM 3347 N N . ILE C 1 123 ? 3.767 -32.999 -99.483 1.00 30.53 121 ILE C N 1
ATOM 3348 C CA . ILE C 1 123 ? 4.334 -31.694 -99.129 1.00 33.84 121 ILE C CA 1
ATOM 3349 C C . ILE C 1 123 ? 3.809 -31.198 -97.765 1.00 31.22 121 ILE C C 1
ATOM 3350 O O . ILE C 1 123 ? 4.597 -30.699 -96.952 1.00 26.20 121 ILE C O 1
ATOM 3355 N N . LYS C 1 124 ? 2.473 -31.254 -97.619 1.00 31.99 122 LYS C N 1
ATOM 3356 C CA . LYS C 1 124 ? 1.764 -30.727 -96.472 1.00 31.41 122 LYS C CA 1
ATOM 3357 C C . LYS C 1 124 ? 2.280 -31.440 -95.235 1.00 26.25 122 LYS C C 1
ATOM 3358 O O . LYS C 1 124 ? 2.662 -30.784 -94.275 1.00 26.25 122 LYS C O 1
ATOM 3360 N N . ALA C 1 125 ? 2.371 -32.773 -95.308 1.00 26.13 123 ALA C N 1
ATOM 3361 C CA . ALA C 1 125 ? 2.823 -33.568 -94.184 1.00 24.40 123 ALA C CA 1
ATOM 3362 C C . ALA C 1 125 ? 4.290 -33.255 -93.827 1.00 25.89 123 ALA C C 1
ATOM 3363 O O . ALA C 1 125 ? 4.545 -33.035 -92.654 1.00 24.40 123 ALA C O 1
ATOM 3365 N N . CYS C 1 126 ? 5.192 -33.249 -94.814 1.00 25.23 124 CYS C N 1
ATOM 3366 C CA A CYS C 1 126 ? 6.589 -32.913 -94.595 0.46 28.91 124 CYS C CA 1
ATOM 3367 C CA B CYS C 1 126 ? 6.595 -32.905 -94.607 0.54 28.02 124 CYS C CA 1
ATOM 3368 C C . CYS C 1 126 ? 6.710 -31.534 -93.928 1.00 30.02 124 CYS C C 1
ATOM 3369 O O . CYS C 1 126 ? 7.473 -31.376 -92.962 1.00 27.58 124 CYS C O 1
ATOM 3374 N N . ASN C 1 127 ? 5.912 -30.558 -94.389 1.00 29.19 125 ASN C N 1
ATOM 3375 C CA . ASN C 1 127 ? 5.979 -29.210 -93.845 1.00 30.70 125 ASN C CA 1
ATOM 3376 C C . ASN C 1 127 ? 5.533 -29.168 -92.379 1.00 28.10 125 ASN C C 1
ATOM 3377 O O . ASN C 1 127 ? 6.187 -28.514 -91.563 1.00 27.95 125 ASN C O 1
ATOM 3382 N N . LEU C 1 128 ? 4.470 -29.921 -92.021 1.00 26.64 126 LEU C N 1
ATOM 3383 C CA . LEU C 1 128 ? 4.091 -30.064 -90.620 1.00 23.72 126 LEU C CA 1
ATOM 3384 C C . LEU C 1 128 ? 5.252 -30.623 -89.783 1.00 21.70 126 LEU C C 1
ATOM 3385 O O . LEU C 1 128 ? 5.544 -30.103 -88.712 1.00 20.76 126 LEU C O 1
ATOM 3390 N N . TYR C 1 129 ? 5.854 -31.722 -90.235 1.00 21.69 127 TYR C N 1
ATOM 3391 C CA . TYR C 1 129 ? 6.868 -32.426 -89.453 1.00 23.48 127 TYR C CA 1
ATOM 3392 C C . TYR C 1 129 ? 8.064 -31.506 -89.170 1.00 22.74 127 TYR C C 1
ATOM 3393 O O . TYR C 1 129 ? 8.534 -31.421 -88.046 1.00 21.10 127 TYR C O 1
ATOM 3402 N N . GLN C 1 130 ? 8.517 -30.773 -90.193 1.00 24.77 128 GLN C N 1
ATOM 3403 C CA . GLN C 1 130 ? 9.508 -29.708 -90.023 1.00 25.85 128 GLN C CA 1
ATOM 3404 C C . GLN C 1 130 ? 9.082 -28.721 -88.946 1.00 25.50 128 GLN C C 1
ATOM 3405 O O . GLN C 1 130 ? 9.849 -28.426 -88.015 1.00 27.06 128 GLN C O 1
ATOM 3411 N N . LYS C 1 131 ? 7.848 -28.238 -89.047 1.00 24.83 129 LYS C N 1
ATOM 3412 C CA . LYS C 1 131 ? 7.274 -27.296 -88.094 1.00 27.54 129 LYS C CA 1
ATOM 3413 C C . LYS C 1 131 ? 7.286 -27.888 -86.691 1.00 27.47 129 LYS C C 1
ATOM 3414 O O . LYS C 1 131 ? 7.556 -27.138 -85.771 1.00 27.50 129 LYS C O 1
ATOM 3420 N N . LEU C 1 132 ? 7.046 -29.221 -86.539 1.00 23.10 130 LEU C N 1
ATOM 3421 C CA . LEU C 1 132 ? 7.054 -29.851 -85.220 1.00 21.60 130 LEU C CA 1
ATOM 3422 C C . LEU C 1 132 ? 8.473 -30.078 -84.671 1.00 21.89 130 LEU C C 1
ATOM 3423 O O . LEU C 1 132 ? 8.624 -30.496 -83.514 1.00 21.27 130 LEU C O 1
ATOM 3428 N N . GLY C 1 133 ? 9.503 -29.910 -85.506 1.00 21.10 131 GLY C N 1
ATOM 3429 C CA . GLY C 1 133 ? 10.872 -29.994 -85.058 1.00 22.19 131 GLY C CA 1
ATOM 3430 C C . GLY C 1 133 ? 11.601 -31.206 -85.588 1.00 22.06 131 GLY C C 1
ATOM 3431 O O . GLY C 1 133 ? 12.738 -31.459 -85.221 1.00 22.43 131 GLY C O 1
ATOM 3432 N N . PHE C 1 134 ? 10.988 -31.969 -86.504 1.00 22.50 132 PHE C N 1
ATOM 3433 C CA . PHE C 1 134 ? 11.727 -33.062 -87.110 1.00 22.98 132 PHE C CA 1
ATOM 3434 C C . PHE C 1 134 ? 12.804 -32.518 -88.030 1.00 26.59 132 PHE C C 1
ATOM 3435 O O . PHE C 1 134 ? 12.548 -31.544 -88.759 1.00 27.11 132 PHE C O 1
ATOM 3443 N N . VAL C 1 135 ? 13.968 -33.209 -88.009 1.00 30.05 133 VAL C N 1
ATOM 3444 C CA . VAL C 1 135 ? 15.097 -32.840 -88.850 1.00 33.74 133 VAL C CA 1
ATOM 3445 C C . VAL C 1 135 ? 15.210 -33.890 -89.968 1.00 31.50 133 VAL C C 1
ATOM 3446 O O . VAL C 1 135 ? 15.095 -35.079 -89.658 1.00 30.08 133 VAL C O 1
ATOM 3450 N N . HIS C 1 136 ? 15.495 -33.451 -91.216 1.00 32.81 134 HIS C N 1
ATOM 3451 C CA . HIS C 1 136 ? 15.805 -34.355 -92.332 1.00 32.15 134 HIS C CA 1
ATOM 3452 C C . HIS C 1 136 ? 17.103 -35.117 -92.078 1.00 34.02 134 HIS C C 1
ATOM 3453 O O . HIS C 1 136 ? 18.124 -34.480 -91.859 1.00 36.51 134 HIS C O 1
ATOM 3460 N N . ILE C 1 137 ? 17.072 -36.462 -92.121 1.00 33.52 135 ILE C N 1
ATOM 3461 C CA . ILE C 1 137 ? 18.261 -37.304 -91.961 1.00 35.08 135 ILE C CA 1
ATOM 3462 C C . ILE C 1 137 ? 18.764 -37.797 -93.315 1.00 35.20 135 ILE C C 1
ATOM 3463 O O . ILE C 1 137 ? 19.946 -37.758 -93.572 1.00 39.78 135 ILE C O 1
ATOM 3468 N N . LYS C 1 138 ? 17.887 -38.274 -94.189 1.00 33.34 136 LYS C N 1
ATOM 3469 C CA . LYS C 1 138 ? 18.297 -38.746 -95.512 1.00 33.83 136 LYS C CA 1
ATOM 3470 C C . LYS C 1 138 ? 17.018 -38.990 -96.307 1.00 32.30 136 LYS C C 1
ATOM 3471 O O . LYS C 1 138 ? 15.953 -39.117 -95.706 1.00 29.86 136 LYS C O 1
ATOM 3477 N N . GLU C 1 139 ? 17.134 -38.990 -97.632 1.00 33.84 137 GLU C N 1
ATOM 3478 C CA . GLU C 1 139 ? 16.111 -39.427 -98.584 1.00 36.15 137 GLU C CA 1
ATOM 3479 C C . GLU C 1 139 ? 16.613 -40.722 -99.216 1.00 36.58 137 GLU C C 1
ATOM 3480 O O . GLU C 1 139 ? 17.818 -40.820 -99.484 1.00 37.65 137 GLU C O 1
ATOM 3486 N N . GLU C 1 140 ? 15.723 -41.690 -99.440 1.00 37.12 138 GLU C N 1
ATOM 3487 C CA . GLU C 1 140 ? 16.043 -42.863 -100.246 1.00 41.90 138 GLU C CA 1
ATOM 3488 C C . GLU C 1 140 ? 14.900 -43.128 -101.227 1.00 40.52 138 GLU C C 1
ATOM 3489 O O . GLU C 1 140 ? 13.739 -42.929 -100.875 1.00 37.29 138 GLU C O 1
ATOM 3495 N N . ASP C 1 141 ? 15.235 -43.519 -102.465 1.00 43.72 139 ASP C N 1
ATOM 3496 C CA . ASP C 1 141 ? 14.253 -43.984 -103.431 1.00 43.64 139 ASP C CA 1
ATOM 3497 C C . ASP C 1 141 ? 14.028 -45.475 -103.159 1.00 44.28 139 ASP C C 1
ATOM 3498 O O . ASP C 1 141 ? 14.784 -46.289 -103.653 1.00 47.24 139 ASP C O 1
ATOM 3503 N N . CYS C 1 142 ? 13.017 -45.828 -102.360 1.00 45.17 140 CYS C N 1
ATOM 3504 C CA . CYS C 1 142 ? 12.830 -47.199 -101.905 1.00 49.96 140 CYS C CA 1
ATOM 3505 C C . CYS C 1 142 ? 12.241 -48.053 -103.040 1.00 55.12 140 CYS C C 1
ATOM 3506 O O . CYS C 1 142 ? 11.129 -47.778 -103.520 1.00 49.61 140 CYS C O 1
ATOM 3509 N N . VAL C 1 143 ? 13.007 -49.071 -103.492 1.00 58.01 141 VAL C N 1
ATOM 3510 C CA . VAL C 1 143 ? 12.560 -50.006 -104.529 1.00 60.16 141 VAL C CA 1
ATOM 3511 C C . VAL C 1 143 ? 11.814 -51.159 -103.848 1.00 59.03 141 VAL C C 1
ATOM 3512 O O . VAL C 1 143 ? 12.291 -51.639 -102.819 1.00 58.72 141 VAL C O 1
ATOM 3516 N N . VAL C 1 144 ? 10.644 -51.576 -104.375 1.00 59.01 142 VAL C N 1
ATOM 3517 C CA . VAL C 1 144 ? 10.021 -52.847 -103.983 1.00 61.32 142 VAL C CA 1
ATOM 3518 C C . VAL C 1 144 ? 9.526 -53.598 -105.232 1.00 61.75 142 VAL C C 1
ATOM 3519 O O . VAL C 1 144 ? 8.448 -53.261 -105.712 1.00 59.24 142 VAL C O 1
ATOM 3523 N N . THR C 1 150 ? 7.605 -53.632 -109.910 1.00 59.17 148 THR C N 1
ATOM 3524 C CA . THR C 1 150 ? 8.654 -52.739 -109.316 1.00 57.70 148 THR C CA 1
ATOM 3525 C C . THR C 1 150 ? 8.112 -51.313 -109.180 1.00 53.52 148 THR C C 1
ATOM 3526 O O . THR C 1 150 ? 7.787 -50.680 -110.184 1.00 55.96 148 THR C O 1
ATOM 3530 N N . LEU C 1 151 ? 8.091 -50.810 -107.941 1.00 53.68 149 LEU C N 1
ATOM 3531 C CA . LEU C 1 151 ? 7.658 -49.456 -107.644 1.00 49.77 149 LEU C CA 1
ATOM 3532 C C . LEU C 1 151 ? 8.728 -48.735 -106.842 1.00 47.26 149 LEU C C 1
ATOM 3533 O O . LEU C 1 151 ? 9.328 -49.341 -105.947 1.00 49.50 149 LEU C O 1
ATOM 3538 N N . ILE C 1 152 ? 8.915 -47.442 -107.171 1.00 43.76 150 ILE C N 1
ATOM 3539 C CA . ILE C 1 152 ? 9.858 -46.541 -106.516 1.00 40.67 150 ILE C CA 1
ATOM 3540 C C . ILE C 1 152 ? 9.068 -45.557 -105.644 1.00 36.04 150 ILE C C 1
ATOM 3541 O O . ILE C 1 152 ? 8.264 -44.808 -106.171 1.00 35.48 150 ILE C O 1
ATOM 3546 N N . PHE C 1 153 ? 9.317 -45.576 -104.328 1.00 32.69 151 PHE C N 1
ATOM 3547 C CA . PHE C 1 153 ? 8.711 -44.678 -103.361 1.00 30.39 151 PHE C CA 1
ATOM 3548 C C . PHE C 1 153 ? 9.787 -43.744 -102.809 1.00 29.19 151 PHE C C 1
ATOM 3549 O O . PHE C 1 153 ? 10.436 -44.096 -101.835 1.00 28.37 151 PHE C O 1
ATOM 3557 N N . PRO C 1 154 ? 10.057 -42.552 -103.416 1.00 30.00 152 PRO C N 1
ATOM 3558 C CA . PRO C 1 154 ? 10.930 -41.552 -102.789 1.00 29.38 152 PRO C CA 1
ATOM 3559 C C . PRO C 1 154 ? 10.397 -41.204 -101.392 1.00 26.61 152 PRO C C 1
ATOM 3560 O O . PRO C 1 154 ? 9.224 -40.841 -101.168 1.00 26.28 152 PRO C O 1
ATOM 3564 N N . THR C 1 155 ? 11.281 -41.427 -100.419 1.00 25.80 153 THR C N 1
ATOM 3565 C CA . THR C 1 155 ? 10.942 -41.399 -99.011 1.00 24.21 153 THR C CA 1
ATOM 3566 C C . THR C 1 155 ? 11.907 -40.498 -98.275 1.00 23.94 153 THR C C 1
ATOM 3567 O O . THR C 1 155 ? 13.100 -40.614 -98.517 1.00 23.65 153 THR C O 1
ATOM 3571 N N . LEU C 1 156 ? 11.334 -39.683 -97.361 1.00 23.67 154 LEU C N 1
ATOM 3572 C CA . LEU C 1 156 ? 12.073 -38.737 -96.530 1.00 25.45 154 LEU C CA 1
ATOM 3573 C C . LEU C 1 156 ? 12.122 -39.355 -95.151 1.00 24.22 154 LEU C C 1
ATOM 3574 O O . LEU C 1 156 ? 11.054 -39.739 -94.649 1.00 22.47 154 LEU C O 1
ATOM 3579 N N . PHE C 1 157 ? 13.339 -39.505 -94.611 1.00 24.39 155 PHE C N 1
ATOM 3580 C CA . PHE C 1 157 ? 13.487 -40.008 -93.246 1.00 24.55 155 PHE C CA 1
ATOM 3581 C C . PHE C 1 157 ? 13.855 -38.848 -92.346 1.00 23.56 155 PHE C C 1
ATOM 3582 O O . PHE C 1 157 ? 14.751 -38.080 -92.692 1.00 22.73 155 PHE C O 1
ATOM 3590 N N . MET C 1 158 ? 13.211 -38.782 -91.171 1.00 23.57 156 MET C N 1
ATOM 3591 C CA . MET C 1 158 ? 13.323 -37.602 -90.312 1.00 22.55 156 MET C CA 1
ATOM 3592 C C . MET C 1 158 ? 13.375 -38.105 -88.877 1.00 21.44 156 MET C C 1
ATOM 3593 O O . MET C 1 158 ? 12.813 -39.145 -88.593 1.00 21.10 156 MET C O 1
ATOM 3598 N N . GLU C 1 159 ? 13.991 -37.354 -87.972 1.00 22.82 157 GLU C N 1
ATOM 3599 C CA . GLU C 1 159 ? 13.932 -37.673 -86.541 1.00 23.23 157 GLU C CA 1
ATOM 3600 C C . GLU C 1 159 ? 13.964 -36.380 -85.725 1.00 24.57 157 GLU C C 1
ATOM 3601 O O . GLU C 1 159 ? 14.297 -35.307 -86.221 1.00 25.92 157 GLU C O 1
ATOM 3607 N N . LYS C 1 160 ? 13.694 -36.536 -84.418 1.00 24.33 158 LYS C N 1
ATOM 3608 C CA . LYS C 1 160 ? 13.729 -35.454 -83.458 1.00 24.75 158 LYS C CA 1
ATOM 3609 C C . LYS C 1 160 ? 14.276 -36.043 -82.149 1.00 27.98 158 LYS C C 1
ATOM 3610 O O . LYS C 1 160 ? 13.773 -37.092 -81.710 1.00 25.56 158 LYS C O 1
ATOM 3616 N N . ILE C 1 161 ? 15.320 -35.390 -81.574 1.00 26.12 159 ILE C N 1
ATOM 3617 C CA . ILE C 1 161 ? 15.825 -35.757 -80.269 1.00 27.83 159 ILE C CA 1
ATOM 3618 C C . ILE C 1 161 ? 15.003 -34.991 -79.247 1.00 27.49 159 ILE C C 1
ATOM 3619 O O . ILE C 1 161 ? 14.769 -33.801 -79.404 1.00 26.56 159 ILE C O 1
ATOM 3624 N N . LEU C 1 162 ? 14.613 -35.692 -78.166 1.00 27.25 160 LEU C N 1
ATOM 3625 C CA . LEU C 1 162 ? 13.849 -35.129 -77.076 1.00 27.81 160 LEU C CA 1
ATOM 3626 C C . LEU C 1 162 ? 14.798 -34.788 -75.911 1.00 30.44 160 LEU C C 1
ATOM 3627 O O . LEU C 1 162 ? 14.509 -33.773 -75.248 1.00 36.69 160 LEU C O 1
#

Radius of gyration: 25.56 Å; Cα contacts (8 Å, |Δi|>4): 779; chains: 3; bounding box: 68×68×40 Å

Foldseek 3Di:
DKDKDFDDDPDDCRVVVVLVVQVVPCVVPDDDDDDVGPVVVQVVQVVQVKTKMFIADVNHTFWIWIWHDPDQAEIEIPPTTGNVVCVVVCVSVVNVVVVLVVSVVSRHFKYKYKDFPVPVSVVVVCVVSAWDWDDWDQDPPVPTGTMTITMHTHD/DKDKDFDDDPDDCQVQVVVVLQVVPCVVPDDDDDNPVVVQVVQVVQVKTKMFIDDVNHTFWIWIWHDPDQAETEIGPTDGNVVCLVVLVSLVNVVVVLVVSVVSRHFKYKYKDFPVPVSVVVSCVVNAWDWDDWDCDPCRGTMTITMHGRD/DQKDKDFDDDPDDCQVVVQLVLQVVPCVVPDDDVPPVVVQVVQVVQVKTKMFIARRNHTFWIWIWHDPDQAEIEIGPTDGRVVCLPPCVSLVNVVVVVVVSVVSRHFKYKYKDFPVCPSVVVVCVVNPWDFDDWDQDVPVPTGTMTITMHTD